Protein AF-Q2S7Q8-F1 (afdb_monomer_lite)

Organism: Hahella chejuensis (strain KCTC 2396) (NCBI:txid349521)

Radius of gyration: 35.13 Å; chains: 1; bounding box: 81×78×100 Å

Sequence (541 aa):
MSAYRSLAGLCKKLAVAGFALCFLISGAANAETSINETVLISGDGFELKQITTTDDQGLSRNVELYYIHSRVGVENAYLYGGLPLAEKEELEQEIREDNGNWLTANRTGEDRPFADTFDAWIIDRRGANLTSQAEAQLYMDEFGLQPDTDDSPLGARSSRLLGCGGWKDKSKSFDKSIDKTFSHNKRFGQDNAYIDFAGNMNVDADVRLELHYKYKRKFCIPYKFKVRHVVAKSNYDVSGEFSLTGVAKHDFGNLNWEIAEPKLMETVFFVGPVPVLVKLKLPIEVGTGNIQVQATGKIAAVKPIRYKGDFDYTCTTHACTKNSAHHQNLSGDLRNSLGAEISAKVNLEPYLQVAAKGIVYGEWFLYAQIGAKPSFPIELFGYYGNLCGDGDNNGVRETVNAALGTVDFRFGLTGEAKVFGIYILRPQYWQIWRTGLVFFDFLKPYSTALSPELRPAYDAAVPTKVNLPVSIRSCVGDIVSRHPRDYTVDWGDGTRVALNNLGSQQTVSHNYSVNGYYVIRVTQKGGAYTEVPVIIDDDEW

Structure (mmCIF, N/CA/C/O backbone):
data_AF-Q2S7Q8-F1
#
_entry.id   AF-Q2S7Q8-F1
#
loop_
_atom_site.group_PDB
_atom_site.id
_atom_site.type_symbol
_atom_site.label_atom_id
_atom_site.label_alt_id
_atom_site.label_comp_id
_atom_site.label_asym_id
_atom_site.label_entity_id
_atom_site.label_seq_id
_atom_site.pdbx_PDB_ins_code
_atom_site.Cartn_x
_atom_site.Cartn_y
_atom_site.Cartn_z
_atom_site.occupancy
_atom_site.B_iso_or_equiv
_atom_site.auth_seq_id
_atom_site.auth_comp_id
_atom_site.auth_asym_id
_atom_site.auth_atom_id
_atom_site.pdbx_PDB_model_num
ATOM 1 N N . MET A 1 1 ? 34.433 -44.317 48.408 1.00 30.05 1 MET A N 1
ATOM 2 C CA . MET A 1 1 ? 35.263 -43.408 47.589 1.00 30.05 1 MET A CA 1
ATOM 3 C C . MET A 1 1 ? 34.531 -43.206 46.278 1.00 30.05 1 MET A C 1
ATOM 5 O O . MET A 1 1 ? 34.331 -44.164 45.554 1.00 30.05 1 MET A O 1
ATOM 9 N N . SER A 1 2 ? 33.811 -42.093 46.173 1.00 25.48 2 SER A N 1
ATOM 10 C CA . SER A 1 2 ? 34.305 -40.882 45.495 1.00 25.48 2 SER A CA 1
ATOM 11 C C . SER A 1 2 ? 34.255 -41.109 43.981 1.00 25.48 2 SER A C 1
ATOM 13 O O . SER A 1 2 ? 35.023 -41.897 43.452 1.00 25.48 2 SER A O 1
ATOM 15 N N . ALA A 1 3 ? 33.262 -40.582 43.264 1.00 27.00 3 ALA A N 1
ATOM 16 C CA . ALA A 1 3 ? 33.191 -39.166 42.890 1.00 27.00 3 ALA A CA 1
ATOM 17 C C . ALA A 1 3 ? 34.543 -38.679 42.353 1.00 27.00 3 ALA A C 1
ATOM 19 O O . ALA A 1 3 ? 35.480 -38.601 43.131 1.00 27.00 3 ALA A O 1
ATOM 20 N N . TYR A 1 4 ? 34.618 -38.403 41.051 1.00 23.98 4 TYR A N 1
ATOM 21 C CA . TYR A 1 4 ? 35.448 -37.392 40.367 1.00 23.98 4 TYR A CA 1
ATOM 22 C C . TYR A 1 4 ? 35.337 -37.702 38.863 1.00 23.98 4 TYR A C 1
ATOM 24 O O . TYR A 1 4 ? 35.932 -38.643 38.360 1.00 23.98 4 TYR A O 1
ATOM 32 N N . ARG A 1 5 ? 34.351 -37.133 38.160 1.00 25.31 5 ARG A N 1
ATOM 33 C CA . ARG A 1 5 ? 34.507 -35.892 37.378 1.00 25.31 5 ARG A CA 1
ATOM 34 C C . ARG A 1 5 ? 35.786 -35.864 36.538 1.00 25.31 5 ARG A C 1
ATOM 36 O O . ARG A 1 5 ? 36.843 -35.517 37.043 1.00 25.31 5 ARG A O 1
ATOM 43 N N . SER A 1 6 ? 35.615 -36.074 35.239 1.00 26.83 6 SER A N 1
ATOM 44 C CA . SER A 1 6 ? 36.133 -35.217 34.162 1.00 26.83 6 SER A CA 1
ATOM 45 C C . SER A 1 6 ? 35.520 -35.777 32.866 1.00 26.83 6 SER A C 1
ATOM 47 O O . SER A 1 6 ? 35.772 -36.924 32.528 1.00 26.83 6 SER A O 1
ATOM 49 N N . LEU A 1 7 ? 34.530 -35.170 32.204 1.00 31.83 7 LEU A N 1
ATOM 50 C CA . LEU A 1 7 ? 34.380 -33.763 31.819 1.00 31.83 7 LEU A CA 1
ATOM 51 C C . LEU A 1 7 ? 35.530 -33.283 30.920 1.00 31.83 7 LEU A C 1
ATOM 53 O O . LEU A 1 7 ? 36.203 -32.315 31.239 1.00 31.83 7 LEU A O 1
ATOM 57 N N . ALA A 1 8 ? 35.727 -33.968 29.791 1.00 28.58 8 ALA A N 1
ATOM 58 C CA . ALA A 1 8 ? 36.258 -33.407 28.543 1.00 28.58 8 ALA A CA 1
ATOM 59 C C . ALA A 1 8 ? 36.255 -34.506 27.467 1.00 28.58 8 ALA A C 1
ATOM 61 O O . ALA A 1 8 ? 37.130 -35.363 27.477 1.00 28.58 8 ALA A O 1
ATOM 62 N N . GLY A 1 9 ? 35.290 -34.518 26.538 1.00 29.84 9 GLY A N 1
ATOM 63 C CA . GLY A 1 9 ? 35.460 -35.387 25.362 1.00 29.84 9 GLY A CA 1
ATOM 64 C C . GLY A 1 9 ? 34.253 -35.806 24.533 1.00 29.84 9 GLY A C 1
ATOM 65 O O . GLY A 1 9 ? 34.458 -36.529 23.569 1.00 29.84 9 GLY A O 1
ATOM 66 N N . LEU A 1 10 ? 33.021 -35.382 24.831 1.00 25.73 10 LEU A N 1
ATOM 67 C CA . LEU A 1 10 ? 31.866 -35.764 23.999 1.00 25.73 10 LEU A CA 1
ATOM 68 C C . LEU A 1 10 ? 30.829 -34.641 23.861 1.00 25.73 10 LEU A C 1
ATOM 70 O O . LEU A 1 10 ? 29.634 -34.835 24.023 1.00 25.73 10 LEU A O 1
ATOM 74 N N . CYS A 1 11 ? 31.307 -33.443 23.512 1.00 26.97 11 CYS A N 1
ATOM 75 C CA . CYS A 1 11 ? 30.468 -32.356 22.987 1.00 26.97 11 CYS A CA 1
ATOM 76 C C . CYS A 1 11 ? 30.518 -32.282 21.446 1.00 26.97 11 CYS A C 1
ATOM 78 O O . CYS A 1 11 ? 30.321 -31.232 20.843 1.00 26.97 11 CYS A O 1
ATOM 80 N N . LYS A 1 12 ? 30.823 -33.395 20.772 1.00 28.39 12 LYS A N 1
ATOM 81 C CA . LYS A 1 12 ? 30.759 -33.493 19.312 1.00 28.39 12 LYS A CA 1
ATOM 82 C C . LYS A 1 12 ? 30.160 -34.841 18.934 1.00 28.39 12 LYS A C 1
ATOM 84 O O . LYS A 1 12 ? 30.827 -35.858 19.076 1.00 28.39 12 LYS A O 1
ATOM 89 N N . LYS A 1 13 ? 28.949 -34.772 18.371 1.00 28.70 13 LYS A N 1
ATOM 90 C CA . LYS A 1 13 ? 28.157 -35.840 17.735 1.00 28.70 13 LYS A CA 1
ATOM 91 C C . LYS A 1 13 ? 27.303 -36.678 18.694 1.00 28.70 13 LYS A C 1
ATOM 93 O O . LYS A 1 13 ? 27.769 -37.703 19.160 1.00 28.70 13 LYS A O 1
ATOM 98 N N . LEU A 1 14 ? 26.053 -36.260 18.924 1.00 24.36 14 LEU A N 1
ATOM 99 C CA . LEU A 1 14 ? 24.825 -37.085 18.889 1.00 24.36 14 LEU A CA 1
ATOM 100 C C . LEU A 1 14 ? 23.622 -36.296 19.447 1.00 24.36 14 LEU A C 1
ATOM 102 O O . LEU A 1 14 ? 23.806 -35.396 20.257 1.00 24.36 14 LEU A O 1
ATOM 106 N N . ALA A 1 15 ? 22.420 -36.703 19.022 1.00 22.06 15 ALA A N 1
ATOM 107 C CA . ALA A 1 15 ? 21.097 -36.076 19.180 1.00 22.06 15 ALA A CA 1
ATOM 108 C C . ALA A 1 15 ? 20.858 -34.960 18.141 1.00 22.06 15 ALA A C 1
ATOM 110 O O . ALA A 1 15 ? 21.605 -33.999 18.072 1.00 22.06 15 ALA A O 1
ATOM 111 N N . VAL A 1 16 ? 19.874 -35.031 17.243 1.00 23.67 16 VAL A N 1
ATOM 112 C CA . VAL A 1 16 ? 18.476 -35.388 17.497 1.00 23.67 16 VAL A CA 1
ATOM 113 C C . VAL A 1 16 ? 17.871 -36.029 16.239 1.00 23.67 16 VAL A C 1
ATOM 115 O O . VAL A 1 16 ? 17.528 -35.354 15.275 1.00 23.67 16 VAL A O 1
ATOM 118 N N . ALA A 1 17 ? 17.721 -37.349 16.271 1.00 23.31 17 ALA A N 1
ATOM 119 C CA . ALA A 1 17 ? 16.673 -38.064 15.560 1.00 23.31 17 ALA A CA 1
ATOM 120 C C . ALA A 1 17 ? 15.961 -38.887 16.636 1.00 23.31 17 ALA A C 1
ATOM 122 O O . ALA A 1 17 ? 16.600 -39.698 17.303 1.00 23.31 17 ALA A O 1
ATOM 123 N N . GLY A 1 18 ? 14.672 -38.621 16.841 1.00 23.11 18 GLY A N 1
ATOM 124 C CA . GLY A 1 18 ? 13.837 -39.340 17.802 1.00 23.11 18 GLY A CA 1
ATOM 125 C C . GLY A 1 18 ? 13.455 -38.517 19.027 1.00 23.11 18 GLY A C 1
ATOM 126 O O . GLY A 1 18 ? 14.082 -38.644 20.066 1.00 23.11 18 GLY A O 1
ATOM 127 N N . PHE A 1 19 ? 12.394 -37.720 18.895 1.00 23.92 19 PHE A N 1
ATOM 128 C CA . PHE A 1 19 ? 11.388 -37.524 19.945 1.00 23.92 19 PHE A CA 1
ATOM 129 C C . PHE A 1 19 ? 10.066 -37.111 19.277 1.00 23.92 19 PHE A C 1
ATOM 131 O O . PHE A 1 19 ? 9.631 -35.965 19.308 1.00 23.92 19 PHE A O 1
ATOM 138 N N . ALA A 1 20 ? 9.445 -38.084 18.606 1.00 23.50 20 ALA A N 1
ATOM 139 C CA . ALA A 1 20 ? 7.992 -38.176 18.590 1.00 23.50 20 ALA A CA 1
ATOM 140 C C . ALA A 1 20 ? 7.569 -38.751 19.956 1.00 23.50 20 ALA A C 1
ATOM 142 O O . ALA A 1 20 ? 8.245 -39.644 20.460 1.00 23.50 20 ALA A O 1
ATOM 143 N N . LEU A 1 21 ? 6.473 -38.237 20.522 1.00 24.00 21 LEU A N 1
ATOM 144 C CA . LEU A 1 21 ? 5.943 -38.485 21.876 1.00 24.00 21 LEU A CA 1
ATOM 145 C C . LEU A 1 21 ? 6.729 -37.847 23.038 1.00 24.00 21 LEU A C 1
ATOM 147 O O . LEU A 1 21 ? 7.545 -38.491 23.688 1.00 24.00 21 LEU A O 1
ATOM 151 N N . CYS A 1 22 ? 6.402 -36.586 23.334 1.00 21.50 22 CYS A N 1
ATOM 152 C CA . CYS A 1 22 ? 5.991 -36.115 24.669 1.00 21.50 22 CYS A CA 1
ATOM 153 C C . CYS A 1 22 ? 5.769 -34.596 24.621 1.00 21.50 22 CYS A C 1
ATOM 155 O O . CYS A 1 22 ? 6.718 -33.846 24.787 1.00 21.50 22 CYS A O 1
ATOM 157 N N . PHE A 1 23 ? 4.539 -34.169 24.317 1.00 23.39 23 PHE A N 1
ATOM 158 C CA . PHE A 1 23 ? 3.827 -33.007 24.889 1.00 23.39 23 PHE A CA 1
ATOM 159 C C . PHE A 1 23 ? 2.473 -32.872 24.164 1.00 23.39 23 PHE A C 1
ATOM 161 O O . PHE A 1 23 ? 2.210 -31.952 23.398 1.00 23.39 23 PHE A O 1
ATOM 168 N N . LEU A 1 24 ? 1.611 -33.867 24.386 1.00 23.48 24 LEU A N 1
ATOM 169 C CA . LEU A 1 24 ? 0.164 -33.671 24.411 1.00 23.48 24 LEU A CA 1
ATOM 170 C C . LEU A 1 24 ? -0.212 -33.621 25.896 1.00 23.48 24 LEU A C 1
ATOM 172 O O . LEU A 1 24 ? 0.248 -34.473 26.654 1.00 23.48 24 LEU A O 1
ATOM 176 N N . ILE A 1 25 ? -1.065 -32.654 26.257 1.00 24.44 25 ILE A N 1
ATOM 177 C CA . ILE A 1 25 ? -1.514 -32.279 27.615 1.00 24.44 25 ILE A CA 1
ATOM 178 C C . ILE A 1 25 ? -0.421 -31.472 28.348 1.00 24.44 25 ILE A C 1
ATOM 180 O O . ILE A 1 25 ? 0.583 -32.017 28.775 1.00 24.44 25 ILE A O 1
ATOM 184 N N . SER A 1 26 ? -0.483 -30.150 28.483 1.00 24.47 26 SER A N 1
ATOM 185 C CA . SER A 1 26 ? -1.617 -29.283 28.790 1.00 24.47 26 SER A CA 1
ATOM 186 C C . SER A 1 26 ? -1.958 -28.319 27.650 1.00 24.47 26 SER A C 1
ATOM 188 O O . SER A 1 26 ? -1.379 -27.239 27.528 1.00 24.47 26 SER A O 1
ATOM 190 N N . GLY A 1 27 ? -2.966 -28.673 26.855 1.00 26.05 27 GLY A N 1
ATOM 191 C CA . GLY A 1 27 ? -3.832 -27.637 26.320 1.00 26.05 27 GLY A CA 1
ATOM 192 C C . GLY A 1 27 ? -4.601 -27.056 27.500 1.00 26.05 27 GLY A C 1
ATOM 193 O O . GLY A 1 27 ? -5.501 -27.709 28.021 1.00 26.05 27 GLY A O 1
ATOM 194 N N . ALA A 1 28 ? -4.277 -25.832 27.910 1.00 24.52 28 ALA A N 1
ATOM 195 C CA . ALA A 1 28 ? -5.378 -24.935 28.198 1.00 24.52 28 ALA A CA 1
ATOM 196 C C . ALA A 1 28 ? -6.032 -24.725 26.832 1.00 24.52 28 ALA A C 1
ATOM 198 O O . ALA A 1 28 ? -5.547 -23.953 26.006 1.00 24.52 28 ALA A O 1
ATOM 199 N N . ALA A 1 29 ? -7.063 -25.520 26.541 1.00 27.02 29 ALA A N 1
ATOM 200 C CA . ALA A 1 29 ? -8.082 -25.051 25.631 1.00 27.02 29 ALA A CA 1
ATOM 201 C C . ALA A 1 29 ? -8.520 -23.719 26.239 1.00 27.02 29 ALA A C 1
ATOM 203 O O . ALA A 1 29 ? -9.191 -23.707 27.268 1.00 27.02 29 ALA A O 1
ATOM 204 N N . ASN A 1 30 ? -8.032 -22.605 25.692 1.00 33.38 30 ASN A N 1
ATOM 205 C CA . ASN A 1 30 ? -8.713 -21.341 25.886 1.00 33.38 30 ASN A CA 1
ATOM 206 C C . ASN A 1 30 ? -10.098 -21.621 25.319 1.00 33.38 30 ASN A C 1
ATOM 208 O O . ASN A 1 30 ? -10.240 -21.737 24.103 1.00 33.38 30 ASN A O 1
ATOM 212 N N . ALA A 1 31 ? -11.063 -21.898 26.192 1.00 35.81 31 ALA A N 1
ATOM 213 C CA . ALA A 1 31 ? -12.444 -22.010 25.787 1.00 35.81 31 ALA A CA 1
ATOM 214 C C . ALA A 1 31 ? -12.762 -20.674 25.114 1.00 35.81 31 ALA A C 1
ATOM 216 O O . ALA A 1 31 ? -12.697 -19.620 25.749 1.00 35.81 31 ALA A O 1
ATOM 217 N N . GLU A 1 32 ? -12.928 -20.703 23.792 1.00 45.78 32 GLU A N 1
ATOM 218 C CA . GLU A 1 32 ? -13.190 -19.496 23.024 1.00 45.78 32 GLU A CA 1
ATOM 219 C C . GLU A 1 32 ? -14.501 -18.912 23.537 1.00 45.78 32 GLU A C 1
ATOM 221 O O . GLU A 1 32 ? -15.554 -19.543 23.442 1.00 45.78 32 GLU A O 1
ATOM 226 N N . THR A 1 33 ? -14.426 -17.710 24.108 1.00 58.31 33 THR A N 1
ATOM 227 C CA . THR A 1 33 ? -15.608 -16.944 24.481 1.00 58.31 33 THR A CA 1
ATOM 228 C C . THR A 1 33 ? -16.402 -16.705 23.202 1.00 58.31 33 THR A C 1
ATOM 230 O O . THR A 1 33 ? -15.971 -15.940 22.336 1.00 58.31 33 THR A O 1
ATOM 233 N N . SER A 1 34 ? -17.522 -17.406 23.028 1.00 64.75 34 SER A N 1
ATOM 234 C CA . SER A 1 34 ? -18.325 -17.254 21.816 1.00 64.75 34 SER A CA 1
ATOM 235 C C . SER A 1 34 ? -19.158 -15.984 21.920 1.00 64.75 34 SER A C 1
ATOM 237 O O . SER A 1 34 ? -19.752 -15.701 22.966 1.00 64.75 34 SER A O 1
ATOM 239 N N . ILE A 1 35 ? -19.169 -15.205 20.838 1.00 70.31 35 ILE A N 1
ATOM 240 C CA . ILE A 1 35 ? -19.945 -13.973 20.747 1.00 70.31 35 ILE A CA 1
ATOM 241 C C . ILE A 1 35 ? -20.916 -14.056 19.592 1.00 70.31 35 ILE A C 1
ATOM 243 O O . ILE A 1 35 ? -20.521 -14.317 18.455 1.00 70.31 35 ILE A O 1
ATOM 247 N N . ASN A 1 36 ? -22.175 -13.775 19.901 1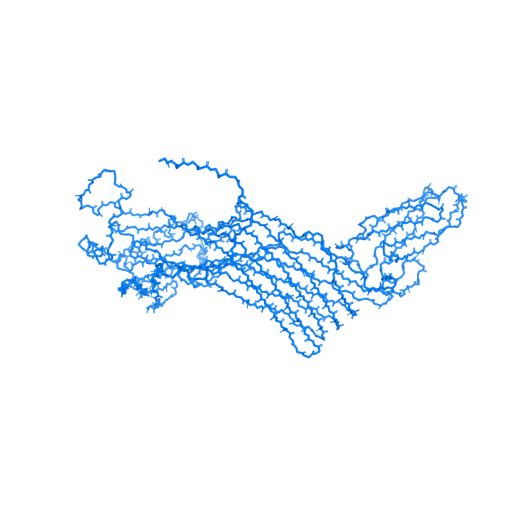.00 79.69 36 ASN A N 1
ATOM 248 C CA . ASN A 1 36 ? -23.212 -13.562 18.913 1.00 79.69 36 ASN A CA 1
ATOM 249 C C . ASN A 1 36 ? -23.757 -12.137 19.038 1.00 79.69 36 ASN A C 1
ATOM 251 O O . ASN A 1 36 ? -23.975 -11.645 20.145 1.00 79.69 36 ASN A O 1
ATOM 255 N N . GLU A 1 37 ? -23.968 -11.484 17.902 1.00 81.69 37 GLU A N 1
ATOM 256 C CA . GLU A 1 37 ? -24.471 -10.116 17.812 1.00 81.69 37 GLU A CA 1
ATOM 257 C C . GLU A 1 37 ? -25.795 -10.143 17.053 1.00 81.69 37 GLU A C 1
ATOM 259 O O . GLU A 1 37 ? -25.874 -10.659 15.940 1.00 81.69 37 GLU A O 1
ATOM 264 N N . THR A 1 38 ? -26.847 -9.598 17.659 1.00 86.81 38 THR A N 1
ATOM 265 C CA . THR A 1 38 ? -28.174 -9.504 17.043 1.00 86.81 38 THR A CA 1
ATOM 266 C C . THR A 1 38 ? -28.631 -8.054 17.055 1.00 86.81 38 THR A C 1
ATOM 268 O O . THR A 1 38 ? -28.674 -7.423 18.110 1.00 86.81 38 THR A O 1
ATOM 271 N N . VAL A 1 39 ? -28.980 -7.510 15.888 1.00 87.75 39 VAL A N 1
ATOM 272 C CA . VAL A 1 39 ? -29.582 -6.174 15.796 1.00 87.75 39 VAL A CA 1
ATOM 273 C C . VAL A 1 39 ? -31.030 -6.274 16.268 1.00 87.75 39 VAL A C 1
ATOM 275 O O . VAL A 1 39 ? -31.825 -6.989 15.664 1.00 87.75 39 VAL A O 1
ATOM 278 N N . LEU A 1 40 ? -31.362 -5.581 17.357 1.00 90.38 40 LEU A N 1
ATOM 279 C CA . LEU A 1 40 ? -32.720 -5.535 17.898 1.00 90.38 40 LEU A CA 1
ATOM 280 C C . LEU A 1 40 ? -33.546 -4.464 17.185 1.00 90.38 40 LEU A C 1
ATOM 282 O O . LEU A 1 40 ? -34.694 -4.701 16.820 1.00 90.38 40 LEU A O 1
ATOM 286 N N . ILE A 1 41 ? -32.956 -3.279 17.010 1.00 90.38 41 ILE A N 1
ATOM 287 C CA . ILE A 1 41 ? -33.577 -2.113 16.375 1.00 90.38 41 ILE A CA 1
ATOM 288 C C . ILE A 1 41 ? -32.491 -1.358 15.606 1.00 90.38 41 ILE A C 1
ATOM 290 O O . ILE A 1 41 ? -31.366 -1.231 16.087 1.00 90.38 41 ILE A O 1
ATOM 294 N N . SER A 1 42 ? -32.821 -0.823 14.437 1.00 87.31 42 SER A N 1
ATOM 295 C CA . SER A 1 42 ? -31.971 0.111 13.699 1.00 87.31 42 SER A CA 1
ATOM 296 C C . SER A 1 42 ? -32.787 1.307 13.214 1.00 87.31 42 SER A C 1
ATOM 298 O O . SER A 1 42 ? -33.993 1.205 12.987 1.00 87.31 42 SER A O 1
ATOM 300 N N . GLY A 1 43 ? -32.127 2.452 13.074 1.00 81.69 43 GLY A N 1
ATOM 301 C CA . GLY A 1 43 ? -32.686 3.664 12.486 1.00 81.69 43 GLY A CA 1
ATOM 302 C C . GLY A 1 43 ? -31.573 4.601 12.031 1.00 81.69 43 GLY A C 1
ATOM 303 O O . GLY A 1 43 ? -30.393 4.345 12.278 1.00 81.69 43 GLY A O 1
ATOM 304 N N . ASP A 1 44 ? -31.929 5.700 11.372 1.00 80.19 44 ASP A N 1
ATOM 305 C CA . ASP A 1 44 ? -30.929 6.649 10.876 1.00 80.19 44 ASP A CA 1
ATOM 306 C C . ASP A 1 44 ? -30.059 7.153 12.034 1.00 80.19 44 ASP A C 1
ATOM 308 O O . ASP A 1 44 ? -30.563 7.716 13.009 1.00 80.19 44 ASP A O 1
ATOM 312 N N . GLY A 1 45 ? -28.746 6.936 11.951 1.00 75.62 45 GLY A N 1
ATOM 313 C CA . GLY A 1 45 ? -27.819 7.385 12.984 1.00 75.62 45 GLY A CA 1
ATOM 314 C C . GLY A 1 45 ? -27.674 6.476 14.212 1.00 75.62 45 GLY A C 1
ATOM 315 O O . GLY A 1 45 ? -26.833 6.792 15.062 1.00 75.62 45 GLY A O 1
ATOM 316 N N . PHE A 1 46 ? -28.444 5.380 14.352 1.00 86.56 46 PHE A N 1
ATOM 317 C CA . PHE A 1 46 ? -28.310 4.478 15.506 1.00 86.56 46 PHE A CA 1
ATOM 318 C C . PHE A 1 46 ? -28.681 3.003 15.262 1.00 86.56 46 PHE A C 1
ATOM 320 O O . PHE A 1 46 ? -29.533 2.669 14.443 1.00 86.56 46 PHE A O 1
ATOM 327 N N . GLU A 1 47 ? -28.095 2.113 16.064 1.00 88.69 47 GLU A N 1
ATOM 328 C CA . GLU A 1 47 ? -28.508 0.709 16.187 1.00 88.69 47 GLU A CA 1
ATOM 329 C C . GLU A 1 47 ? -28.569 0.315 17.669 1.00 88.69 47 GLU A C 1
ATOM 331 O O . GLU A 1 47 ? -27.691 0.672 18.447 1.00 88.69 47 GLU A O 1
ATOM 336 N N . LEU A 1 48 ? -29.591 -0.432 18.079 1.00 91.50 48 LEU A N 1
ATOM 337 C CA . LEU A 1 48 ? -29.625 -1.132 19.361 1.00 91.50 48 LEU A CA 1
ATOM 338 C C . LEU A 1 48 ? -29.353 -2.606 19.090 1.00 91.50 48 LEU A C 1
ATOM 340 O O . LEU A 1 48 ? -30.102 -3.255 18.355 1.00 91.50 48 LEU A O 1
ATOM 344 N N . LYS A 1 49 ? -28.296 -3.1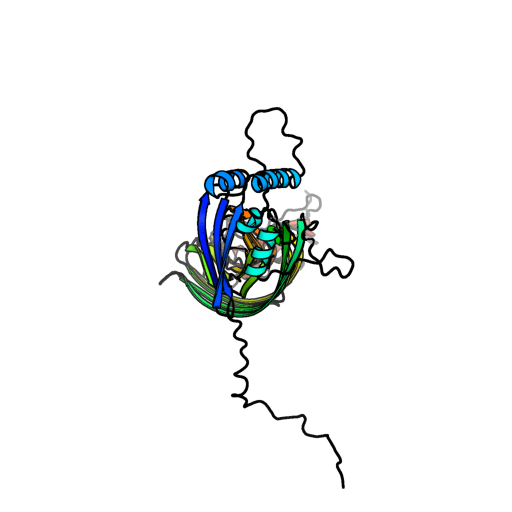44 19.692 1.00 89.19 49 LYS A N 1
ATOM 345 C CA . LYS A 1 49 ? -27.891 -4.534 19.485 1.00 89.19 49 LYS A CA 1
ATOM 346 C C . LYS A 1 49 ? -27.790 -5.284 20.790 1.00 89.19 49 LYS A C 1
ATOM 348 O O . LYS A 1 49 ? -27.395 -4.721 21.804 1.00 89.19 49 LYS A O 1
ATOM 353 N N . GLN A 1 50 ? -28.086 -6.570 20.733 1.00 90.75 50 GLN A N 1
ATOM 354 C CA . GLN A 1 50 ? -27.805 -7.510 21.798 1.00 90.75 50 GLN A CA 1
ATOM 355 C C . GLN A 1 50 ? -26.508 -8.246 21.483 1.00 90.75 50 GLN A C 1
ATOM 357 O O . GLN A 1 50 ? -26.367 -8.837 20.410 1.00 90.75 50 GLN A O 1
ATOM 362 N N . ILE A 1 51 ? -25.578 -8.221 22.429 1.00 84.56 51 ILE A N 1
ATOM 363 C CA . ILE A 1 51 ? -24.373 -9.038 22.408 1.00 84.56 51 ILE A CA 1
ATOM 364 C C . ILE A 1 51 ? -24.539 -10.141 23.440 1.00 84.56 51 ILE A C 1
ATOM 366 O O . ILE A 1 51 ? -24.676 -9.872 24.634 1.00 84.56 51 ILE A O 1
ATOM 370 N N . THR A 1 52 ? -24.502 -11.380 22.970 1.00 85.06 52 THR A N 1
ATOM 371 C CA . THR A 1 52 ? -24.451 -12.568 23.817 1.00 85.06 52 THR A CA 1
ATOM 372 C C . THR A 1 52 ? -23.009 -13.033 23.905 1.00 85.06 52 THR A C 1
ATOM 374 O O . THR A 1 52 ? -22.430 -13.414 22.889 1.00 85.06 52 THR A O 1
ATOM 377 N N . THR A 1 53 ? -22.433 -13.020 25.105 1.00 81.19 53 THR A N 1
ATOM 378 C CA . THR A 1 53 ? -21.107 -13.585 25.384 1.00 81.19 53 THR A CA 1
ATOM 379 C C . THR A 1 53 ? -21.256 -14.860 26.193 1.00 81.19 53 THR A C 1
ATOM 381 O O . THR A 1 53 ? -21.884 -14.823 27.250 1.00 81.19 53 THR A O 1
ATOM 384 N N . THR A 1 54 ? -20.665 -15.961 25.743 1.00 79.44 54 THR A N 1
ATOM 385 C CA . THR A 1 54 ? -20.611 -17.211 26.517 1.00 79.44 54 THR A CA 1
ATOM 386 C C . THR A 1 54 ? -19.205 -17.399 27.053 1.00 79.44 54 THR A C 1
ATOM 388 O O . THR A 1 54 ? -18.270 -17.457 26.257 1.00 79.44 54 THR A O 1
ATOM 391 N N . ASP A 1 55 ? -19.055 -17.450 28.375 1.00 72.81 55 ASP A N 1
ATOM 392 C CA . ASP A 1 55 ? -17.755 -17.652 29.017 1.00 72.81 55 ASP A CA 1
ATOM 393 C C . ASP A 1 55 ? -17.257 -19.107 28.927 1.00 72.81 55 ASP A C 1
ATOM 395 O O . ASP A 1 55 ? -17.901 -19.992 28.358 1.00 72.81 55 ASP A O 1
ATOM 399 N N . ASP A 1 56 ? -16.065 -19.340 29.469 1.00 68.62 56 ASP A N 1
ATOM 400 C CA . ASP A 1 56 ? -15.385 -20.635 29.509 1.00 68.62 56 ASP A CA 1
ATOM 401 C C . ASP A 1 56 ? -16.109 -21.690 30.358 1.00 68.62 56 ASP A C 1
ATOM 403 O O . ASP A 1 56 ? -15.864 -22.888 30.200 1.00 68.62 56 ASP A O 1
ATOM 407 N N . GLN A 1 57 ? -17.034 -21.261 31.217 1.00 73.31 57 GLN A N 1
ATOM 408 C CA . GLN A 1 57 ? -17.897 -22.122 32.023 1.00 73.31 57 GLN A CA 1
ATOM 409 C C . GLN A 1 57 ? -19.248 -22.395 31.346 1.00 73.31 57 GLN A C 1
ATOM 411 O O . GLN A 1 57 ? -20.088 -23.102 31.907 1.00 73.31 57 GLN A O 1
ATOM 416 N N . GLY A 1 58 ? -19.459 -21.873 30.132 1.00 71.25 58 GLY A N 1
ATOM 417 C CA . GLY A 1 58 ? -20.708 -22.006 29.388 1.00 71.25 58 GLY A CA 1
ATOM 418 C C . GLY A 1 58 ? -21.814 -21.062 29.864 1.00 71.25 58 GLY A C 1
ATOM 419 O O . GLY A 1 58 ? -22.959 -21.213 29.437 1.00 71.25 58 GLY A O 1
ATOM 420 N N . LEU A 1 59 ? -21.511 -20.094 30.736 1.00 77.81 59 LEU A N 1
ATOM 421 C CA . LEU A 1 59 ? -22.474 -19.098 31.187 1.00 77.81 59 LEU A CA 1
ATOM 422 C C . LEU A 1 59 ? -22.618 -18.019 30.109 1.00 77.81 59 LEU A C 1
ATOM 424 O O . LEU A 1 59 ? -21.690 -17.264 29.811 1.00 77.81 59 LEU A O 1
ATOM 428 N N . SER A 1 60 ? -23.812 -17.933 29.532 1.00 79.69 60 SER A N 1
ATOM 429 C CA . SER A 1 60 ? -24.155 -16.888 28.571 1.00 79.69 60 SER A CA 1
ATOM 430 C C . SER A 1 60 ? -24.673 -15.641 29.283 1.00 79.69 60 SER A C 1
ATOM 432 O O . SER A 1 60 ? -25.569 -15.709 30.124 1.00 79.69 60 SER A O 1
ATOM 434 N N . ARG A 1 61 ? -24.136 -14.482 28.908 1.00 83.06 61 ARG A N 1
ATOM 435 C CA . ARG A 1 61 ? -24.579 -13.162 29.363 1.00 83.06 61 ARG A CA 1
ATOM 436 C C . ARG A 1 61 ? -25.012 -12.339 28.164 1.00 83.06 61 ARG A C 1
ATOM 438 O O . ARG A 1 61 ? -24.329 -12.336 27.143 1.00 83.06 61 ARG A O 1
ATOM 445 N N . ASN A 1 62 ? -26.128 -11.635 28.310 1.00 86.50 62 ASN A N 1
ATOM 446 C CA . ASN A 1 62 ? -26.687 -10.783 27.270 1.00 86.50 62 ASN A CA 1
ATOM 447 C C . ASN A 1 62 ? -26.566 -9.320 27.683 1.00 86.50 62 ASN A C 1
ATOM 449 O O . ASN A 1 62 ? -27.018 -8.944 28.764 1.00 86.50 62 ASN A O 1
ATOM 453 N N . VAL A 1 63 ? -25.999 -8.500 26.805 1.00 87.31 63 VAL A N 1
ATOM 454 C CA . VAL A 1 63 ? -25.844 -7.058 27.011 1.00 87.31 63 VAL A CA 1
ATOM 455 C C . VAL A 1 63 ? -26.455 -6.329 25.826 1.00 87.31 63 VAL A C 1
ATOM 457 O O . VAL A 1 63 ? -26.189 -6.679 24.679 1.00 87.31 63 VAL A O 1
ATOM 460 N N . GLU A 1 64 ? -27.285 -5.327 26.094 1.00 91.94 64 GLU A N 1
ATOM 461 C CA . GLU A 1 64 ? -27.903 -4.503 25.059 1.00 91.94 64 GLU A CA 1
ATOM 462 C C . GLU A 1 64 ? -27.165 -3.171 24.949 1.00 91.94 64 GLU A C 1
ATOM 464 O O . GLU A 1 64 ? -27.108 -2.403 25.909 1.00 91.94 64 GLU A O 1
ATOM 469 N N . LEU A 1 65 ? -26.606 -2.894 23.775 1.00 90.75 65 LEU A N 1
ATOM 470 C CA . LEU A 1 65 ? -25.771 -1.731 23.519 1.00 90.75 65 LEU A CA 1
ATOM 471 C C . LEU A 1 65 ? -26.399 -0.845 22.445 1.00 90.75 65 LEU A C 1
ATOM 473 O O . LEU A 1 65 ? -26.713 -1.309 21.346 1.00 90.75 65 LEU A O 1
ATOM 477 N N . TYR A 1 66 ? -26.529 0.444 22.746 1.00 90.56 66 TYR A N 1
ATOM 478 C CA . TYR A 1 66 ? -26.767 1.468 21.739 1.00 90.56 66 TYR A CA 1
ATOM 479 C C . TYR A 1 66 ? -25.463 1.789 21.019 1.00 90.56 66 TYR A C 1
ATOM 481 O O . TYR A 1 66 ? -24.455 2.082 21.656 1.00 90.56 66 TYR A O 1
ATOM 489 N N . TYR A 1 67 ? -25.523 1.798 19.698 1.00 87.19 67 TYR A N 1
ATOM 490 C CA . TYR A 1 67 ? -24.492 2.240 18.777 1.00 87.19 67 TYR A CA 1
ATOM 491 C C . TYR A 1 67 ? -24.967 3.543 18.152 1.00 87.19 67 TYR A C 1
ATOM 493 O O . TYR A 1 67 ? -25.841 3.523 17.290 1.00 87.19 67 TYR A O 1
ATOM 501 N N . ILE A 1 68 ? -24.428 4.675 18.597 1.00 82.88 68 ILE A N 1
ATOM 502 C CA . ILE A 1 68 ? -24.872 6.002 18.155 1.00 82.88 68 ILE A CA 1
ATOM 503 C C . ILE A 1 68 ? -23.761 6.663 17.344 1.00 82.88 68 ILE A C 1
ATOM 505 O O . ILE A 1 68 ? -22.611 6.727 17.787 1.00 82.88 68 ILE A O 1
ATOM 509 N N . HIS A 1 69 ? -24.118 7.156 16.156 1.00 73.56 69 HIS A N 1
ATOM 510 C CA . HIS A 1 69 ? -23.153 7.657 15.175 1.00 73.56 69 HIS A CA 1
ATOM 511 C C . HIS A 1 69 ? -23.477 9.003 14.545 1.00 73.56 69 HIS A C 1
ATOM 513 O O . HIS A 1 69 ? -22.696 9.517 13.749 1.00 73.56 69 HIS A O 1
ATOM 519 N N . SER A 1 70 ? -24.606 9.600 14.908 1.00 72.12 70 SER A N 1
ATOM 520 C CA . SER A 1 70 ? -24.931 10.965 14.518 1.00 72.12 70 SER A CA 1
ATOM 521 C C . SER A 1 70 ? -25.835 11.615 15.557 1.00 72.12 70 SER A C 1
ATOM 523 O O . SER A 1 70 ? -26.423 10.944 16.408 1.00 72.12 70 SER A O 1
ATOM 525 N N . ARG A 1 71 ? -25.988 12.938 15.467 1.00 77.50 71 ARG A N 1
ATOM 526 C CA . ARG A 1 71 ? -26.961 13.676 16.282 1.00 77.50 71 ARG A CA 1
ATOM 527 C C . ARG A 1 71 ? -28.397 13.203 16.030 1.00 77.50 71 ARG A C 1
ATOM 529 O O . ARG A 1 71 ? -29.142 13.010 16.982 1.00 77.50 71 ARG A O 1
ATOM 536 N N . VAL A 1 72 ? -28.751 12.955 14.767 1.00 81.88 72 VAL A N 1
ATOM 537 C CA . VAL A 1 72 ? -30.041 12.345 14.391 1.00 81.88 72 VAL A CA 1
ATOM 538 C C . VAL A 1 72 ? -30.185 10.965 15.041 1.00 81.88 72 VAL A C 1
ATOM 540 O O . VAL A 1 72 ? -31.248 10.614 15.540 1.00 81.88 72 VAL A O 1
ATOM 543 N N . GLY A 1 73 ? -29.082 10.225 15.140 1.00 83.81 73 GLY A N 1
ATOM 544 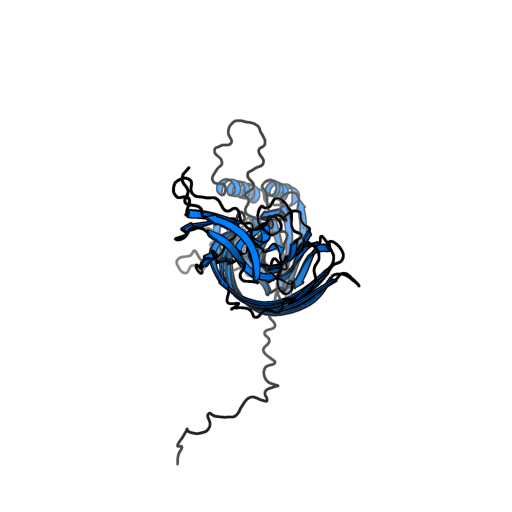C CA . GLY A 1 73 ? -28.995 8.973 15.876 1.00 83.81 73 GLY A CA 1
ATOM 545 C C . GLY A 1 73 ? -29.324 9.081 17.358 1.00 83.81 73 GLY A C 1
ATOM 546 O O . GLY A 1 73 ? -30.025 8.222 17.880 1.00 83.81 73 GLY A O 1
ATOM 547 N N . VAL A 1 74 ? -28.864 10.134 18.040 1.00 87.69 74 VAL A N 1
ATOM 548 C CA . VAL A 1 74 ? -29.206 10.388 19.453 1.00 87.69 74 VAL A CA 1
ATOM 549 C C . VAL A 1 74 ? -30.718 10.575 19.611 1.00 87.69 74 VAL A C 1
ATOM 551 O O . VAL A 1 74 ? -31.333 9.976 20.496 1.00 87.69 74 VAL A O 1
ATOM 554 N N . GLU A 1 75 ? -31.332 11.370 18.731 1.00 88.50 75 GLU A N 1
ATOM 555 C CA . GLU A 1 75 ? -32.779 11.603 18.736 1.00 88.50 75 GLU A CA 1
ATOM 556 C C . GLU A 1 75 ? -33.558 10.319 18.440 1.00 88.50 75 GLU A C 1
ATOM 558 O O . GLU A 1 75 ? -34.475 9.967 19.181 1.00 88.50 75 GLU A O 1
ATOM 563 N N . ASN A 1 76 ? -33.153 9.572 17.415 1.00 90.00 76 ASN A N 1
ATOM 564 C CA . ASN A 1 76 ? -33.799 8.323 17.027 1.00 90.00 76 ASN A CA 1
ATOM 565 C C . ASN A 1 76 ? -33.620 7.218 18.079 1.00 90.00 76 ASN A C 1
ATOM 567 O O . ASN A 1 76 ? -34.554 6.459 18.338 1.00 90.00 76 ASN A O 1
ATOM 571 N N . ALA A 1 77 ? -32.471 7.156 18.755 1.00 91.81 77 ALA A N 1
ATOM 572 C CA . ALA A 1 77 ? -32.257 6.241 19.871 1.00 91.81 77 ALA A CA 1
ATOM 573 C C . ALA A 1 77 ? -33.187 6.562 21.052 1.00 91.81 77 ALA A C 1
ATOM 575 O O . ALA A 1 77 ? -33.694 5.642 21.692 1.00 91.81 77 ALA A O 1
ATOM 576 N N . TYR A 1 78 ? -33.464 7.842 21.326 1.00 93.94 78 TYR A N 1
ATOM 577 C CA . TYR A 1 78 ? -34.460 8.255 22.323 1.00 93.94 78 TYR A CA 1
ATOM 578 C C . TYR A 1 78 ? -35.886 7.894 21.892 1.00 93.94 78 TYR A C 1
ATOM 580 O O . TYR A 1 78 ? -36.603 7.231 22.640 1.00 93.94 78 TYR A O 1
ATOM 588 N N . LEU A 1 79 ? -36.282 8.283 20.676 1.00 91.50 79 LEU A N 1
ATOM 589 C CA . LEU A 1 79 ? -37.651 8.116 20.179 1.00 91.50 79 LEU A CA 1
ATOM 590 C C . LEU A 1 79 ? -38.033 6.651 19.941 1.00 91.50 79 LEU A C 1
ATOM 592 O O . LEU A 1 79 ? -39.154 6.252 20.250 1.00 91.50 79 LEU A O 1
ATOM 596 N N . TYR A 1 80 ? -37.112 5.860 19.391 1.00 91.88 80 TYR A N 1
ATOM 597 C CA . TYR A 1 80 ? -37.394 4.508 18.901 1.00 91.88 80 TYR A CA 1
ATOM 598 C C . TYR A 1 80 ? -36.605 3.421 19.637 1.00 91.88 80 TYR A C 1
ATOM 600 O O . TYR A 1 80 ? -37.082 2.296 19.761 1.00 91.88 80 TYR A O 1
ATOM 608 N N . GLY A 1 81 ? -35.409 3.739 20.141 1.00 89.06 81 GLY A N 1
ATOM 609 C CA . GLY A 1 81 ? -34.548 2.787 20.855 1.00 89.06 81 GLY A CA 1
ATOM 610 C C . GLY A 1 81 ? -34.816 2.686 22.362 1.00 89.06 81 GLY A C 1
ATOM 611 O O . GLY A 1 81 ? -34.434 1.695 22.984 1.00 89.06 81 GLY A O 1
ATOM 612 N N . GLY A 1 82 ? -35.484 3.678 22.960 1.00 92.75 82 GLY A N 1
ATOM 613 C CA . GLY A 1 82 ? -35.690 3.768 24.409 1.00 92.75 82 GLY A CA 1
ATOM 614 C C . GLY A 1 82 ? -34.458 4.255 25.181 1.00 92.75 82 GLY A C 1
ATOM 615 O O . GLY A 1 82 ? -34.251 3.854 26.332 1.00 92.75 82 GLY A O 1
ATOM 616 N N . LEU A 1 83 ? -33.604 5.074 24.558 1.00 93.56 83 LEU A N 1
ATOM 617 C CA . LEU A 1 83 ? -32.535 5.792 25.255 1.00 93.56 83 LEU A CA 1
ATOM 618 C C . LEU A 1 83 ? -33.166 6.739 26.301 1.00 93.56 83 LEU A C 1
ATOM 620 O O . LEU A 1 83 ? -34.143 7.409 25.978 1.00 93.56 83 LEU A O 1
ATOM 624 N N . PRO A 1 84 ? -32.661 6.831 27.543 1.00 94.19 84 PRO A N 1
ATOM 625 C CA . PRO A 1 84 ? -33.245 7.717 28.554 1.00 94.19 84 PRO A CA 1
ATOM 626 C C . PRO A 1 84 ? -33.116 9.198 28.182 1.00 94.19 84 PRO A C 1
ATOM 628 O O . PRO A 1 84 ? -32.093 9.608 27.639 1.00 94.19 84 PRO A O 1
ATOM 631 N N . LEU A 1 85 ? -34.102 10.030 28.546 1.00 92.50 85 LEU A N 1
ATOM 632 C CA . LEU A 1 85 ? -34.063 11.474 28.255 1.00 92.50 85 LEU A CA 1
ATOM 633 C C . LEU A 1 85 ? -32.812 12.151 28.837 1.00 92.50 85 LEU A C 1
ATOM 635 O O . LEU A 1 85 ? -32.142 12.898 28.134 1.00 92.50 85 LEU A O 1
ATOM 639 N N . ALA A 1 86 ? -32.461 11.831 30.085 1.00 89.69 86 ALA A N 1
ATOM 640 C CA . ALA A 1 86 ? -31.262 12.370 30.727 1.00 89.69 86 ALA A CA 1
ATOM 641 C C . ALA A 1 86 ? -29.978 12.007 29.959 1.00 89.69 86 ALA A C 1
ATOM 643 O O . ALA A 1 86 ? -29.060 12.813 29.864 1.00 89.69 86 ALA A O 1
ATOM 644 N N . GLU A 1 87 ? -29.929 10.808 29.374 1.00 91.94 87 GLU A N 1
ATOM 645 C CA . GLU A 1 87 ? -28.787 10.340 28.589 1.00 91.94 87 GLU A CA 1
ATOM 646 C C . GLU A 1 87 ? -28.719 11.036 27.223 1.00 91.94 87 GLU A C 1
ATOM 648 O O . GLU A 1 87 ? -27.642 11.409 26.765 1.00 91.94 87 GLU A O 1
ATOM 653 N N . LYS A 1 88 ? -29.878 11.261 26.594 1.00 91.69 88 LYS A N 1
ATOM 654 C CA . LYS A 1 88 ? -30.008 12.038 25.358 1.00 91.69 88 LYS A CA 1
ATOM 655 C C . LYS A 1 88 ? -29.484 13.467 25.549 1.00 91.69 88 LYS A C 1
ATOM 657 O O . LYS A 1 88 ? -28.630 13.909 24.786 1.00 91.69 88 LYS A O 1
ATOM 662 N N . GLU A 1 89 ? -29.989 14.179 26.555 1.00 88.94 89 GLU A N 1
ATOM 663 C CA . GLU A 1 89 ? -29.600 15.568 26.844 1.00 88.94 89 GLU A CA 1
ATOM 664 C C . GLU A 1 89 ? -28.101 15.684 27.133 1.00 88.94 89 GLU A C 1
ATOM 666 O O . GLU A 1 89 ? -27.434 16.611 26.663 1.00 88.94 89 GLU A O 1
ATOM 671 N N . GLU A 1 90 ? -27.562 14.706 27.859 1.00 87.25 90 GLU A N 1
ATOM 672 C CA . GLU A 1 90 ? -26.147 14.646 28.177 1.00 87.25 90 GLU A CA 1
ATOM 673 C C . GLU A 1 90 ? -25.285 14.365 26.939 1.00 87.25 90 GLU A C 1
ATOM 675 O O . GLU A 1 90 ? -24.304 15.070 26.724 1.00 87.25 90 GLU A O 1
ATOM 680 N N . LEU A 1 91 ? -25.653 13.408 26.078 1.00 85.44 91 LEU A N 1
ATOM 681 C CA . LEU A 1 91 ? -24.945 13.165 24.813 1.00 85.44 91 LEU A CA 1
ATOM 682 C C . LEU A 1 91 ? -24.963 14.392 23.907 1.00 85.44 91 LEU A C 1
ATOM 684 O O . LEU A 1 91 ? -23.948 14.722 23.302 1.00 85.44 91 LEU A O 1
ATOM 688 N N . GLU A 1 92 ? -26.094 15.091 23.812 1.00 83.31 92 GLU A N 1
ATOM 689 C CA . GLU A 1 92 ? -26.167 16.334 23.047 1.00 83.31 92 GLU A CA 1
ATOM 690 C C . GLU A 1 92 ? -25.235 17.408 23.616 1.00 83.31 92 GLU A C 1
ATOM 692 O O . GLU A 1 92 ? -24.641 18.169 22.853 1.00 83.31 92 GLU A O 1
ATOM 697 N N . GLN A 1 93 ? -25.091 17.484 24.941 1.00 82.50 93 GLN A N 1
ATOM 698 C CA . GLN A 1 93 ? -24.128 18.376 25.578 1.00 82.50 93 GLN A CA 1
ATOM 699 C C . GLN A 1 93 ? -22.685 17.948 25.296 1.00 82.50 93 GLN A C 1
ATOM 701 O O . GLN A 1 93 ? -21.882 18.785 24.896 1.00 82.50 93 GLN A O 1
ATOM 706 N N . GLU A 1 94 ? -22.367 16.663 25.423 1.00 79.12 94 GLU A N 1
ATOM 707 C CA . GLU A 1 94 ? -21.033 16.122 25.143 1.00 79.12 94 GLU A CA 1
ATOM 708 C C . GLU A 1 94 ? -20.627 16.346 23.682 1.00 79.12 94 GLU A C 1
ATOM 710 O O . GLU A 1 94 ? -19.506 16.766 23.409 1.00 79.12 94 GLU A O 1
ATOM 715 N N . ILE A 1 95 ? -21.556 16.159 22.741 1.00 72.44 95 ILE A N 1
ATOM 716 C CA . ILE A 1 95 ? -21.346 16.450 21.317 1.00 72.44 95 ILE A CA 1
ATOM 717 C C . ILE A 1 95 ? -21.078 17.949 21.090 1.00 72.44 95 ILE A C 1
ATOM 719 O O . ILE A 1 95 ? -20.269 18.308 20.232 1.00 72.44 95 ILE A O 1
ATOM 723 N N . ARG A 1 96 ? -21.731 18.842 21.848 1.00 69.19 96 ARG A N 1
ATOM 724 C CA . ARG A 1 96 ? -21.451 20.288 21.793 1.00 69.19 96 ARG A CA 1
ATOM 725 C C . ARG A 1 96 ? -20.059 20.622 22.338 1.00 69.19 96 ARG A C 1
ATOM 727 O O . ARG A 1 96 ? -19.391 21.477 21.765 1.00 69.19 96 ARG A O 1
ATOM 734 N N . GLU A 1 97 ? -19.630 19.960 23.411 1.00 68.44 97 GLU A N 1
ATOM 735 C CA . GLU A 1 97 ? -18.368 20.237 24.114 1.00 68.44 97 GLU A CA 1
ATOM 736 C C . GLU A 1 97 ? -17.121 19.662 23.415 1.00 68.44 97 GLU A C 1
ATOM 738 O O . GLU A 1 97 ? -16.083 20.321 23.415 1.00 68.44 97 GLU A O 1
ATOM 743 N N . ASP A 1 98 ? -17.203 18.483 22.783 1.00 61.09 98 ASP A N 1
ATOM 744 C CA . ASP A 1 98 ? -16.064 17.868 22.068 1.00 61.09 98 ASP A CA 1
ATOM 745 C C . ASP A 1 98 ? -15.726 18.588 20.744 1.00 61.09 98 ASP A C 1
ATOM 747 O O . ASP A 1 98 ? -14.586 18.561 20.279 1.00 61.09 98 ASP A O 1
ATOM 751 N N . ASN A 1 99 ? -16.695 19.296 20.154 1.00 52.44 99 ASN A N 1
ATOM 752 C CA . ASN A 1 99 ? -16.531 20.044 18.907 1.00 52.44 99 ASN A CA 1
ATOM 753 C C . ASN A 1 99 ? -16.117 21.493 19.175 1.00 52.44 99 ASN A C 1
ATOM 755 O O . ASN A 1 99 ? -16.911 22.413 19.003 1.00 52.44 99 ASN A O 1
ATOM 759 N N . GLY A 1 100 ? -14.867 21.734 19.565 1.00 39.28 100 GLY A N 1
ATOM 760 C CA . GLY A 1 100 ? -14.316 23.085 19.707 1.00 39.28 100 GLY A CA 1
ATOM 761 C C . GLY A 1 100 ? -14.249 23.895 18.398 1.00 39.28 100 GLY A C 1
ATOM 762 O O . GLY A 1 100 ? -13.147 24.185 17.953 1.00 39.28 100 GLY A O 1
ATOM 763 N N . ASN A 1 101 ? -15.388 24.269 17.788 1.00 37.03 101 ASN A N 1
ATOM 764 C CA . ASN A 1 101 ? -15.589 25.459 16.946 1.00 37.03 101 ASN A CA 1
ATOM 765 C C . ASN A 1 101 ? -17.089 25.688 16.595 1.00 37.03 101 ASN A C 1
ATOM 767 O O . ASN A 1 101 ? -17.538 25.362 15.500 1.00 37.03 101 ASN A O 1
ATOM 771 N N . TRP A 1 102 ? -17.888 26.271 17.502 1.00 40.38 102 TRP A N 1
ATOM 772 C CA . TRP A 1 102 ? -19.311 26.611 17.248 1.00 40.38 102 TRP A CA 1
ATOM 773 C C . TRP A 1 102 ? -19.577 28.105 16.959 1.00 40.38 102 TRP A C 1
ATOM 775 O O . TRP A 1 102 ? -20.725 28.492 16.750 1.00 40.38 102 TRP A O 1
ATOM 785 N N . LEU A 1 103 ? -18.563 28.980 16.934 1.00 36.38 103 LEU A N 1
ATOM 786 C CA . LEU A 1 103 ? -18.776 30.442 16.898 1.00 36.38 103 LEU A CA 1
ATOM 787 C C . LEU A 1 103 ? -18.666 31.124 15.521 1.00 36.38 103 LEU A C 1
ATOM 789 O O . LEU A 1 103 ? -18.503 32.341 15.456 1.00 36.38 103 LEU A O 1
ATOM 793 N N . THR A 1 104 ? -18.849 30.406 14.411 1.00 33.88 104 THR A N 1
ATOM 794 C CA . THR A 1 104 ? -19.014 31.037 13.079 1.00 33.88 104 THR A CA 1
ATOM 795 C C . THR A 1 104 ? -20.210 30.516 12.280 1.00 33.88 104 THR A C 1
ATOM 797 O O . THR A 1 104 ? -20.200 30.533 11.053 1.00 33.88 104 THR A O 1
ATOM 800 N N . ALA A 1 105 ? -21.296 30.136 12.954 1.00 34.44 105 ALA A N 1
ATOM 801 C CA . ALA A 1 105 ? -22.610 29.998 12.323 1.00 34.44 105 ALA A CA 1
ATOM 802 C C . ALA A 1 105 ? -23.583 31.008 12.937 1.00 34.44 105 ALA A C 1
ATOM 804 O O . ALA A 1 105 ? -24.486 30.665 13.692 1.00 34.44 105 ALA A O 1
ATOM 805 N N . ASN A 1 106 ? -23.372 32.289 12.634 1.00 40.31 106 ASN A N 1
ATOM 806 C CA . ASN A 1 106 ? -24.369 33.318 12.887 1.00 40.31 106 ASN A CA 1
ATOM 807 C C . ASN A 1 106 ? -24.734 33.986 11.553 1.00 40.31 106 ASN A C 1
ATOM 809 O O . ASN A 1 106 ? -23.864 34.545 10.889 1.00 40.31 106 ASN A O 1
ATOM 813 N N . ARG A 1 107 ? -26.041 33.971 11.240 1.00 39.50 107 ARG A N 1
ATOM 814 C CA . ARG A 1 107 ? -26.779 34.864 10.315 1.00 39.50 107 ARG A CA 1
ATOM 815 C C . ARG A 1 107 ? -27.099 34.479 8.869 1.00 39.50 107 ARG A C 1
ATOM 817 O O . ARG A 1 107 ? -27.537 35.359 8.135 1.00 39.50 107 ARG A O 1
ATOM 824 N N . THR A 1 108 ? -27.062 33.224 8.451 1.00 33.62 108 THR A N 1
ATOM 825 C CA . THR A 1 108 ? -27.818 32.859 7.234 1.00 33.62 108 THR A CA 1
ATOM 826 C C . THR A 1 108 ? -28.498 31.525 7.466 1.00 33.62 108 THR A C 1
ATOM 828 O O . THR A 1 108 ? -27.835 30.568 7.843 1.00 33.62 108 THR A O 1
ATOM 831 N N . GLY A 1 109 ? -29.828 31.495 7.350 1.00 36.03 109 GLY A N 1
ATOM 832 C CA . GLY A 1 109 ? -30.657 30.294 7.469 1.00 36.03 109 GLY A CA 1
ATOM 833 C C . GLY A 1 109 ? -30.449 29.334 6.300 1.00 36.03 109 GLY A C 1
ATOM 834 O O . GLY A 1 109 ? -31.398 29.001 5.604 1.00 36.03 109 GLY A O 1
ATOM 835 N N . GLU A 1 110 ? -29.203 28.938 6.072 1.00 33.62 110 GLU A N 1
ATOM 836 C CA . GLU A 1 110 ? -28.829 27.819 5.226 1.00 33.62 110 GLU A CA 1
ATOM 837 C C . GLU A 1 110 ? -28.467 26.658 6.149 1.00 33.62 110 GLU A C 1
ATOM 839 O O . GLU A 1 110 ? -27.512 26.749 6.926 1.00 33.62 110 GLU A O 1
ATOM 844 N N . ASP A 1 111 ? -29.239 25.574 6.053 1.00 35.59 111 ASP A N 1
ATOM 845 C CA . ASP A 1 111 ? -28.843 24.244 6.509 1.00 35.59 111 ASP A CA 1
ATOM 846 C C . ASP A 1 111 ? -27.514 23.886 5.839 1.00 35.59 111 ASP A C 1
ATOM 848 O O . ASP A 1 111 ? -27.462 23.344 4.733 1.00 35.59 111 ASP A O 1
ATOM 852 N N . ARG A 1 112 ? -26.404 24.223 6.493 1.00 34.00 112 ARG A N 1
ATOM 853 C CA . ARG A 1 112 ? -25.124 23.623 6.144 1.00 34.00 112 ARG A CA 1
ATOM 854 C C . ARG A 1 112 ? -25.118 22.218 6.738 1.00 34.00 112 ARG A C 1
ATOM 856 O O . ARG A 1 112 ? -25.394 22.091 7.934 1.00 34.00 112 ARG A O 1
ATOM 863 N N . PRO A 1 113 ? -24.782 21.180 5.951 1.00 37.06 113 PRO A N 1
ATOM 864 C CA . PRO A 1 113 ? -24.498 19.869 6.507 1.00 37.06 113 PRO A CA 1
ATOM 865 C C . PRO A 1 113 ? -23.442 20.065 7.590 1.00 37.06 113 PRO A C 1
ATOM 867 O O . PRO A 1 113 ? -22.409 20.698 7.349 1.00 37.06 113 PRO A O 1
ATOM 870 N N . PHE A 1 114 ? -23.761 19.614 8.799 1.00 42.25 114 PHE A N 1
ATOM 871 C CA . PHE A 1 114 ? -22.842 19.619 9.925 1.00 42.25 114 PHE A CA 1
ATOM 872 C C . PHE A 1 114 ? -21.489 19.075 9.455 1.00 42.25 114 PHE A C 1
ATOM 874 O O . PHE A 1 114 ? -21.444 18.074 8.747 1.00 42.25 114 PHE A O 1
ATOM 881 N N . ALA A 1 115 ? -20.396 19.754 9.806 1.00 36.81 115 ALA A N 1
ATOM 882 C CA . ALA A 1 115 ? -19.059 19.238 9.552 1.00 36.81 115 ALA A CA 1
ATOM 883 C C . ALA A 1 115 ? -18.957 17.835 10.183 1.00 36.81 115 ALA A C 1
ATOM 885 O O . ALA A 1 115 ? -19.086 17.693 11.398 1.00 36.81 115 ALA A O 1
ATOM 886 N N . ASP A 1 116 ? -18.816 16.824 9.322 1.00 37.31 116 ASP A N 1
ATOM 887 C CA . ASP A 1 116 ? -18.819 15.387 9.610 1.00 37.31 116 ASP A CA 1
ATOM 888 C C . ASP A 1 116 ? -17.618 14.966 10.468 1.00 37.31 116 ASP A C 1
ATOM 890 O O . ASP A 1 116 ? -16.646 14.381 9.990 1.00 37.31 116 ASP A O 1
ATOM 894 N N . THR A 1 117 ? -17.680 15.254 11.762 1.00 42.78 117 THR A N 1
ATOM 895 C CA . THR A 1 117 ? -16.727 14.745 12.746 1.00 42.78 117 THR A CA 1
ATOM 896 C C . THR A 1 117 ? -17.510 14.196 13.929 1.00 42.78 117 THR A C 1
ATOM 898 O O . THR A 1 117 ? -17.910 14.953 14.811 1.00 42.78 117 THR A O 1
ATOM 901 N N . PHE A 1 118 ? -17.771 12.885 13.961 1.00 51.56 118 PHE A N 1
ATOM 902 C CA . PHE A 1 118 ? -18.366 12.258 15.142 1.00 51.56 118 PHE A CA 1
ATOM 903 C C . PHE A 1 118 ? -17.583 11.025 15.570 1.00 51.56 118 PHE A C 1
ATOM 905 O O . PHE A 1 118 ? -17.354 10.081 14.815 1.00 51.56 118 PHE A O 1
ATOM 912 N N . ASP A 1 119 ? -17.181 11.054 16.831 1.00 55.78 119 ASP A N 1
ATOM 913 C CA . ASP A 1 119 ? -16.702 9.895 17.550 1.00 55.78 119 ASP A CA 1
ATOM 914 C C . ASP A 1 119 ? -17.849 8.904 17.786 1.00 55.78 119 ASP A C 1
ATOM 916 O O . ASP A 1 119 ? -18.945 9.298 18.174 1.00 55.78 119 ASP A O 1
ATOM 920 N N . ALA A 1 120 ? -17.603 7.619 17.547 1.00 65.81 120 ALA A N 1
ATOM 921 C CA . ALA A 1 120 ? -18.589 6.557 17.716 1.00 65.81 120 ALA A CA 1
ATOM 922 C C . ALA A 1 120 ? -18.871 6.281 19.203 1.00 65.81 120 ALA A C 1
ATOM 924 O O . ALA A 1 120 ? -17.938 6.042 19.979 1.00 65.81 120 ALA A O 1
ATOM 925 N N . TRP A 1 121 ? -20.150 6.255 19.582 1.00 79.31 121 TRP A N 1
ATOM 926 C CA . TRP A 1 121 ? -20.592 6.052 20.961 1.00 79.31 121 TRP A CA 1
ATOM 927 C C . TRP A 1 121 ? -21.234 4.684 21.139 1.00 79.31 121 TRP A C 1
ATOM 929 O O . TRP A 1 121 ? -22.141 4.315 20.393 1.00 79.31 121 TRP A O 1
ATOM 939 N N . ILE A 1 122 ? -20.784 3.956 22.158 1.00 86.12 122 ILE A N 1
ATOM 940 C CA . ILE A 1 122 ? -21.395 2.702 22.593 1.00 86.12 122 ILE A CA 1
ATOM 941 C C . ILE A 1 122 ? -21.915 2.891 24.005 1.00 86.12 122 ILE A C 1
ATOM 943 O O . ILE A 1 122 ? -21.161 3.314 24.881 1.00 86.12 122 ILE A O 1
ATOM 947 N N . ILE A 1 123 ? -23.188 2.591 24.233 1.00 90.31 123 ILE A N 1
ATOM 948 C CA . ILE A 1 123 ? -23.845 2.837 25.517 1.00 90.31 123 ILE A CA 1
ATOM 949 C C . ILE A 1 123 ? -24.582 1.583 25.950 1.00 90.31 123 ILE A C 1
ATOM 951 O O . ILE A 1 123 ? -25.479 1.123 25.250 1.00 90.31 123 ILE A O 1
ATOM 955 N N . ASP A 1 124 ? -24.243 1.057 27.120 1.00 91.38 124 ASP A N 1
ATOM 956 C CA . ASP A 1 124 ? -25.012 0.001 27.758 1.00 91.38 124 ASP A CA 1
ATOM 957 C C . ASP A 1 124 ? -26.389 0.516 28.174 1.00 91.38 124 ASP A C 1
ATOM 959 O O . ASP A 1 124 ? -26.524 1.459 28.964 1.00 91.38 124 ASP A O 1
ATOM 963 N N . ARG A 1 125 ? -27.429 -0.129 27.642 1.00 92.44 125 ARG A N 1
ATOM 964 C CA . ARG A 1 125 ? -28.820 0.282 27.830 1.00 92.44 125 ARG A CA 1
ATOM 965 C C . ARG A 1 125 ? -29.237 0.242 29.292 1.00 92.44 125 ARG A C 1
ATOM 967 O O . ARG A 1 125 ? -29.951 1.137 29.748 1.00 92.44 125 ARG A O 1
ATOM 974 N N . ARG A 1 126 ? -28.829 -0.791 30.031 1.00 90.31 126 ARG A N 1
ATOM 975 C CA . ARG A 1 126 ? -29.201 -0.954 31.444 1.00 90.31 126 ARG A CA 1
ATOM 976 C C . ARG A 1 126 ? -28.436 0.020 32.334 1.00 90.31 126 ARG A C 1
ATOM 978 O O . ARG A 1 126 ? -29.047 0.660 33.182 1.00 90.31 126 ARG A O 1
ATOM 985 N N . GLY A 1 127 ? -27.147 0.207 32.079 1.00 87.44 127 GLY A N 1
ATOM 986 C CA . GLY A 1 127 ? -26.279 1.165 32.753 1.00 87.44 127 GLY A CA 1
ATOM 987 C C . GLY A 1 127 ? -26.751 2.611 32.586 1.00 87.44 127 GLY A C 1
ATOM 988 O O . GLY A 1 127 ? -26.816 3.350 33.571 1.00 87.44 127 GLY A O 1
ATOM 989 N N . ALA A 1 128 ? -27.183 2.998 31.379 1.00 89.19 128 ALA A N 1
ATOM 990 C CA . ALA A 1 128 ? -27.790 4.311 31.131 1.00 89.19 128 ALA A CA 1
ATOM 991 C C . ALA A 1 128 ? -29.069 4.528 31.964 1.00 89.19 128 ALA A C 1
ATOM 993 O O . ALA A 1 128 ? -29.314 5.629 32.466 1.00 89.19 128 ALA A O 1
ATOM 994 N N . ASN A 1 129 ? -29.847 3.461 32.172 1.00 89.56 129 ASN A N 1
ATOM 995 C CA . ASN A 1 129 ? -31.103 3.463 32.923 1.00 89.56 129 ASN A CA 1
ATOM 996 C C . ASN A 1 129 ? -30.951 3.398 34.450 1.00 89.56 129 ASN A C 1
ATOM 998 O O . ASN A 1 129 ? -31.949 3.552 35.144 1.00 89.56 129 ASN A O 1
ATOM 1002 N N . LEU A 1 130 ? -29.748 3.201 35.002 1.00 89.00 130 LEU A N 1
ATOM 1003 C CA . LEU A 1 130 ? -29.572 3.137 36.458 1.00 89.00 130 LEU A CA 1
ATOM 1004 C C . LEU A 1 130 ? -29.982 4.461 37.113 1.00 89.00 130 LEU A C 1
ATOM 1006 O O . LEU A 1 130 ? -29.431 5.511 36.773 1.00 89.00 130 LEU A O 1
ATOM 1010 N N . THR A 1 131 ? -30.906 4.429 38.071 1.00 86.94 131 THR A N 1
ATOM 1011 C CA . THR A 1 131 ? -31.383 5.632 38.779 1.00 86.94 131 THR A CA 1
ATOM 1012 C C . THR A 1 131 ? -31.021 5.638 40.259 1.00 86.94 131 THR A C 1
ATOM 1014 O O . THR A 1 131 ? -30.951 6.706 40.869 1.00 86.94 131 THR A O 1
ATOM 1017 N N . SER A 1 132 ? -30.731 4.469 40.838 1.00 87.19 132 SER A N 1
ATOM 1018 C CA . SER A 1 132 ? -30.441 4.324 42.265 1.00 87.19 132 SER A CA 1
ATOM 1019 C C . SER A 1 132 ? -29.218 3.447 42.557 1.00 87.19 132 SER A C 1
ATOM 1021 O O . SER A 1 132 ? -28.781 2.639 41.739 1.00 87.19 132 SER A O 1
ATOM 1023 N N . GLN A 1 133 ? -28.672 3.577 43.771 1.00 81.44 133 GLN A N 1
ATOM 1024 C CA . GLN A 1 133 ? -27.557 2.740 44.235 1.00 81.44 133 GLN A CA 1
ATOM 1025 C C . GLN A 1 133 ? -27.943 1.268 44.408 1.00 81.44 133 GLN A C 1
ATOM 1027 O O . GLN A 1 133 ? -27.103 0.399 44.202 1.00 81.44 133 GLN A O 1
ATOM 1032 N N . ALA A 1 134 ? -29.193 0.983 44.784 1.00 84.56 134 ALA A N 1
ATOM 1033 C CA . ALA A 1 134 ? -29.667 -0.390 44.933 1.00 84.56 134 ALA A CA 1
ATOM 1034 C C . ALA A 1 134 ? -29.693 -1.109 43.574 1.00 84.56 134 ALA A C 1
ATOM 1036 O O . ALA A 1 134 ? -29.207 -2.232 43.465 1.00 84.56 134 ALA A O 1
ATOM 1037 N N . GLU A 1 135 ? -30.174 -0.430 42.528 1.00 87.88 135 GLU A N 1
ATOM 1038 C CA . GLU A 1 135 ? -30.115 -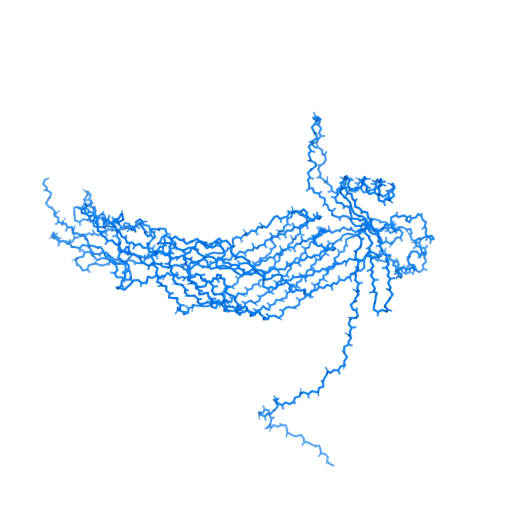0.929 41.148 1.00 87.88 135 GLU A CA 1
ATOM 1039 C C . GLU A 1 135 ? -28.669 -1.120 40.681 1.00 87.88 135 GLU A C 1
ATOM 1041 O O . GLU A 1 135 ? -28.348 -2.148 40.092 1.00 87.88 135 GLU A O 1
ATOM 1046 N N . ALA A 1 136 ? -27.786 -0.160 40.978 1.00 84.06 136 ALA A N 1
ATOM 1047 C CA . ALA A 1 136 ? -26.373 -0.244 40.622 1.00 84.06 136 ALA A CA 1
ATOM 1048 C C . ALA A 1 136 ? -25.670 -1.436 41.295 1.00 84.06 136 ALA A C 1
ATOM 1050 O O . ALA A 1 136 ? -24.882 -2.116 40.646 1.00 84.06 136 ALA A O 1
ATOM 1051 N N . GLN A 1 137 ? -25.979 -1.734 42.562 1.00 83.25 137 GLN A N 1
ATOM 1052 C CA . GLN A 1 137 ? -25.399 -2.883 43.260 1.00 83.25 137 GLN A CA 1
ATOM 1053 C C . GLN A 1 137 ? -25.883 -4.211 42.667 1.00 83.25 137 GLN A C 1
ATOM 1055 O O . GLN A 1 137 ? -25.058 -5.069 42.377 1.00 83.25 137 GLN A O 1
ATOM 1060 N N . LEU A 1 138 ? -27.190 -4.355 42.410 1.00 85.88 138 LEU A N 1
ATOM 1061 C CA . LEU A 1 138 ? -27.736 -5.546 41.745 1.00 85.88 138 LEU A CA 1
ATOM 1062 C C . LEU A 1 138 ? -27.105 -5.757 40.366 1.00 85.88 138 LEU A C 1
ATOM 1064 O O . LEU A 1 138 ? -26.776 -6.879 39.989 1.00 85.88 138 LEU A O 1
ATOM 1068 N N . TYR A 1 139 ? -26.903 -4.663 39.635 1.00 85.44 139 TYR A N 1
ATOM 1069 C CA . TYR A 1 139 ? -26.236 -4.675 38.343 1.00 85.44 139 TYR A CA 1
ATOM 1070 C C . TYR A 1 139 ? -24.770 -5.125 38.455 1.00 85.44 139 TYR A C 1
ATOM 1072 O O . TYR A 1 139 ? -24.308 -5.950 37.671 1.00 85.44 139 TYR A O 1
ATOM 1080 N N . MET A 1 140 ? -24.030 -4.631 39.450 1.00 82.19 140 MET A N 1
ATOM 1081 C CA . MET A 1 140 ? -22.658 -5.076 39.703 1.00 82.19 140 MET A CA 1
ATOM 1082 C C . MET A 1 140 ? -22.588 -6.553 40.084 1.00 82.19 140 MET A C 1
ATOM 1084 O O . MET A 1 140 ? -21.717 -7.254 39.574 1.00 82.19 140 MET A O 1
ATOM 1088 N N . ASP A 1 141 ? -23.501 -7.028 40.930 1.00 83.06 141 ASP A N 1
ATOM 1089 C CA . ASP A 1 141 ? -23.541 -8.420 41.378 1.00 83.06 141 ASP A CA 1
ATOM 1090 C C . ASP A 1 141 ? -23.838 -9.374 40.207 1.00 83.06 141 ASP A C 1
ATOM 1092 O O . ASP A 1 141 ? -23.172 -10.398 40.061 1.00 83.06 141 ASP A O 1
ATOM 1096 N N . GLU A 1 142 ? -24.774 -9.010 39.322 1.00 82.75 142 GLU A N 1
ATOM 1097 C CA . GLU A 1 142 ? -25.118 -9.782 38.120 1.00 82.75 142 GLU A CA 1
ATOM 1098 C C . GLU A 1 142 ? -23.931 -9.928 37.159 1.00 82.75 142 GLU A C 1
ATOM 1100 O O . GLU A 1 142 ? -23.651 -11.017 36.654 1.00 82.75 142 GLU A O 1
ATOM 1105 N N . PHE A 1 143 ? -23.207 -8.833 36.917 1.00 77.44 143 PHE A N 1
ATOM 1106 C CA . PHE A 1 143 ? -22.069 -8.828 35.999 1.00 77.44 143 PHE A CA 1
ATOM 1107 C C . PHE A 1 143 ? -20.738 -9.203 36.673 1.00 77.44 143 PHE A C 1
ATOM 1109 O O . PHE A 1 143 ? -19.724 -9.344 35.984 1.00 77.44 143 PHE A O 1
ATOM 1116 N N . GLY A 1 144 ? -20.724 -9.422 37.992 1.00 77.62 144 GLY A N 1
ATOM 1117 C CA . GLY A 1 144 ? -19.512 -9.691 38.771 1.00 77.62 144 GLY A CA 1
ATOM 1118 C C . GLY A 1 144 ? -18.520 -8.522 38.763 1.00 77.62 144 GLY A C 1
ATOM 1119 O O . GLY A 1 144 ? -17.308 -8.735 38.778 1.00 77.62 144 GLY A O 1
ATOM 1120 N N . LEU A 1 145 ? -19.020 -7.287 38.679 1.00 78.06 145 LEU A N 1
ATOM 1121 C CA . LEU A 1 145 ? -18.203 -6.080 38.591 1.00 78.06 145 LEU A CA 1
ATOM 1122 C C . LEU A 1 145 ? -17.685 -5.680 39.971 1.00 78.06 145 LEU A C 1
ATOM 1124 O O . LEU A 1 145 ? -18.427 -5.640 40.951 1.00 78.06 145 LEU A O 1
ATOM 1128 N N . GLN A 1 146 ? -16.412 -5.304 40.034 1.00 69.44 146 GLN A N 1
ATOM 1129 C CA . GLN A 1 146 ? -15.849 -4.651 41.211 1.00 69.44 146 GLN A CA 1
ATOM 1130 C C . GLN A 1 146 ? -15.907 -3.129 41.033 1.00 69.44 146 GLN A C 1
ATOM 1132 O O . GLN A 1 146 ? -15.729 -2.645 39.912 1.00 69.44 146 GLN A O 1
ATOM 1137 N N . PRO A 1 147 ? -16.159 -2.357 42.107 1.00 61.75 147 PRO A N 1
ATOM 1138 C CA . PRO A 1 147 ? -16.113 -0.907 42.023 1.00 61.75 147 PRO A CA 1
ATOM 1139 C C . PRO A 1 147 ? -14.688 -0.481 41.660 1.00 61.75 147 PRO A C 1
ATOM 1141 O O . PRO A 1 147 ? -13.728 -0.883 42.313 1.00 61.75 147 PRO A O 1
ATOM 1144 N N . ASP A 1 148 ? -14.561 0.309 40.599 1.00 58.53 148 ASP A N 1
ATOM 1145 C CA . ASP A 1 148 ? -13.286 0.814 40.091 1.00 58.53 148 ASP A CA 1
ATOM 1146 C C . ASP A 1 148 ? -12.649 1.771 41.123 1.00 58.53 148 ASP A C 1
ATOM 1148 O O . ASP A 1 148 ? -13.076 2.919 41.269 1.00 58.53 148 ASP A O 1
ATOM 1152 N N . THR A 1 149 ? -11.670 1.282 41.899 1.00 55.88 149 THR A N 1
ATOM 1153 C CA . THR A 1 149 ? -11.027 2.018 43.009 1.00 55.88 149 THR A CA 1
ATOM 1154 C C . THR A 1 149 ? -9.848 2.896 42.586 1.00 55.88 149 THR A C 1
ATOM 1156 O O . THR A 1 149 ? -9.191 3.455 43.465 1.00 55.88 149 THR A O 1
ATOM 1159 N N . ASP A 1 150 ? -9.574 3.050 41.283 1.00 51.75 150 ASP A N 1
ATOM 1160 C CA . ASP A 1 150 ? -8.411 3.791 40.752 1.00 51.75 150 ASP A CA 1
ATOM 1161 C C . ASP A 1 150 ? -8.313 5.263 41.241 1.00 51.75 150 ASP A C 1
ATOM 1163 O O . ASP A 1 150 ? -7.265 5.883 41.094 1.00 51.75 150 ASP A O 1
ATOM 1167 N N . ASP A 1 151 ? -9.359 5.818 41.875 1.00 46.53 151 ASP A N 1
ATOM 1168 C CA . ASP A 1 151 ? -9.392 7.187 42.426 1.00 46.53 151 ASP A CA 1
ATOM 1169 C C . ASP A 1 151 ? -9.453 7.282 43.973 1.00 46.53 151 ASP A C 1
ATOM 1171 O O . ASP A 1 151 ? -9.652 8.375 44.504 1.00 46.53 151 ASP A O 1
ATOM 1175 N N . SER A 1 152 ? -9.312 6.193 44.741 1.00 40.03 152 SER A N 1
ATOM 1176 C CA . SER A 1 152 ? -9.386 6.280 46.216 1.00 40.03 152 SER A CA 1
ATOM 1177 C C . SER A 1 152 ? -8.001 6.345 46.876 1.00 40.03 152 SER A C 1
ATOM 1179 O O . SER A 1 152 ? -7.326 5.315 46.962 1.00 40.03 152 SER A O 1
ATOM 1181 N N . PRO A 1 153 ? -7.567 7.496 47.435 1.00 36.94 153 PRO A N 1
ATOM 1182 C CA . PRO A 1 153 ? -6.487 7.478 48.403 1.00 36.94 153 PRO A CA 1
ATOM 1183 C C . PRO A 1 153 ? -7.014 6.777 49.661 1.00 36.94 153 PRO A C 1
ATOM 1185 O O . PRO A 1 153 ? -7.982 7.222 50.269 1.00 36.94 153 PRO A O 1
ATOM 1188 N N . LEU A 1 154 ? -6.348 5.686 50.044 1.00 36.75 154 LEU A N 1
ATOM 1189 C CA . LEU A 1 154 ? -6.502 4.974 51.318 1.00 36.75 154 LEU A CA 1
ATOM 1190 C C . LEU A 1 154 ? -7.829 4.210 51.514 1.00 36.75 154 LEU A C 1
ATOM 1192 O O . LEU A 1 154 ? -8.831 4.747 51.966 1.00 36.75 154 LEU A O 1
ATOM 1196 N N . GLY A 1 155 ? -7.775 2.888 51.315 1.00 42.84 155 GLY A N 1
ATOM 1197 C CA . GLY A 1 155 ? -8.268 1.905 52.296 1.00 42.84 155 GLY A CA 1
ATOM 1198 C C . GLY A 1 155 ? -9.730 1.943 52.775 1.00 42.84 155 GLY A C 1
ATOM 1199 O O . GLY A 1 155 ? -10.026 1.309 53.786 1.00 42.84 155 GLY A O 1
ATOM 1200 N N . ALA A 1 156 ? -10.658 2.625 52.106 1.00 39.00 156 ALA A N 1
ATOM 1201 C CA . ALA A 1 156 ? -12.052 2.680 52.538 1.00 39.00 156 ALA A CA 1
ATOM 1202 C C . ALA A 1 156 ? -12.868 1.503 51.975 1.00 39.00 156 ALA A C 1
ATOM 1204 O O . ALA A 1 156 ? -13.546 1.603 50.954 1.00 39.00 156 ALA A O 1
ATOM 1205 N N . ARG A 1 157 ? -12.857 0.374 52.693 1.00 44.50 157 ARG A N 1
ATOM 1206 C CA . ARG A 1 157 ? -13.899 -0.659 52.593 1.00 44.50 157 ARG A CA 1
ATOM 1207 C C . ARG A 1 157 ? -15.226 -0.117 53.165 1.00 44.50 157 ARG A C 1
ATOM 1209 O O . ARG A 1 157 ? -15.613 -0.540 54.244 1.00 44.50 157 ARG A O 1
ATOM 1216 N N . SER A 1 158 ? -15.915 0.814 52.492 1.00 41.97 158 SER A N 1
ATOM 1217 C CA . SER A 1 158 ? -17.371 1.019 52.670 1.00 41.97 158 SER A CA 1
ATOM 1218 C C . SER A 1 158 ? -17.991 1.981 51.636 1.00 41.97 158 SER A C 1
ATOM 1220 O O . SER A 1 158 ? -17.798 3.195 51.686 1.00 41.97 158 SER A O 1
ATOM 1222 N N . SER A 1 159 ? -18.817 1.416 50.752 1.00 47.03 159 SER A N 1
ATOM 1223 C CA . SER A 1 159 ? -20.207 1.842 50.498 1.00 47.03 159 SER A CA 1
ATOM 1224 C C . SER A 1 159 ? -20.534 3.270 50.027 1.00 47.03 159 SER A C 1
ATOM 1226 O O . SER A 1 159 ? -21.672 3.704 50.206 1.00 47.03 159 SER A O 1
ATOM 1228 N N . ARG A 1 160 ? -19.628 4.016 49.388 1.00 50.06 160 ARG A N 1
ATOM 1229 C CA . ARG A 1 160 ? -20.025 5.244 48.669 1.00 50.06 160 ARG A CA 1
ATOM 1230 C C . ARG A 1 160 ? -19.727 5.128 47.179 1.00 50.06 160 ARG A C 1
ATOM 1232 O O . ARG A 1 160 ? -18.679 5.548 46.719 1.00 50.06 160 ARG A O 1
ATOM 1239 N N . LEU A 1 161 ? -20.721 4.662 46.417 1.00 55.16 161 LEU A N 1
ATOM 1240 C CA . LEU A 1 161 ? -20.788 4.776 44.946 1.00 55.16 161 LEU A CA 1
ATOM 1241 C C . LEU A 1 161 ? -20.992 6.239 44.468 1.00 55.16 161 LEU A C 1
ATOM 1243 O O . LEU A 1 161 ? -21.353 6.489 43.318 1.00 55.16 161 LEU A O 1
ATOM 1247 N N . LEU A 1 162 ? -20.820 7.218 45.364 1.00 50.78 162 LEU A N 1
ATOM 1248 C CA . LEU A 1 162 ? -20.970 8.651 45.118 1.00 50.78 162 LEU A CA 1
ATOM 1249 C C . LEU A 1 162 ? -19.586 9.244 44.842 1.00 50.78 162 LEU A C 1
ATOM 1251 O O . LEU A 1 162 ? -18.715 9.177 45.704 1.00 50.78 162 LEU A O 1
ATOM 1255 N N . GLY A 1 163 ? -19.400 9.839 43.660 1.00 56.78 163 GLY A N 1
ATOM 1256 C CA . GLY A 1 163 ? -18.183 10.585 43.304 1.00 56.78 163 GLY A CA 1
ATOM 1257 C C . GLY A 1 163 ? -17.374 10.036 42.125 1.00 56.78 163 GLY A C 1
ATOM 1258 O O . GLY A 1 163 ? -16.497 10.733 41.635 1.00 56.78 163 GLY A O 1
ATOM 1259 N N . CYS A 1 164 ? -17.684 8.846 41.599 1.00 65.12 164 CYS A N 1
ATOM 1260 C CA . CYS A 1 164 ? -16.943 8.258 40.470 1.00 65.12 164 CYS A CA 1
ATOM 1261 C C . CYS A 1 164 ? -17.420 8.709 39.074 1.00 65.12 164 CYS A C 1
ATOM 1263 O O . CYS A 1 164 ? -17.125 8.031 38.089 1.00 65.12 164 CYS A O 1
ATOM 1265 N N . GLY A 1 165 ? -18.208 9.781 38.966 1.00 69.56 165 GLY A N 1
ATOM 1266 C CA . GLY A 1 165 ? -18.774 10.228 37.689 1.00 69.56 165 GLY A CA 1
ATOM 1267 C C . GLY A 1 165 ? -17.718 10.758 36.713 1.00 69.56 165 GLY A C 1
ATOM 1268 O O . GLY A 1 165 ? -16.624 11.151 37.115 1.00 69.56 165 GLY A O 1
ATOM 1269 N N . GLY A 1 166 ? -18.063 10.782 35.426 1.00 79.75 166 GLY A N 1
ATOM 1270 C CA . GLY A 1 166 ? -17.264 11.434 34.386 1.00 79.75 166 GLY A CA 1
ATOM 1271 C C . GLY A 1 166 ? -16.405 10.495 33.538 1.00 79.75 166 GLY A C 1
ATOM 1272 O O . GLY A 1 166 ? -16.489 9.268 33.638 1.00 79.75 166 GLY A O 1
ATOM 1273 N N . TRP A 1 167 ? -15.620 11.117 32.658 1.00 83.00 167 TRP A N 1
ATOM 1274 C CA . TRP A 1 167 ? -14.778 10.459 31.664 1.00 83.00 167 TRP A CA 1
ATOM 1275 C C . TRP A 1 167 ? -13.439 10.005 32.228 1.00 83.00 167 TRP A C 1
ATOM 1277 O O . TRP A 1 167 ? -12.778 10.738 32.963 1.00 83.00 167 TRP A O 1
ATOM 1287 N N . LYS A 1 168 ? -13.007 8.817 31.810 1.00 83.75 168 LYS A N 1
ATOM 1288 C CA . LYS A 1 168 ? -11.664 8.291 32.048 1.00 83.75 168 LYS A CA 1
ATOM 1289 C C . LYS A 1 168 ? -11.053 7.812 30.739 1.00 83.75 168 LYS A C 1
ATOM 1291 O O . LYS A 1 168 ? -11.712 7.120 29.966 1.00 83.75 168 LYS A O 1
ATOM 1296 N N . ASP A 1 169 ? -9.795 8.173 30.509 1.00 83.25 169 ASP A N 1
ATOM 1297 C CA . ASP A 1 169 ? -8.982 7.666 29.406 1.00 83.25 169 ASP A CA 1
ATOM 1298 C C . ASP A 1 169 ? -8.278 6.370 29.835 1.00 83.25 169 ASP A C 1
ATOM 1300 O O . ASP A 1 169 ? -7.673 6.297 30.907 1.00 83.25 169 ASP A O 1
ATOM 1304 N N . LYS A 1 170 ? -8.325 5.350 28.979 1.00 84.38 170 LYS A N 1
ATOM 1305 C CA . LYS A 1 170 ? -7.534 4.121 29.109 1.00 84.38 170 LYS A CA 1
ATOM 1306 C C . LYS A 1 170 ? -7.004 3.712 27.739 1.00 84.38 170 LYS A C 1
ATOM 1308 O O . LYS A 1 170 ? -7.455 4.178 26.691 1.00 84.38 170 LYS A O 1
ATOM 1313 N N . SER A 1 171 ? -6.036 2.810 27.757 1.00 82.19 171 SER A N 1
ATOM 1314 C CA . SER A 1 171 ? -5.562 2.133 26.562 1.00 82.19 171 SER A CA 1
ATOM 1315 C C . SER A 1 171 ? -5.491 0.632 26.797 1.00 82.19 171 SER A C 1
ATOM 1317 O O . SER A 1 171 ? -5.320 0.164 27.926 1.00 82.19 171 SER A O 1
ATOM 1319 N N . LYS A 1 172 ? -5.641 -0.132 25.716 1.00 79.44 172 LYS A N 1
ATOM 1320 C CA . LYS A 1 172 ? -5.430 -1.577 25.708 1.00 79.44 172 LYS A CA 1
ATOM 1321 C C . LYS A 1 172 ? -4.496 -1.930 24.562 1.00 79.44 172 LYS A C 1
ATOM 1323 O O . LYS A 1 172 ? -4.782 -1.595 23.415 1.00 79.44 172 LYS A O 1
ATOM 1328 N N . SER A 1 173 ? -3.384 -2.579 24.887 1.00 77.81 173 SER A N 1
ATOM 1329 C CA . SER A 1 173 ? -2.436 -3.081 23.899 1.00 77.81 173 SER A CA 1
ATOM 1330 C C . SER A 1 173 ? -2.715 -4.544 23.574 1.00 77.81 173 SER A C 1
ATOM 1332 O O . SER A 1 173 ? -3.092 -5.334 24.445 1.00 77.81 173 SER A O 1
ATOM 1334 N N . PHE A 1 174 ? -2.504 -4.888 22.312 1.00 73.88 174 PHE A N 1
ATOM 1335 C CA . PHE A 1 174 ? -2.596 -6.231 21.774 1.00 73.88 174 PHE A CA 1
ATOM 1336 C C . PHE A 1 174 ? -1.334 -6.508 20.975 1.00 73.88 174 PHE A C 1
ATOM 1338 O O . PHE A 1 174 ? -1.022 -5.775 20.037 1.00 73.88 174 PHE A O 1
ATOM 1345 N N . ASP A 1 175 ? -0.630 -7.568 21.342 1.00 77.06 175 ASP A N 1
ATOM 1346 C CA . ASP A 1 175 ? 0.608 -7.988 20.703 1.00 77.06 175 ASP A CA 1
ATOM 1347 C C . ASP A 1 175 ? 0.376 -9.322 19.993 1.00 77.06 175 ASP A C 1
ATOM 1349 O O . ASP A 1 175 ? -0.210 -10.253 20.556 1.00 77.06 175 ASP A O 1
ATOM 1353 N N . LYS A 1 176 ? 0.839 -9.428 18.748 1.00 73.31 176 LYS A N 1
ATOM 1354 C CA . LYS A 1 176 ? 0.767 -10.662 17.972 1.00 73.31 176 LYS A CA 1
ATOM 1355 C C . LYS A 1 176 ? 2.014 -10.827 17.119 1.00 73.31 176 LYS A C 1
ATOM 1357 O O . LYS A 1 176 ? 2.308 -9.973 16.291 1.00 73.31 176 LYS A O 1
ATOM 1362 N N . SER A 1 177 ? 2.682 -11.963 17.288 1.00 73.75 177 SER A N 1
ATOM 1363 C CA . SER A 1 177 ? 3.720 -12.415 16.365 1.00 73.75 177 SER A CA 1
ATOM 1364 C C . SER A 1 177 ? 3.099 -13.291 15.275 1.00 73.75 177 SER A C 1
ATOM 1366 O O . SER A 1 177 ? 2.182 -14.085 15.538 1.00 73.75 177 SER A O 1
ATOM 1368 N N . ILE A 1 178 ? 3.553 -13.096 14.044 1.00 69.56 178 ILE A N 1
ATOM 1369 C CA . ILE A 1 178 ? 3.074 -13.740 12.828 1.00 69.56 178 ILE A CA 1
ATOM 1370 C C . ILE A 1 178 ? 4.282 -14.387 12.163 1.00 69.56 178 ILE A C 1
ATOM 1372 O O . ILE A 1 178 ? 5.169 -13.689 11.697 1.00 69.56 178 ILE A O 1
ATOM 1376 N N . ASP A 1 179 ? 4.259 -15.710 12.065 1.00 79.94 179 ASP A N 1
ATOM 1377 C CA . ASP A 1 179 ? 5.181 -16.488 11.239 1.00 79.94 179 ASP A CA 1
ATOM 1378 C C . ASP A 1 179 ? 4.334 -17.367 10.313 1.00 79.94 179 ASP A C 1
ATOM 1380 O O . ASP A 1 179 ? 3.628 -18.286 10.762 1.00 79.94 179 ASP A O 1
ATOM 1384 N N . LYS A 1 180 ? 4.276 -16.993 9.030 1.00 71.56 180 LYS A N 1
ATOM 1385 C CA . LYS A 1 180 ? 3.440 -17.662 8.027 1.00 71.56 180 LYS A CA 1
ATOM 1386 C C . LYS A 1 180 ? 4.126 -17.758 6.671 1.00 71.56 180 LYS A C 1
ATOM 1388 O O . LYS A 1 180 ? 4.620 -16.774 6.127 1.00 71.56 180 LYS A O 1
ATOM 1393 N N . THR A 1 181 ? 4.020 -18.944 6.077 1.00 75.12 181 THR A N 1
ATOM 1394 C CA . THR A 1 181 ? 4.363 -19.205 4.679 1.00 75.12 181 THR A CA 1
ATOM 1395 C C . THR A 1 181 ? 3.097 -19.299 3.837 1.00 75.12 181 THR A C 1
ATOM 1397 O O . THR A 1 181 ? 2.157 -20.020 4.176 1.00 75.12 181 THR A O 1
ATOM 1400 N N . PHE A 1 182 ? 3.102 -18.613 2.703 1.00 66.50 182 PHE A N 1
ATOM 1401 C CA . PHE A 1 182 ? 2.060 -18.623 1.691 1.00 66.50 182 PHE A CA 1
ATOM 1402 C C . PHE A 1 182 ? 2.640 -19.202 0.407 1.00 66.50 182 PHE A C 1
ATOM 1404 O O . PHE A 1 182 ? 3.676 -18.747 -0.068 1.00 66.50 182 PHE A O 1
ATOM 1411 N N . SER A 1 183 ? 1.967 -20.199 -0.157 1.00 73.75 183 SER A N 1
ATOM 1412 C CA . SER A 1 183 ? 2.275 -20.737 -1.479 1.00 73.75 183 SER A CA 1
ATOM 1413 C C . SER A 1 183 ? 1.003 -20.692 -2.304 1.00 73.75 183 SER A C 1
ATOM 1415 O O . SER A 1 183 ? -0.037 -21.196 -1.870 1.00 73.75 183 SER A O 1
ATOM 1417 N N . HIS A 1 184 ? 1.057 -20.041 -3.461 1.00 70.62 184 HIS A N 1
ATOM 1418 C CA . HIS A 1 184 ? -0.105 -19.931 -4.324 1.00 70.62 184 HIS A CA 1
ATOM 1419 C C . HIS A 1 184 ? 0.283 -20.003 -5.792 1.00 70.62 184 HIS A C 1
ATOM 1421 O O . HIS A 1 184 ? 1.125 -19.240 -6.263 1.00 70.62 184 HIS A O 1
ATOM 1427 N N . ASN A 1 185 ? -0.402 -20.892 -6.509 1.00 77.38 185 ASN A N 1
ATOM 1428 C CA . ASN A 1 185 ? -0.290 -21.050 -7.948 1.00 77.38 185 ASN A CA 1
ATOM 1429 C C . ASN A 1 185 ? -1.674 -20.838 -8.552 1.00 77.38 185 ASN A C 1
ATOM 1431 O O . ASN A 1 185 ? -2.634 -21.493 -8.140 1.00 77.38 185 ASN A O 1
ATOM 1435 N N . LYS A 1 186 ? -1.791 -19.934 -9.522 1.00 73.31 186 LYS A N 1
ATOM 1436 C CA . LYS A 1 186 ? -3.064 -19.636 -10.172 1.00 73.31 186 LYS A CA 1
ATOM 1437 C C . LYS A 1 186 ? -2.859 -19.270 -11.634 1.00 73.31 186 LYS A C 1
ATOM 1439 O O . LYS A 1 186 ? -2.029 -18.424 -11.953 1.00 73.31 186 LYS A O 1
ATOM 1444 N N . ARG A 1 187 ? -3.648 -19.906 -12.502 1.00 70.88 187 ARG A N 1
ATOM 1445 C CA . ARG A 1 187 ? -3.777 -19.555 -13.918 1.00 70.88 187 ARG A CA 1
ATOM 1446 C C . ARG A 1 187 ? -4.996 -18.661 -14.110 1.00 70.88 187 ARG A C 1
ATOM 1448 O O . ARG A 1 187 ? -6.082 -18.982 -13.630 1.00 70.88 187 ARG A O 1
ATOM 1455 N N . PHE A 1 188 ? -4.819 -17.584 -14.857 1.00 63.78 188 PHE A N 1
ATOM 1456 C CA . PHE A 1 188 ? -5.875 -16.717 -15.368 1.00 63.78 188 PHE A CA 1
ATOM 1457 C C . PHE A 1 188 ? -5.982 -16.902 -16.874 1.00 63.78 188 PHE A C 1
ATOM 1459 O O . PHE A 1 188 ? -4.957 -17.034 -17.528 1.00 63.78 188 PHE A O 1
ATOM 1466 N N . GLY A 1 189 ? -7.194 -16.896 -17.427 1.00 62.69 189 GLY A N 1
ATOM 1467 C CA . GLY A 1 189 ? -7.424 -17.160 -18.850 1.00 62.69 189 GLY A CA 1
ATOM 1468 C C . GLY A 1 189 ? -7.457 -18.651 -19.211 1.00 62.69 189 GLY A C 1
ATOM 1469 O O . GLY A 1 189 ? -7.265 -19.525 -18.363 1.00 62.69 189 GLY A O 1
ATOM 1470 N N . GLN A 1 190 ? -7.760 -18.936 -20.476 1.00 66.12 190 GLN A N 1
ATOM 1471 C CA . GLN A 1 190 ? -7.892 -20.287 -21.028 1.00 66.12 190 GLN A CA 1
ATOM 1472 C C . GLN A 1 190 ? -7.218 -20.364 -22.406 1.00 66.12 190 GLN A C 1
ATOM 1474 O O . GLN A 1 190 ? -7.072 -19.361 -23.109 1.00 66.12 190 GLN A O 1
ATOM 1479 N N . ASP A 1 191 ? -6.793 -21.570 -22.780 1.00 69.00 191 ASP A N 1
ATOM 1480 C CA . ASP A 1 191 ? -6.225 -21.910 -24.087 1.00 69.00 191 ASP A CA 1
ATOM 1481 C C . ASP A 1 191 ? -5.048 -21.020 -24.531 1.00 69.00 191 ASP A C 1
ATOM 1483 O O . ASP A 1 191 ? -3.921 -21.168 -24.058 1.00 69.00 191 ASP A O 1
ATOM 1487 N N . ASN A 1 192 ? -5.302 -20.100 -25.464 1.00 61.38 192 ASN A N 1
ATOM 1488 C CA . ASN A 1 192 ? -4.290 -19.335 -26.192 1.00 61.38 192 ASN A CA 1
ATOM 1489 C C . ASN A 1 192 ? -3.969 -17.975 -25.565 1.00 61.38 192 ASN A C 1
ATOM 1491 O O . ASN A 1 192 ? -3.220 -17.196 -26.161 1.00 61.38 192 ASN A O 1
ATOM 1495 N N . ALA A 1 193 ? -4.583 -17.659 -24.426 1.00 59.88 193 ALA A N 1
ATOM 1496 C CA . ALA A 1 193 ? -4.371 -16.409 -23.726 1.00 59.88 193 ALA A CA 1
ATOM 1497 C C . ALA A 1 193 ? -4.511 -16.650 -22.212 1.00 59.88 193 ALA A C 1
ATOM 1499 O O . ALA A 1 193 ? -5.623 -16.790 -21.703 1.00 59.88 193 ALA A O 1
ATOM 1500 N N . TYR A 1 194 ? -3.386 -16.760 -21.506 1.00 65.12 194 TYR A N 1
ATOM 1501 C CA . TYR A 1 194 ? -3.353 -17.062 -20.080 1.00 65.12 194 TYR A CA 1
ATOM 1502 C C . TYR A 1 194 ? -2.225 -16.340 -19.337 1.00 65.12 194 TYR A C 1
ATOM 1504 O O . TYR A 1 194 ? -1.228 -15.947 -19.933 1.00 65.12 194 TYR A O 1
ATOM 1512 N N . ILE A 1 195 ? -2.357 -16.210 -18.020 1.00 61.62 195 ILE A N 1
ATOM 1513 C CA . ILE A 1 195 ? -1.322 -15.730 -17.103 1.00 61.62 195 ILE A CA 1
ATOM 1514 C C . ILE A 1 195 ? -1.213 -16.719 -15.949 1.00 61.62 195 ILE A C 1
ATOM 1516 O O . ILE A 1 195 ? -2.155 -16.892 -15.185 1.00 61.62 195 ILE A O 1
ATOM 1520 N N . ASP A 1 196 ? -0.058 -17.351 -15.820 1.00 70.12 196 ASP A N 1
ATOM 1521 C CA . ASP A 1 196 ? 0.320 -18.182 -14.690 1.00 70.12 196 ASP A CA 1
ATOM 1522 C C . ASP A 1 196 ? 1.077 -17.336 -13.674 1.00 70.12 196 ASP A C 1
ATOM 1524 O O . ASP A 1 196 ? 2.143 -16.788 -13.964 1.00 70.12 196 ASP A O 1
ATOM 1528 N N . PHE A 1 197 ? 0.523 -17.255 -12.473 1.00 66.88 197 PHE A N 1
ATOM 1529 C CA . PHE A 1 197 ? 1.205 -16.765 -11.291 1.00 66.88 197 PHE A CA 1
ATOM 1530 C C . PHE A 1 197 ? 1.580 -17.957 -10.416 1.00 66.88 197 PHE A C 1
ATOM 1532 O O . PHE A 1 197 ? 0.721 -18.778 -10.092 1.00 66.88 197 PHE A O 1
ATOM 1539 N N . ALA A 1 198 ? 2.838 -18.032 -10.001 1.00 72.00 198 ALA A N 1
ATOM 1540 C CA . ALA A 1 198 ? 3.273 -18.939 -8.949 1.00 72.00 198 ALA A CA 1
ATOM 1541 C C . ALA A 1 198 ? 4.182 -18.178 -7.990 1.00 72.00 198 ALA A C 1
ATOM 1543 O O . ALA A 1 198 ? 5.188 -17.612 -8.414 1.00 72.00 198 ALA A O 1
ATOM 1544 N N . GLY A 1 199 ? 3.821 -18.142 -6.711 1.00 67.00 199 GLY A N 1
ATOM 1545 C CA . GLY A 1 199 ? 4.549 -17.384 -5.704 1.00 67.00 199 GLY A CA 1
ATOM 1546 C C . GLY A 1 199 ? 4.610 -18.100 -4.366 1.00 67.00 199 GLY A C 1
ATOM 1547 O O . GLY A 1 199 ? 3.609 -18.645 -3.898 1.00 67.00 199 GLY A O 1
ATOM 1548 N N . ASN A 1 200 ? 5.788 -18.053 -3.750 1.00 71.62 200 ASN A N 1
ATOM 1549 C CA . ASN A 1 200 ? 6.028 -18.494 -2.383 1.00 71.62 200 ASN A CA 1
ATOM 1550 C C . ASN A 1 200 ? 6.515 -17.300 -1.565 1.00 71.62 200 ASN A C 1
ATOM 1552 O O . ASN A 1 200 ? 7.475 -16.639 -1.954 1.00 71.62 200 ASN A O 1
ATOM 1556 N N . MET A 1 201 ? 5.879 -17.032 -0.431 1.00 66.69 201 MET A N 1
ATOM 1557 C CA . MET A 1 201 ? 6.212 -15.915 0.444 1.00 66.69 201 MET A CA 1
ATOM 1558 C C . MET A 1 201 ? 6.230 -16.355 1.902 1.00 66.69 201 MET A C 1
ATOM 1560 O O . MET A 1 201 ? 5.282 -16.967 2.378 1.00 66.69 201 MET A O 1
ATOM 1564 N N . ASN A 1 202 ? 7.277 -15.975 2.616 1.00 72.81 202 ASN A N 1
ATOM 1565 C CA . ASN A 1 202 ? 7.394 -16.057 4.060 1.00 72.81 202 ASN A CA 1
ATOM 1566 C C . ASN A 1 202 ? 7.216 -14.657 4.650 1.00 72.81 202 ASN A C 1
ATOM 1568 O O . ASN A 1 202 ? 7.863 -13.705 4.206 1.00 72.81 202 ASN A O 1
ATOM 1572 N N . VAL A 1 203 ? 6.337 -14.548 5.640 1.00 67.75 203 VAL A N 1
ATOM 1573 C CA . VAL A 1 203 ? 6.065 -13.324 6.392 1.00 67.75 203 VAL A CA 1
ATOM 1574 C C . VAL A 1 203 ? 6.388 -13.595 7.853 1.00 67.75 203 VAL A C 1
ATOM 1576 O O . VAL A 1 203 ? 5.705 -14.403 8.485 1.00 67.75 203 VAL A O 1
ATOM 1579 N N . ASP A 1 204 ? 7.403 -12.901 8.357 1.00 76.56 204 ASP A N 1
ATOM 1580 C CA . ASP A 1 204 ? 7.712 -12.784 9.779 1.00 76.56 204 ASP A CA 1
ATOM 1581 C C . ASP A 1 204 ? 7.377 -11.349 10.207 1.00 76.56 204 ASP A C 1
ATOM 1583 O O . ASP A 1 204 ? 7.899 -10.388 9.631 1.00 76.56 204 ASP A O 1
ATOM 1587 N N . ALA A 1 205 ? 6.434 -11.182 11.132 1.00 69.31 205 ALA A N 1
ATOM 1588 C CA . ALA A 1 205 ? 6.030 -9.867 11.606 1.00 69.31 205 ALA A CA 1
ATOM 1589 C C . ALA A 1 205 ? 5.567 -9.876 13.063 1.00 69.31 205 ALA A C 1
ATOM 1591 O O . ALA A 1 205 ? 4.710 -10.665 13.459 1.00 69.31 205 ALA A O 1
ATOM 1592 N N . ASP A 1 206 ? 6.038 -8.895 13.824 1.00 77.44 206 ASP A N 1
ATOM 1593 C CA . ASP A 1 206 ? 5.487 -8.554 15.129 1.00 77.44 206 ASP A CA 1
ATOM 1594 C C . ASP A 1 206 ? 4.571 -7.345 14.967 1.00 77.44 206 ASP A C 1
ATOM 1596 O O . ASP A 1 206 ? 4.987 -6.297 14.468 1.00 77.44 206 ASP A O 1
ATOM 1600 N N . VAL A 1 207 ? 3.312 -7.484 15.373 1.00 67.81 207 VAL A N 1
ATOM 1601 C CA . VAL A 1 207 ? 2.297 -6.432 15.299 1.00 67.81 207 VAL A CA 1
ATOM 1602 C C . VAL A 1 207 ? 1.846 -6.076 16.707 1.00 67.81 207 VAL A C 1
ATOM 1604 O O . VAL A 1 207 ? 1.434 -6.943 17.479 1.00 67.81 207 VAL A O 1
ATOM 1607 N N . ARG A 1 208 ? 1.872 -4.780 17.022 1.00 77.56 208 ARG A N 1
ATOM 1608 C CA . ARG A 1 208 ? 1.274 -4.202 18.223 1.00 77.56 208 ARG A CA 1
ATOM 1609 C C . ARG A 1 208 ? 0.177 -3.226 17.829 1.00 77.56 208 ARG A C 1
ATOM 1611 O O . ARG A 1 208 ? 0.415 -2.270 17.093 1.00 77.56 208 ARG A O 1
ATOM 1618 N N . LEU A 1 209 ? -1.015 -3.452 18.363 1.00 67.94 209 LEU A N 1
ATOM 1619 C CA . LEU A 1 209 ? -2.142 -2.532 18.266 1.00 67.94 209 LEU A CA 1
ATOM 1620 C C . LEU A 1 209 ? -2.430 -1.953 19.644 1.00 67.94 209 LEU A C 1
ATOM 1622 O O . LEU A 1 209 ? -2.627 -2.700 20.597 1.00 67.94 209 LEU A O 1
ATOM 1626 N N . GLU A 1 210 ? -2.487 -0.633 19.753 1.00 77.81 210 GLU A N 1
ATOM 1627 C CA . GLU A 1 210 ? -2.877 0.067 20.975 1.00 77.81 210 GLU A CA 1
ATOM 1628 C C . GLU A 1 210 ? -4.204 0.782 20.713 1.00 77.81 210 GLU A C 1
ATOM 1630 O O . GLU A 1 210 ? -4.282 1.730 19.931 1.00 77.81 210 GLU A O 1
ATOM 1635 N N . LEU A 1 211 ? -5.274 0.307 21.348 1.00 75.94 211 LEU A N 1
ATOM 1636 C CA . LEU A 1 211 ? -6.585 0.942 21.299 1.00 75.94 211 LEU A CA 1
ATOM 1637 C C . LEU A 1 211 ? -6.670 1.968 22.427 1.00 75.94 211 LEU A C 1
ATOM 1639 O O . LEU A 1 211 ? -6.721 1.586 23.597 1.00 75.94 211 LEU A O 1
ATOM 1643 N N . HIS A 1 212 ? -6.720 3.253 22.086 1.00 81.00 212 HIS A N 1
ATOM 1644 C CA . HIS A 1 212 ? -6.965 4.329 23.041 1.00 81.00 212 HIS A CA 1
ATOM 1645 C C . HIS A 1 212 ? -8.450 4.671 23.054 1.00 81.00 212 HIS A C 1
ATOM 1647 O O . HIS A 1 212 ? -9.040 5.011 22.024 1.00 81.00 212 HIS A O 1
ATOM 1653 N N . TYR A 1 213 ? -9.060 4.599 24.231 1.00 79.88 213 TYR A N 1
ATOM 1654 C CA . TYR A 1 213 ? -10.492 4.795 24.402 1.00 79.88 213 TYR A CA 1
ATOM 1655 C C . TYR A 1 213 ? -10.793 5.598 25.661 1.00 79.88 213 TYR A C 1
ATOM 1657 O O . TYR A 1 213 ? -9.995 5.679 26.597 1.00 79.88 213 TYR A O 1
ATOM 1665 N N . LYS A 1 214 ? -11.982 6.189 25.680 1.00 86.31 214 LYS A N 1
ATOM 1666 C CA . LYS A 1 214 ? -12.573 6.770 26.873 1.00 86.31 214 LYS A CA 1
ATOM 1667 C C . LYS A 1 214 ? -13.795 5.973 27.283 1.00 86.31 214 LYS A C 1
ATOM 1669 O O . LYS A 1 214 ? -14.521 5.447 26.440 1.00 86.31 214 LYS A O 1
ATOM 1674 N N . TYR A 1 215 ? -14.042 5.926 28.580 1.00 86.38 215 TYR A N 1
ATOM 1675 C CA . TYR A 1 215 ? -15.300 5.433 29.116 1.00 86.38 215 TYR A CA 1
ATOM 1676 C C . TYR A 1 215 ? -15.847 6.390 30.162 1.00 86.38 215 TYR A C 1
ATOM 1678 O O . TYR A 1 215 ? -15.094 7.086 30.848 1.00 86.38 215 TYR A O 1
ATOM 1686 N N . LYS A 1 216 ? -17.170 6.420 30.268 1.00 87.31 216 LYS A N 1
ATOM 1687 C CA . LYS A 1 216 ? -17.890 7.208 31.255 1.00 87.31 216 LYS A CA 1
ATOM 1688 C C . LYS A 1 216 ? -18.539 6.293 32.273 1.00 87.31 216 LYS A C 1
ATOM 1690 O O . LYS A 1 216 ? -19.028 5.210 31.939 1.00 87.31 216 LYS A O 1
ATOM 1695 N N . ARG A 1 217 ? -18.525 6.745 33.524 1.00 86.19 217 ARG A N 1
ATOM 1696 C CA . ARG A 1 217 ? -19.038 5.994 34.666 1.00 86.19 217 ARG A CA 1
ATOM 1697 C C . ARG A 1 217 ? -20.303 6.627 35.235 1.00 86.19 217 ARG A C 1
ATOM 1699 O O . ARG A 1 217 ? -20.377 7.847 35.385 1.00 86.19 217 ARG A O 1
ATOM 1706 N N . LYS A 1 218 ? -21.237 5.773 35.647 1.00 83.75 218 LYS A N 1
ATOM 1707 C CA . LYS A 1 218 ? -22.407 6.105 36.470 1.00 83.75 218 LYS A CA 1
ATOM 1708 C C . LYS A 1 218 ? -22.401 5.155 37.662 1.00 83.75 218 LYS A C 1
ATOM 1710 O O . LYS A 1 218 ? -22.216 3.962 37.473 1.00 83.75 218 LYS A O 1
ATOM 1715 N N . PHE A 1 219 ? -22.491 5.670 38.889 1.00 82.19 219 PHE A N 1
ATOM 1716 C CA . PHE A 1 219 ? -22.316 4.859 40.111 1.00 82.19 219 PHE A CA 1
ATOM 1717 C C . PHE A 1 219 ? -21.023 4.014 40.119 1.00 82.19 219 PHE A C 1
ATOM 1719 O O . PHE A 1 219 ? -21.032 2.867 40.538 1.00 82.19 219 PHE A O 1
ATOM 1726 N N . CYS A 1 220 ? -19.908 4.566 39.621 1.00 78.94 220 CYS A N 1
ATOM 1727 C CA . CYS A 1 220 ? -18.622 3.861 39.453 1.00 78.94 220 CYS A CA 1
ATOM 1728 C C . CYS A 1 220 ? -18.640 2.695 38.439 1.00 78.94 220 CYS A C 1
ATOM 1730 O O . CYS A 1 220 ? -17.624 2.025 38.278 1.00 78.94 220 CYS A O 1
ATOM 1732 N N . ILE A 1 221 ? -19.742 2.491 37.714 1.00 82.06 221 ILE A N 1
ATOM 1733 C CA . ILE A 1 221 ? -19.895 1.454 36.692 1.00 82.06 221 ILE A CA 1
ATOM 1734 C C . ILE A 1 221 ? -19.658 2.097 35.320 1.00 82.06 221 ILE A C 1
ATOM 1736 O O . ILE A 1 221 ? -20.388 3.026 34.952 1.00 82.06 221 ILE A O 1
ATOM 1740 N N . PRO A 1 222 ? -18.640 1.661 34.556 1.00 85.94 222 PRO A N 1
ATOM 1741 C CA . PRO A 1 222 ? -18.503 2.035 33.155 1.00 85.94 222 PRO A CA 1
ATOM 1742 C C . PRO A 1 222 ? -19.764 1.631 32.395 1.00 85.94 222 PRO A C 1
ATOM 1744 O O . PRO A 1 222 ? -20.180 0.486 32.495 1.00 85.94 222 PRO A O 1
ATOM 1747 N N . TYR A 1 223 ? -20.380 2.544 31.655 1.00 85.88 223 TYR A N 1
ATOM 1748 C CA . TYR A 1 223 ? -21.592 2.221 30.888 1.00 85.88 223 TYR A CA 1
ATOM 1749 C C . TYR A 1 223 ? -21.587 2.824 29.485 1.00 85.88 223 TYR A C 1
ATOM 1751 O O . TYR A 1 223 ? -22.317 2.368 28.617 1.00 85.88 223 TYR A O 1
ATOM 1759 N N . LYS A 1 224 ? -20.751 3.833 29.245 1.00 87.75 224 LYS A N 1
ATOM 1760 C CA . LYS A 1 224 ? -20.597 4.486 27.947 1.00 87.75 224 LYS A CA 1
ATOM 1761 C C . LYS A 1 224 ? -19.135 4.426 27.532 1.00 87.75 224 LYS A C 1
ATOM 1763 O O . LYS A 1 224 ? -18.249 4.652 28.354 1.00 87.75 224 LYS A O 1
ATOM 1768 N N . PHE A 1 225 ? -18.886 4.113 26.270 1.00 83.88 225 PHE A N 1
ATOM 1769 C CA . PHE A 1 225 ? -17.574 3.847 25.696 1.00 83.88 225 PHE A CA 1
ATOM 1770 C C . PHE A 1 225 ? -17.416 4.592 24.370 1.00 83.88 225 PHE A C 1
ATOM 1772 O O . PHE A 1 225 ? -18.348 4.663 23.570 1.00 83.88 225 PHE A O 1
ATOM 1779 N N . LYS A 1 226 ? -16.215 5.123 24.137 1.00 79.19 226 LYS A N 1
ATOM 1780 C CA . LYS A 1 226 ? -15.851 5.859 22.928 1.00 79.19 226 LYS A CA 1
ATOM 1781 C C . LYS A 1 226 ? -14.399 5.584 22.550 1.00 79.19 226 LYS A C 1
ATOM 1783 O O . LYS A 1 226 ? -13.499 5.716 23.379 1.00 79.19 226 LYS A O 1
ATOM 1788 N N . VAL A 1 227 ? -14.155 5.242 21.289 1.00 72.44 227 VAL A N 1
ATOM 1789 C CA . VAL A 1 227 ? -12.794 5.079 20.750 1.00 72.44 227 VAL A CA 1
ATOM 1790 C C . VAL A 1 227 ? -12.220 6.454 20.411 1.00 72.44 227 VAL A C 1
ATOM 1792 O O . VAL A 1 227 ? -12.909 7.259 19.797 1.00 72.44 227 VAL A O 1
ATOM 1795 N N . ARG A 1 228 ? -10.966 6.731 20.791 1.00 74.81 228 ARG A N 1
ATOM 1796 C CA . ARG A 1 228 ? -10.270 7.974 20.408 1.00 74.81 228 ARG A CA 1
ATOM 1797 C C . ARG A 1 228 ? -9.412 7.780 19.167 1.00 74.81 228 ARG A C 1
ATOM 1799 O O . ARG A 1 228 ? -9.520 8.523 18.199 1.00 74.81 228 ARG A O 1
ATOM 1806 N N . HIS A 1 229 ? -8.493 6.828 19.243 1.00 71.75 229 HIS A N 1
ATOM 1807 C CA . HIS A 1 229 ? -7.562 6.512 18.172 1.00 71.75 229 HIS A CA 1
ATOM 1808 C C . HIS A 1 229 ? -6.965 5.127 18.390 1.00 71.75 229 HIS A C 1
ATOM 1810 O O . HIS A 1 229 ? -6.992 4.573 19.491 1.00 71.75 229 HIS A O 1
ATOM 1816 N N . VAL A 1 230 ? -6.419 4.580 17.317 1.00 63.56 230 VAL A N 1
ATOM 1817 C CA . VAL A 1 230 ? -5.698 3.317 17.299 1.00 63.56 230 VAL A CA 1
ATOM 1818 C C . VAL A 1 230 ? -4.273 3.613 16.873 1.00 63.56 230 VAL A C 1
ATOM 1820 O O . VAL A 1 230 ? -4.058 4.269 15.856 1.00 63.56 230 VAL A O 1
ATOM 1823 N N . VAL A 1 231 ? -3.301 3.133 17.638 1.00 73.75 231 VAL A N 1
ATOM 1824 C CA . VAL A 1 231 ? -1.896 3.153 17.230 1.00 73.75 231 VAL A CA 1
ATOM 1825 C C . VAL A 1 231 ? -1.533 1.768 16.718 1.00 73.75 231 VAL A C 1
ATOM 1827 O O . VAL A 1 231 ? -1.773 0.769 17.396 1.00 73.75 231 VAL A O 1
ATOM 1830 N N . ALA A 1 232 ? -0.974 1.704 15.515 1.00 65.81 232 ALA A N 1
ATOM 1831 C CA . ALA A 1 232 ? -0.521 0.475 14.886 1.00 65.81 232 ALA A CA 1
ATOM 1832 C C . ALA A 1 232 ? 0.993 0.529 14.695 1.00 65.81 232 ALA A C 1
ATOM 1834 O O . ALA A 1 232 ? 1.507 1.388 13.977 1.00 65.81 232 ALA A O 1
ATOM 1835 N N . LYS A 1 233 ? 1.691 -0.408 15.333 1.00 78.06 233 LYS A N 1
ATOM 1836 C CA . LYS A 1 233 ? 3.142 -0.569 15.248 1.00 78.06 233 LYS A CA 1
ATOM 1837 C C . LYS A 1 233 ? 3.466 -1.951 14.713 1.00 78.06 233 LYS A C 1
ATOM 1839 O O . LYS A 1 233 ? 2.841 -2.929 15.125 1.00 78.06 233 LYS A O 1
ATOM 1844 N N . SER A 1 234 ? 4.452 -2.052 13.832 1.00 73.19 234 SER A N 1
ATOM 1845 C CA . SER A 1 234 ? 4.932 -3.360 13.395 1.00 73.19 234 SER A CA 1
ATOM 1846 C C . SER A 1 234 ? 6.388 -3.340 12.971 1.00 73.19 234 SER A C 1
ATOM 1848 O O . SER A 1 234 ? 6.837 -2.367 12.373 1.00 73.19 234 SER A O 1
ATOM 1850 N N . ASN A 1 235 ? 7.082 -4.444 13.245 1.00 79.00 235 ASN A N 1
ATOM 1851 C CA . ASN A 1 235 ? 8.340 -4.814 12.605 1.00 79.00 235 ASN A CA 1
ATOM 1852 C C . ASN A 1 235 ? 8.069 -6.012 11.697 1.00 79.00 235 ASN A C 1
ATOM 1854 O O . ASN A 1 235 ? 7.368 -6.931 12.119 1.00 79.00 235 ASN A O 1
ATOM 1858 N N . TYR A 1 236 ? 8.627 -6.026 10.490 1.00 71.38 236 TYR A N 1
ATOM 1859 C CA . TYR A 1 236 ? 8.400 -7.115 9.542 1.00 71.38 236 TYR A CA 1
ATOM 1860 C C . TYR A 1 236 ? 9.646 -7.457 8.708 1.00 71.38 236 TYR A C 1
ATOM 1862 O O . TYR A 1 236 ? 10.422 -6.574 8.331 1.00 71.38 236 TYR A O 1
ATOM 1870 N N . ASP A 1 237 ? 9.817 -8.744 8.391 1.00 77.31 237 ASP A N 1
ATOM 1871 C CA . ASP A 1 237 ? 10.715 -9.294 7.364 1.00 77.31 237 ASP A CA 1
ATOM 1872 C C . ASP A 1 237 ? 9.872 -10.176 6.430 1.00 77.31 237 ASP A C 1
ATOM 1874 O O . ASP A 1 237 ? 9.314 -11.204 6.818 1.00 77.31 237 ASP A O 1
ATOM 1878 N N . VAL A 1 238 ? 9.737 -9.738 5.184 1.00 68.50 238 VAL A N 1
ATOM 1879 C CA . VAL A 1 238 ? 9.001 -10.447 4.141 1.00 68.50 238 VAL A CA 1
ATOM 1880 C C . VAL A 1 238 ? 10.003 -10.915 3.109 1.00 68.50 238 VAL A C 1
ATOM 1882 O O . VAL A 1 238 ? 10.708 -10.105 2.508 1.00 68.50 238 VAL A O 1
ATOM 1885 N N . SER A 1 239 ? 10.035 -12.218 2.854 1.00 73.94 239 SER A N 1
ATOM 1886 C CA . SER A 1 239 ? 10.885 -12.808 1.822 1.00 73.94 239 SER A CA 1
ATOM 1887 C C . SER A 1 239 ? 10.098 -13.770 0.950 1.00 73.94 239 SER A C 1
ATOM 1889 O O . SER A 1 239 ? 9.143 -14.390 1.401 1.00 73.94 239 SER A O 1
ATOM 1891 N N . GLY A 1 240 ? 10.469 -13.908 -0.312 1.00 68.38 240 GLY A N 1
ATOM 1892 C CA . GLY A 1 240 ? 9.755 -14.802 -1.207 1.00 68.38 240 GLY A CA 1
ATOM 1893 C C . GLY A 1 240 ? 10.306 -14.801 -2.613 1.00 68.38 240 GLY A C 1
ATOM 1894 O O . GLY A 1 240 ? 11.245 -14.081 -2.932 1.00 68.38 240 GLY A O 1
ATOM 1895 N N . GLU A 1 241 ? 9.691 -15.602 -3.462 1.00 68.06 241 GLU A N 1
ATOM 1896 C CA . GLU A 1 241 ? 9.921 -15.601 -4.896 1.00 68.06 241 GLU A CA 1
ATOM 1897 C C . GLU A 1 241 ? 8.572 -15.652 -5.588 1.00 68.06 241 GLU A C 1
ATOM 1899 O O . GLU A 1 241 ? 7.689 -16.416 -5.191 1.00 68.06 241 GLU A O 1
ATOM 1904 N N . PHE A 1 242 ? 8.412 -14.832 -6.618 1.00 59.16 242 PHE A N 1
ATOM 1905 C CA . PHE A 1 242 ? 7.275 -14.936 -7.509 1.00 59.16 242 PHE A CA 1
ATOM 1906 C C . PHE A 1 242 ? 7.747 -15.171 -8.934 1.00 59.16 242 PHE A C 1
ATOM 1908 O O . PHE A 1 242 ? 8.785 -14.673 -9.377 1.00 59.16 242 PHE A O 1
ATOM 1915 N N . SER A 1 243 ? 6.936 -15.926 -9.656 1.00 62.91 243 SER A N 1
ATOM 1916 C CA . SER A 1 243 ? 7.056 -16.157 -11.076 1.00 62.91 243 SER A CA 1
ATOM 1917 C C . SER A 1 243 ? 5.749 -15.781 -11.760 1.00 62.91 243 SER A C 1
ATOM 1919 O O . SER A 1 243 ? 4.653 -16.049 -11.260 1.00 62.91 243 SER A O 1
ATOM 1921 N N . LEU A 1 244 ? 5.881 -15.120 -12.902 1.00 57.22 244 LEU A N 1
ATOM 1922 C CA . LEU A 1 244 ? 4.785 -14.692 -13.749 1.00 57.22 244 LEU A CA 1
ATOM 1923 C C . LEU A 1 244 ? 5.078 -15.174 -15.165 1.00 57.22 244 LEU A C 1
ATOM 1925 O O . LEU A 1 244 ? 6.087 -14.781 -15.742 1.00 57.22 244 LEU A O 1
ATOM 1929 N N . THR A 1 245 ? 4.211 -16.005 -15.734 1.00 66.44 245 THR A N 1
ATOM 1930 C CA . THR A 1 245 ? 4.305 -16.434 -17.134 1.00 66.44 245 THR A CA 1
ATOM 1931 C C . THR A 1 245 ? 3.002 -16.131 -17.847 1.00 66.44 245 THR A C 1
ATOM 1933 O O . THR A 1 245 ? 1.977 -16.696 -17.503 1.00 66.44 245 THR A O 1
ATOM 1936 N N . GLY A 1 246 ? 3.020 -15.256 -18.845 1.00 60.03 246 GLY A N 1
ATOM 1937 C CA . GLY A 1 246 ? 1.825 -14.845 -19.578 1.00 60.03 246 GLY A CA 1
ATOM 1938 C C . GLY A 1 246 ? 1.934 -15.113 -21.071 1.00 60.03 246 GLY A C 1
ATOM 1939 O O . GLY A 1 246 ? 3.004 -14.968 -21.646 1.00 60.03 246 GLY A O 1
ATOM 1940 N N . VAL A 1 247 ? 0.825 -15.473 -21.705 1.00 62.44 247 VAL A N 1
ATOM 1941 C CA . VAL A 1 247 ? 0.597 -15.432 -23.151 1.00 62.44 247 VAL A CA 1
ATOM 1942 C C . VAL A 1 247 ? -0.676 -14.618 -23.334 1.00 62.44 247 VAL A C 1
ATOM 1944 O O . VAL A 1 247 ? -1.711 -15.021 -22.823 1.00 62.44 247 VAL A O 1
ATOM 1947 N N . ALA A 1 248 ? -0.643 -13.472 -24.006 1.00 58.34 248 ALA A N 1
ATOM 1948 C CA . ALA A 1 248 ? -1.839 -12.636 -24.165 1.00 58.34 248 ALA A CA 1
ATOM 1949 C C . ALA A 1 248 ? -2.262 -12.552 -25.632 1.00 58.34 248 ALA A C 1
ATOM 1951 O O . ALA A 1 248 ? -1.399 -12.353 -26.476 1.00 58.34 248 ALA A O 1
ATOM 1952 N N . LYS A 1 249 ? -3.568 -12.671 -25.930 1.00 59.62 249 LYS A N 1
ATOM 1953 C CA . LYS A 1 249 ? -4.179 -12.380 -27.249 1.00 59.62 249 LYS A CA 1
ATOM 1954 C C . LYS A 1 249 ? -5.234 -11.257 -27.212 1.00 59.62 249 LYS A C 1
ATOM 1956 O O . LYS A 1 249 ? -5.659 -10.822 -28.273 1.00 59.62 249 LYS A O 1
ATOM 1961 N N . HIS A 1 250 ? -5.626 -10.772 -26.029 1.00 59.00 250 HIS A N 1
ATOM 1962 C CA . HIS A 1 250 ? -6.587 -9.677 -25.823 1.00 59.00 250 HIS A CA 1
ATOM 1963 C C . HIS A 1 250 ? -6.333 -8.947 -24.489 1.00 59.00 250 HIS A C 1
ATOM 1965 O O . HIS A 1 250 ? -5.559 -9.431 -23.664 1.00 59.00 250 HIS A O 1
ATOM 1971 N N . ASP A 1 251 ? -6.972 -7.784 -24.312 1.00 59.88 251 ASP A N 1
ATOM 1972 C CA . ASP A 1 251 ? -6.995 -6.995 -23.072 1.00 59.88 251 ASP A CA 1
ATOM 1973 C C . ASP A 1 251 ? -7.781 -7.749 -21.983 1.00 59.88 251 ASP A C 1
ATOM 1975 O O . ASP A 1 251 ? -8.891 -8.226 -22.232 1.00 59.88 251 ASP A O 1
ATOM 1979 N N . PHE A 1 252 ? -7.189 -7.901 -20.797 1.00 56.81 252 PHE A N 1
ATOM 1980 C CA . PHE A 1 252 ? -7.765 -8.679 -19.691 1.00 56.81 252 PHE A CA 1
ATOM 1981 C C . PHE A 1 252 ? -8.330 -7.801 -18.566 1.00 56.81 252 PHE A C 1
ATOM 1983 O O . PHE A 1 252 ? -8.874 -8.333 -17.597 1.00 56.81 252 PHE A O 1
ATOM 1990 N N . GLY A 1 253 ? -8.229 -6.470 -18.678 1.00 60.84 253 GLY A N 1
ATOM 1991 C CA . GLY A 1 253 ? -8.645 -5.558 -17.616 1.00 60.84 253 GLY A CA 1
ATOM 1992 C C . GLY A 1 253 ? -7.836 -5.736 -16.324 1.00 60.84 253 GLY A C 1
ATOM 1993 O O . GLY A 1 253 ? -6.671 -6.139 -16.351 1.00 60.84 253 GLY A O 1
ATOM 1994 N N . ASN A 1 254 ? -8.447 -5.391 -15.186 1.00 60.31 254 ASN A N 1
ATOM 1995 C CA . ASN A 1 254 ? -7.850 -5.577 -13.864 1.00 60.31 254 ASN A CA 1
ATOM 1996 C C . ASN A 1 254 ? -8.227 -6.949 -13.305 1.00 60.31 254 ASN A C 1
ATOM 1998 O O . ASN A 1 254 ? -9.410 -7.220 -13.093 1.00 60.31 254 ASN A O 1
ATOM 2002 N N . LEU A 1 255 ? -7.231 -7.781 -13.011 1.00 63.19 255 LEU A N 1
ATOM 2003 C CA . LEU A 1 255 ? -7.439 -9.030 -12.285 1.00 63.19 255 LEU A CA 1
ATOM 2004 C C . LEU A 1 255 ? -6.818 -8.903 -10.896 1.00 63.19 255 LEU A C 1
ATOM 2006 O O . LEU A 1 255 ? -5.591 -8.866 -10.751 1.00 63.19 255 LEU A O 1
ATOM 2010 N N . ASN A 1 256 ? -7.685 -8.852 -9.888 1.00 67.31 256 ASN A N 1
ATOM 2011 C CA . ASN A 1 256 ? -7.355 -8.877 -8.471 1.00 67.31 256 ASN A CA 1
ATOM 2012 C C . ASN A 1 256 ? -8.001 -10.095 -7.803 1.00 67.31 256 ASN A C 1
ATOM 2014 O O . ASN A 1 256 ? -9.093 -10.529 -8.172 1.00 67.31 256 ASN A O 1
ATOM 2018 N N . TRP A 1 257 ? -7.318 -10.675 -6.823 1.00 68.94 257 TRP A N 1
ATOM 2019 C CA . TRP A 1 257 ? -7.906 -11.721 -6.001 1.00 68.94 257 TRP A CA 1
ATOM 2020 C C . TRP A 1 257 ? -7.301 -11.732 -4.604 1.00 68.94 257 TRP A C 1
ATOM 2022 O O . TRP A 1 257 ? -6.111 -11.487 -4.395 1.00 68.94 257 TRP A O 1
ATOM 2032 N N . GLU A 1 258 ? -8.149 -12.078 -3.648 1.00 72.31 258 GLU A N 1
ATOM 2033 C CA . GLU A 1 258 ? -7.735 -12.365 -2.288 1.00 72.31 258 GLU A CA 1
ATOM 2034 C C . GLU A 1 258 ? -7.109 -13.766 -2.251 1.00 72.31 258 GLU A C 1
ATOM 2036 O O . GLU A 1 258 ? -7.696 -14.738 -2.736 1.00 72.31 258 GLU A O 1
ATOM 2041 N N . ILE A 1 259 ? -5.882 -13.866 -1.739 1.00 57.31 259 ILE A N 1
ATOM 2042 C CA . ILE A 1 259 ? -5.192 -15.144 -1.530 1.00 57.31 259 ILE A CA 1
ATOM 2043 C C . ILE A 1 259 ? -5.656 -15.760 -0.219 1.00 57.31 259 ILE A C 1
ATOM 2045 O O . ILE A 1 259 ? -5.937 -16.957 -0.161 1.00 57.31 259 ILE A O 1
ATOM 2049 N N . ALA A 1 260 ? -5.689 -14.949 0.836 1.00 61.78 260 ALA A N 1
ATOM 2050 C CA . ALA A 1 260 ? -6.121 -15.367 2.154 1.00 61.78 260 ALA A CA 1
ATOM 2051 C C . ALA A 1 260 ? -6.434 -14.142 3.023 1.00 61.78 260 ALA A C 1
ATOM 2053 O O . ALA A 1 260 ? -5.699 -13.159 2.991 1.00 61.78 260 ALA A O 1
ATOM 2054 N N . GLU A 1 261 ? -7.449 -14.251 3.876 1.00 76.12 261 GLU A N 1
ATOM 2055 C CA . GLU A 1 261 ? -7.716 -13.305 4.965 1.00 76.12 261 GLU A CA 1
ATOM 2056 C C . GLU A 1 261 ? -7.674 -14.048 6.317 1.00 76.12 261 GLU A C 1
ATOM 2058 O O . GLU A 1 261 ? -8.696 -14.216 6.988 1.00 76.12 261 GLU A O 1
ATOM 2063 N N . PRO A 1 262 ? -6.506 -14.578 6.741 1.00 62.81 262 PRO A N 1
ATOM 2064 C CA . PRO A 1 262 ? -6.394 -15.273 8.011 1.00 62.81 262 PRO A CA 1
ATOM 2065 C C . PRO A 1 262 ? -6.757 -14.348 9.174 1.00 62.81 262 PRO A C 1
ATOM 2067 O O . PRO A 1 262 ? -6.262 -13.226 9.315 1.00 62.81 262 PRO A O 1
ATOM 2070 N N . LYS A 1 263 ? -7.595 -14.875 10.061 1.00 72.25 263 LYS A N 1
ATOM 2071 C CA . LYS A 1 263 ? -7.896 -14.279 11.357 1.00 72.25 263 LYS A CA 1
ATOM 2072 C C . LYS A 1 263 ? -6.708 -14.520 12.288 1.00 72.25 263 LYS A C 1
ATOM 2074 O O . LYS A 1 263 ? -6.416 -15.658 12.648 1.00 72.25 263 LYS A O 1
ATOM 2079 N N . LEU A 1 264 ? -6.006 -13.454 12.658 1.00 59.84 264 LEU A N 1
ATOM 2080 C CA . LEU A 1 264 ? -4.820 -13.528 13.515 1.00 59.84 264 LEU A CA 1
ATOM 2081 C C . LEU A 1 264 ? -5.171 -13.472 15.000 1.00 59.84 264 LEU A C 1
ATOM 2083 O O . LEU A 1 264 ? -4.510 -14.096 15.839 1.00 59.84 264 LEU A O 1
ATOM 2087 N N . MET A 1 265 ? -6.197 -12.687 15.315 1.00 65.88 265 MET A N 1
ATOM 2088 C CA . MET A 1 265 ? -6.689 -12.481 16.666 1.00 65.88 265 MET A CA 1
ATOM 2089 C C . MET A 1 265 ? -8.184 -12.187 16.623 1.00 65.88 265 MET A C 1
ATOM 2091 O O . MET A 1 265 ? -8.659 -11.408 15.800 1.00 65.88 265 MET A O 1
ATOM 2095 N N . GLU A 1 266 ? -8.909 -12.777 17.557 1.00 77.38 266 GLU A N 1
ATOM 2096 C CA . GLU A 1 266 ? -10.190 -12.270 18.021 1.00 77.38 266 GLU A CA 1
ATOM 2097 C C . GLU A 1 266 ? -10.141 -12.335 19.533 1.00 77.38 266 GLU A C 1
ATOM 2099 O O . GLU A 1 266 ? -9.772 -13.354 20.112 1.00 77.38 266 GLU A O 1
ATOM 2104 N N . THR A 1 267 ? -10.395 -11.202 20.162 1.00 65.00 267 THR A N 1
ATOM 2105 C CA . THR A 1 267 ? -10.358 -11.088 21.608 1.00 65.00 267 THR A CA 1
ATOM 2106 C C . THR A 1 267 ? -11.449 -10.148 22.052 1.00 65.00 267 THR A C 1
ATOM 2108 O O . THR A 1 267 ? -11.879 -9.253 21.316 1.00 65.00 267 THR A O 1
ATOM 2111 N N . VAL A 1 268 ? -11.910 -10.392 23.265 1.00 67.75 268 VAL A N 1
ATOM 2112 C CA . VAL A 1 268 ? -12.970 -9.634 23.887 1.00 67.75 268 VAL A CA 1
ATOM 2113 C C . VAL A 1 268 ? -12.457 -9.226 25.242 1.00 67.75 268 VAL A C 1
ATOM 2115 O O . VAL A 1 268 ? -11.931 -10.045 25.995 1.00 67.75 268 VAL A O 1
ATOM 2118 N N . PHE A 1 269 ? -12.592 -7.947 25.545 1.00 71.94 269 PHE A N 1
ATOM 2119 C CA . PHE A 1 269 ? -12.323 -7.444 26.876 1.00 71.94 269 PHE A CA 1
ATOM 2120 C C . PHE A 1 269 ? -13.506 -6.616 27.345 1.00 71.94 269 PHE A C 1
ATOM 2122 O O . PHE A 1 269 ? -14.179 -5.954 26.560 1.00 71.94 269 PHE A O 1
ATOM 2129 N N . PHE A 1 270 ? -13.760 -6.666 28.642 1.00 70.69 270 PHE A N 1
ATOM 2130 C CA . PHE A 1 270 ? -14.900 -5.998 29.239 1.00 70.69 270 PHE A CA 1
ATOM 2131 C C . PHE A 1 270 ? -14.488 -4.624 29.767 1.00 70.69 270 PHE A C 1
ATOM 2133 O O . PHE A 1 270 ? -13.493 -4.492 30.485 1.00 70.69 270 PHE A O 1
ATOM 2140 N N . VAL A 1 271 ? -15.258 -3.596 29.411 1.00 72.62 271 VAL A N 1
ATOM 2141 C CA . VAL A 1 271 ? -15.195 -2.265 30.025 1.00 72.62 271 VAL A CA 1
ATOM 2142 C C . VAL A 1 271 ? -16.447 -2.118 30.880 1.00 72.62 271 VAL A C 1
ATOM 2144 O O . VAL A 1 271 ? -17.507 -1.724 30.397 1.00 72.62 271 VAL A O 1
ATOM 2147 N N . GLY A 1 272 ? -16.340 -2.520 32.148 1.00 74.25 272 GLY A N 1
ATOM 2148 C CA . GLY A 1 272 ? -17.521 -2.767 32.972 1.00 74.25 272 GLY A CA 1
ATOM 2149 C C . GLY A 1 272 ? -18.367 -3.895 32.358 1.00 74.25 272 GLY A C 1
ATOM 2150 O O . GLY A 1 272 ? -17.818 -4.956 32.072 1.00 74.25 272 GLY A O 1
ATOM 2151 N N . PRO A 1 273 ? -19.669 -3.694 32.120 1.00 75.38 273 PRO A N 1
ATOM 2152 C CA . PRO A 1 273 ? -20.537 -4.669 31.473 1.00 75.38 273 PRO A CA 1
ATOM 2153 C C . PRO A 1 273 ? -20.405 -4.681 29.943 1.00 75.38 273 PRO A C 1
ATOM 2155 O O . PRO A 1 273 ? -20.939 -5.583 29.316 1.00 75.38 273 PRO A O 1
ATOM 2158 N N . VAL A 1 274 ? -19.731 -3.700 29.327 1.00 78.12 274 VAL A N 1
ATOM 2159 C CA . VAL A 1 274 ? -19.670 -3.541 27.864 1.00 78.12 274 VAL A CA 1
ATOM 2160 C C . VAL A 1 274 ? -18.601 -4.479 27.274 1.00 78.12 274 VAL A C 1
ATOM 2162 O O . VAL A 1 274 ? -17.410 -4.245 27.516 1.00 78.12 274 VAL A O 1
ATOM 2165 N N . PRO A 1 275 ? -18.970 -5.523 26.498 1.00 77.12 275 PRO A N 1
ATOM 2166 C CA . PRO A 1 275 ? -18.009 -6.441 25.884 1.00 77.12 275 PRO A CA 1
ATOM 2167 C C . PRO A 1 275 ? -17.397 -5.848 24.610 1.00 77.12 275 PRO A C 1
ATOM 2169 O O . PRO A 1 275 ? -18.024 -5.858 23.557 1.00 77.12 275 PRO A O 1
ATOM 2172 N N . VAL A 1 276 ? -16.148 -5.386 24.661 1.00 72.75 276 VAL A N 1
ATOM 2173 C CA . VAL A 1 276 ? -15.447 -4.829 23.494 1.00 72.75 276 VAL A CA 1
ATOM 2174 C C . VAL A 1 276 ? -14.826 -5.936 22.650 1.00 72.75 276 VAL A C 1
ATOM 2176 O O . VAL A 1 276 ? -13.819 -6.528 23.035 1.00 72.75 276 VAL A O 1
ATOM 2179 N N . LEU A 1 277 ? -15.413 -6.181 21.474 1.00 74.12 277 LEU A N 1
ATOM 2180 C CA . LEU A 1 277 ? -14.924 -7.140 20.482 1.00 74.12 277 LEU A CA 1
ATOM 2181 C C . LEU A 1 277 ? -13.874 -6.506 19.567 1.00 74.12 277 LEU A C 1
ATOM 2183 O O . LEU A 1 277 ? -14.181 -5.565 18.832 1.00 74.12 277 LEU A O 1
ATOM 2187 N N . VAL A 1 278 ? -12.668 -7.075 19.551 1.00 70.31 278 VAL A N 1
ATOM 2188 C CA . VAL A 1 278 ? -11.567 -6.672 18.667 1.00 70.31 278 VAL A CA 1
ATOM 2189 C C . VAL A 1 278 ? -11.146 -7.857 17.803 1.00 70.31 278 VAL A C 1
ATOM 2191 O O . VAL A 1 278 ? -10.812 -8.926 18.317 1.00 70.31 278 VAL A O 1
ATOM 2194 N N . LYS A 1 279 ? -11.120 -7.663 16.481 1.00 74.31 279 LYS A N 1
ATOM 2195 C CA . LYS A 1 279 ? -10.604 -8.640 15.514 1.00 74.31 279 LYS A CA 1
ATOM 2196 C C . LYS A 1 279 ? -9.425 -8.046 14.759 1.00 74.31 279 LYS A C 1
ATOM 2198 O O . LYS A 1 279 ? -9.483 -6.907 14.303 1.00 74.31 279 LYS A O 1
ATOM 2203 N N . LEU A 1 280 ? -8.377 -8.843 14.598 1.00 65.75 280 LEU A N 1
ATOM 2204 C CA . LEU A 1 280 ? -7.261 -8.551 13.710 1.00 65.75 280 LEU A CA 1
ATOM 2205 C C . LEU A 1 280 ? -7.222 -9.613 12.619 1.00 65.75 280 LEU A C 1
ATOM 2207 O O . LEU A 1 280 ? -7.061 -10.806 12.898 1.00 65.75 280 LEU A O 1
ATOM 2211 N N . LYS A 1 281 ? -7.359 -9.163 11.379 1.00 75.25 281 LYS A N 1
ATOM 2212 C CA . LYS A 1 281 ? -7.209 -9.977 10.178 1.00 75.25 281 LYS A CA 1
ATOM 2213 C C . LYS A 1 281 ? -5.971 -9.530 9.403 1.00 75.25 281 LYS A C 1
ATOM 2215 O O . LYS A 1 281 ? -5.543 -8.382 9.529 1.00 75.25 281 LYS A O 1
ATOM 2220 N N . LEU A 1 282 ? -5.415 -10.431 8.601 1.00 61.53 282 LEU A N 1
ATOM 2221 C CA . LEU A 1 282 ? -4.282 -10.134 7.724 1.00 61.53 282 LEU A CA 1
ATOM 2222 C C . LEU A 1 282 ? -4.628 -10.455 6.269 1.00 61.53 282 LEU A C 1
ATOM 2224 O O . LEU A 1 282 ? -4.200 -11.497 5.777 1.00 61.53 282 LEU A O 1
ATOM 2228 N N . PRO A 1 283 ? -5.438 -9.625 5.591 1.00 71.56 283 PRO A N 1
ATOM 2229 C CA . PRO A 1 283 ? -5.703 -9.797 4.170 1.00 71.56 283 PRO A CA 1
ATOM 2230 C C . PRO A 1 283 ? -4.412 -9.765 3.349 1.00 71.56 283 PRO A C 1
ATOM 2232 O O . PRO A 1 283 ? -3.577 -8.861 3.473 1.00 71.56 283 PRO A O 1
ATOM 2235 N N . ILE A 1 284 ? -4.275 -10.773 2.494 1.00 60.94 284 ILE A N 1
ATOM 2236 C CA . ILE A 1 284 ? -3.223 -10.893 1.496 1.00 60.94 284 ILE A CA 1
ATOM 2237 C C . ILE A 1 284 ? -3.895 -10.958 0.138 1.00 60.94 284 ILE A C 1
ATOM 2239 O O . ILE A 1 284 ? -4.642 -11.889 -0.164 1.00 60.94 284 ILE A O 1
ATOM 2243 N N . GLU A 1 285 ? -3.590 -9.975 -0.693 1.00 73.12 285 GLU A N 1
ATOM 2244 C CA . GLU A 1 285 ? -4.126 -9.853 -2.038 1.00 73.12 285 GLU A CA 1
ATOM 2245 C C . GLU A 1 285 ? -2.985 -9.883 -3.043 1.00 73.12 285 GLU A C 1
ATOM 2247 O O . GLU A 1 285 ? -1.915 -9.309 -2.823 1.00 73.12 285 GLU A O 1
ATOM 2252 N N . VAL A 1 286 ? -3.227 -10.518 -4.182 1.00 65.00 286 VAL A N 1
ATOM 2253 C CA . VAL A 1 286 ? -2.362 -10.379 -5.350 1.00 65.00 286 VAL A CA 1
ATOM 2254 C C . VAL A 1 286 ? -3.209 -9.867 -6.493 1.00 65.00 286 VAL A C 1
ATOM 2256 O O . VAL A 1 286 ? -4.380 -10.215 -6.654 1.00 65.00 286 VAL A O 1
ATOM 2259 N N . GLY A 1 287 ? -2.609 -8.993 -7.281 1.00 65.12 287 GLY A N 1
ATOM 2260 C CA . GLY A 1 287 ? -3.216 -8.544 -8.514 1.00 65.12 287 GLY A CA 1
ATOM 2261 C C . GLY A 1 287 ? -2.171 -8.344 -9.584 1.00 65.12 287 GLY A C 1
ATOM 2262 O O . GLY A 1 287 ? -0.971 -8.318 -9.327 1.00 65.12 287 GLY A O 1
ATOM 2263 N N . THR A 1 288 ? -2.655 -8.224 -10.808 1.00 62.84 288 THR A N 1
ATOM 2264 C CA . THR A 1 288 ? -1.829 -8.008 -12.006 1.00 62.84 288 THR A CA 1
ATOM 2265 C C . THR A 1 288 ? -1.843 -6.554 -12.477 1.00 62.84 288 THR A C 1
ATOM 2267 O O . THR A 1 288 ? -1.151 -6.205 -13.436 1.00 62.84 288 THR A O 1
ATOM 2270 N N . GLY A 1 289 ? -2.617 -5.704 -11.790 1.00 67.00 289 GLY A N 1
ATOM 2271 C CA . GLY A 1 289 ? -2.943 -4.365 -12.258 1.00 67.00 289 GLY A CA 1
ATOM 2272 C C . GLY A 1 289 ? -3.787 -4.417 -13.531 1.00 67.00 289 GLY A C 1
ATOM 2273 O O . GLY A 1 289 ? -4.338 -5.456 -13.890 1.00 67.00 289 GLY A O 1
ATOM 2274 N N . ASN A 1 290 ? -3.882 -3.285 -14.226 1.00 66.81 290 ASN A N 1
ATOM 2275 C CA . ASN A 1 290 ? -4.513 -3.250 -15.542 1.00 66.81 290 ASN A CA 1
ATOM 2276 C C . ASN A 1 290 ? -3.559 -3.858 -16.569 1.00 66.81 290 ASN A C 1
ATOM 2278 O O . ASN A 1 290 ? -2.502 -3.288 -16.842 1.00 66.81 290 ASN A O 1
ATOM 2282 N N . ILE A 1 291 ? -3.948 -4.987 -17.154 1.00 60.94 291 ILE A N 1
ATOM 2283 C CA . ILE A 1 291 ? -3.183 -5.628 -18.222 1.00 60.94 291 ILE A CA 1
ATOM 2284 C C . ILE A 1 291 ? -3.602 -5.006 -19.552 1.00 60.94 291 ILE A C 1
ATOM 2286 O O . ILE A 1 291 ? -4.558 -5.453 -20.175 1.00 60.94 291 ILE A O 1
ATOM 2290 N N . GLN A 1 292 ? -2.877 -3.979 -19.993 1.00 65.94 292 GLN A N 1
ATOM 2291 C CA . GLN A 1 292 ? -3.141 -3.322 -21.273 1.00 65.94 292 GLN A CA 1
ATOM 2292 C C . GLN A 1 292 ? -2.268 -3.945 -22.357 1.00 65.94 292 GLN A C 1
ATOM 2294 O O . GLN A 1 292 ? -1.042 -3.802 -22.344 1.00 65.94 292 GLN A O 1
ATOM 2299 N N . VAL A 1 293 ? -2.906 -4.641 -23.296 1.00 61.03 293 VAL A N 1
ATOM 2300 C CA . VAL A 1 293 ? -2.233 -5.402 -24.352 1.00 61.03 293 VAL A CA 1
ATOM 2301 C C . VAL A 1 293 ? -2.664 -4.852 -25.703 1.00 61.03 293 VAL A C 1
ATOM 2303 O O . VAL A 1 293 ? -3.811 -5.023 -26.108 1.00 61.03 293 VAL A O 1
ATOM 2306 N N . GLN A 1 294 ? -1.738 -4.209 -26.418 1.00 61.28 294 GLN A N 1
ATOM 2307 C CA . GLN A 1 294 ? -2.011 -3.704 -27.767 1.00 61.28 294 GLN A CA 1
ATOM 2308 C C . GLN A 1 294 ? -1.693 -4.730 -28.875 1.00 61.28 294 GLN A C 1
ATOM 2310 O O . GLN A 1 294 ? -2.140 -4.535 -30.001 1.00 61.28 294 GLN A O 1
ATOM 2315 N N . ALA A 1 295 ? -0.988 -5.837 -28.574 1.00 55.38 295 ALA A N 1
ATOM 2316 C CA . ALA A 1 295 ? -0.941 -7.050 -29.410 1.00 55.38 295 ALA A CA 1
ATOM 2317 C C . ALA A 1 295 ? -0.385 -8.288 -28.670 1.00 55.38 295 ALA A C 1
ATOM 2319 O O . ALA A 1 295 ? -0.014 -8.228 -27.504 1.00 55.38 295 ALA A O 1
ATOM 2320 N N . THR A 1 296 ? -0.339 -9.428 -29.369 1.00 52.53 296 THR A N 1
ATOM 2321 C CA . THR A 1 296 ? -0.082 -10.770 -28.815 1.00 52.53 296 THR A CA 1
ATOM 2322 C C . THR A 1 296 ? 1.394 -11.037 -28.472 1.00 52.53 296 THR A C 1
ATOM 2324 O O . THR A 1 296 ? 2.270 -10.672 -29.252 1.00 52.53 296 THR A O 1
ATOM 2327 N N . GLY A 1 297 ? 1.689 -11.725 -27.357 1.00 53.53 297 GLY A N 1
ATOM 2328 C CA . GLY A 1 297 ? 3.064 -12.117 -26.986 1.00 53.53 297 GLY A CA 1
ATOM 2329 C C . GLY A 1 297 ? 3.166 -13.022 -25.750 1.00 53.53 297 GLY A C 1
ATOM 2330 O O . GLY A 1 297 ? 2.202 -13.130 -24.987 1.00 53.53 297 GLY A O 1
ATOM 2331 N N . LYS A 1 298 ? 4.328 -13.678 -25.562 1.00 53.78 298 LYS A N 1
ATOM 2332 C CA . LYS A 1 298 ? 4.656 -14.507 -24.381 1.00 53.78 298 LYS A CA 1
ATOM 2333 C C . LYS A 1 298 ? 5.709 -13.826 -23.505 1.00 53.78 298 LYS A C 1
ATOM 2335 O O . LYS A 1 298 ? 6.723 -13.351 -24.011 1.00 53.78 298 LYS A O 1
ATOM 2340 N N . ILE A 1 299 ? 5.486 -13.834 -22.194 1.00 53.66 299 ILE A N 1
ATOM 2341 C CA . ILE A 1 299 ? 6.340 -13.225 -21.171 1.00 53.66 299 ILE A CA 1
ATOM 2342 C C . ILE A 1 299 ? 6.602 -14.236 -20.055 1.00 53.66 299 ILE A C 1
ATOM 2344 O O . ILE A 1 299 ? 5.697 -14.978 -19.679 1.00 53.66 299 ILE A O 1
ATOM 2348 N N . ALA A 1 300 ? 7.818 -14.278 -19.517 1.00 52.44 300 ALA A N 1
ATOM 2349 C CA . ALA A 1 300 ? 8.137 -15.041 -18.312 1.00 52.44 300 ALA A CA 1
ATOM 2350 C C . ALA A 1 300 ? 9.109 -14.251 -17.431 1.00 52.44 300 ALA A C 1
ATOM 2352 O O . ALA A 1 300 ? 10.163 -13.833 -17.907 1.00 52.44 300 ALA A O 1
ATOM 2353 N N . ALA A 1 301 ? 8.756 -14.057 -16.162 1.00 56.69 301 ALA A N 1
ATOM 2354 C CA . ALA A 1 301 ? 9.531 -13.323 -15.172 1.00 56.69 301 ALA A CA 1
ATOM 2355 C C . ALA A 1 301 ? 9.619 -14.121 -13.872 1.00 56.69 301 ALA A C 1
ATOM 2357 O O . ALA A 1 301 ? 8.595 -14.585 -13.384 1.00 56.69 301 ALA A O 1
ATOM 2358 N N . VAL A 1 302 ? 10.814 -14.240 -13.292 1.00 61.12 302 VAL A N 1
ATOM 2359 C CA . VAL A 1 302 ? 11.026 -14.794 -11.945 1.00 61.12 302 VAL A CA 1
ATOM 2360 C C . VAL A 1 302 ? 11.819 -13.787 -11.124 1.00 61.12 302 VAL A C 1
ATOM 2362 O O . VAL A 1 302 ? 12.854 -13.288 -11.582 1.00 61.12 302 VAL A O 1
ATOM 2365 N N . LYS A 1 303 ? 11.328 -13.445 -9.930 1.00 62.34 303 LYS A N 1
ATOM 2366 C CA . LYS A 1 303 ? 11.962 -12.454 -9.057 1.00 62.34 303 LYS A CA 1
ATOM 2367 C C . LYS A 1 303 ? 11.874 -12.869 -7.585 1.00 62.34 303 LYS A C 1
ATOM 2369 O O . LYS A 1 303 ? 10.768 -12.980 -7.052 1.00 62.34 303 LYS A O 1
ATOM 2374 N N . PRO A 1 304 ? 13.020 -13.047 -6.907 1.00 65.19 304 PRO A N 1
ATOM 2375 C CA . PRO A 1 304 ? 13.046 -13.109 -5.461 1.00 65.19 304 PRO A CA 1
ATOM 2376 C C . PRO A 1 304 ? 12.895 -11.701 -4.874 1.00 65.19 304 PRO A C 1
ATOM 2378 O O . PRO A 1 304 ? 13.395 -10.715 -5.420 1.00 65.19 304 PRO A O 1
ATOM 2381 N N . ILE A 1 305 ? 12.191 -11.627 -3.755 1.00 67.12 305 ILE A N 1
ATOM 2382 C CA . ILE A 1 305 ? 11.897 -10.419 -2.999 1.00 67.12 305 ILE A CA 1
ATOM 2383 C C . ILE A 1 305 ? 12.341 -10.610 -1.556 1.00 67.12 305 ILE A C 1
ATOM 2385 O O . ILE A 1 305 ? 12.118 -11.664 -0.963 1.00 67.12 305 ILE A O 1
ATOM 2389 N N . ARG A 1 306 ? 12.968 -9.585 -0.982 1.00 74.56 306 ARG A N 1
ATOM 2390 C CA . ARG A 1 306 ? 13.216 -9.497 0.454 1.00 74.56 306 ARG A CA 1
ATOM 2391 C C . ARG A 1 306 ? 13.123 -8.056 0.935 1.00 74.56 306 ARG A C 1
ATOM 2393 O O . ARG A 1 306 ? 13.919 -7.202 0.540 1.00 74.56 306 ARG A O 1
ATOM 2400 N N . TYR A 1 307 ? 12.176 -7.808 1.826 1.00 67.50 307 TYR A N 1
ATOM 2401 C CA . TYR A 1 307 ? 11.918 -6.509 2.428 1.00 67.50 307 TYR A CA 1
ATOM 2402 C C . TYR A 1 307 ? 11.948 -6.631 3.934 1.00 67.50 307 TYR A C 1
ATOM 2404 O O . TYR A 1 307 ? 11.300 -7.503 4.499 1.00 67.50 307 TYR A O 1
ATOM 2412 N N . LYS A 1 308 ? 12.643 -5.700 4.575 1.00 78.38 308 LYS A N 1
ATOM 2413 C CA . LYS A 1 308 ? 12.610 -5.552 6.022 1.00 78.38 308 LYS A CA 1
ATOM 2414 C C . LYS A 1 308 ? 12.211 -4.130 6.369 1.00 78.38 308 LYS A C 1
ATOM 2416 O O . LYS A 1 308 ? 12.636 -3.195 5.691 1.00 78.38 308 LYS A O 1
ATOM 2421 N N . GLY A 1 309 ? 11.410 -3.947 7.405 1.00 73.94 309 GLY A N 1
ATOM 2422 C CA . GLY A 1 309 ? 11.046 -2.608 7.832 1.00 73.94 309 GLY A CA 1
ATOM 2423 C C . GLY A 1 309 ? 10.267 -2.558 9.128 1.00 73.94 309 GLY A C 1
ATOM 2424 O O . GLY A 1 309 ? 9.969 -3.581 9.743 1.00 73.94 309 GLY A O 1
ATOM 2425 N N . ASP A 1 310 ? 9.940 -1.330 9.499 1.00 77.75 310 ASP A N 1
ATOM 2426 C CA . ASP A 1 310 ? 9.090 -0.989 10.623 1.00 77.75 310 ASP A CA 1
ATOM 2427 C C . ASP A 1 310 ? 8.133 0.146 10.257 1.00 77.75 310 ASP A C 1
ATOM 2429 O O . ASP A 1 310 ? 8.394 0.948 9.351 1.00 77.75 310 ASP A O 1
ATOM 2433 N N . PHE A 1 311 ? 6.999 0.195 10.950 1.00 69.69 311 PHE A N 1
ATOM 2434 C CA . PHE A 1 311 ? 6.076 1.317 10.873 1.00 69.69 311 PHE A CA 1
ATOM 2435 C C . PHE A 1 311 ? 5.430 1.636 12.222 1.00 69.69 311 PHE A C 1
ATOM 2437 O O . PHE A 1 311 ? 5.197 0.742 13.036 1.00 69.69 311 PHE A O 1
ATOM 2444 N N . ASP A 1 312 ? 5.087 2.912 12.405 1.00 78.88 312 ASP A N 1
ATOM 2445 C CA . ASP A 1 312 ? 4.281 3.449 13.502 1.00 78.88 312 ASP A CA 1
ATOM 2446 C C . ASP A 1 312 ? 3.276 4.465 12.934 1.00 78.88 312 ASP A C 1
ATOM 2448 O O . ASP A 1 312 ? 3.647 5.508 12.379 1.00 78.88 312 ASP A O 1
ATOM 2452 N N . TYR A 1 313 ? 1.992 4.139 13.061 1.00 64.25 313 TYR A N 1
ATOM 2453 C CA . TYR A 1 313 ? 0.882 4.965 12.602 1.00 64.25 313 TYR A CA 1
ATOM 2454 C C . TYR A 1 313 ? -0.115 5.215 13.726 1.00 64.25 313 TYR A C 1
ATOM 2456 O O . TYR A 1 313 ? -0.559 4.278 14.387 1.00 64.25 313 TYR A O 1
ATOM 2464 N N . THR A 1 314 ? -0.550 6.468 13.867 1.00 70.81 314 THR A N 1
ATOM 2465 C CA . THR A 1 314 ? -1.694 6.836 14.709 1.00 70.81 314 THR A CA 1
ATOM 2466 C C . THR A 1 314 ? -2.892 7.119 13.822 1.00 70.81 314 THR A C 1
ATOM 2468 O O . THR A 1 314 ? -2.907 8.098 13.077 1.00 70.81 314 THR A O 1
ATOM 2471 N N . CYS A 1 315 ? -3.915 6.282 13.925 1.00 57.97 315 CYS A N 1
ATOM 2472 C CA . CYS A 1 315 ? -5.174 6.429 13.213 1.00 57.97 315 CYS A CA 1
ATOM 2473 C C . CYS A 1 315 ? -6.259 6.970 14.140 1.00 57.97 315 CYS A C 1
ATOM 2475 O O . CYS A 1 315 ? -6.633 6.326 15.119 1.00 57.97 315 CYS A O 1
ATOM 2477 N N . THR A 1 316 ? -6.783 8.148 13.824 1.00 63.66 316 THR A N 1
ATOM 2478 C CA . THR A 1 316 ? -8.031 8.666 14.391 1.00 63.66 316 THR A CA 1
ATOM 2479 C C . THR A 1 316 ? -9.202 8.280 13.487 1.00 63.66 316 THR A C 1
ATOM 2481 O O . THR A 1 316 ? -9.027 7.682 12.426 1.00 63.66 316 THR A O 1
ATOM 2484 N N . THR A 1 317 ? -10.411 8.680 13.867 1.00 49.75 317 THR A N 1
ATOM 2485 C CA . THR A 1 317 ? -11.602 8.597 13.008 1.00 49.75 317 THR A CA 1
ATOM 2486 C C . THR A 1 317 ? -11.522 9.480 11.750 1.00 49.75 317 THR A C 1
ATOM 2488 O O . THR A 1 317 ? -12.416 9.408 10.919 1.00 49.75 317 THR A O 1
ATOM 2491 N N . HIS A 1 318 ? -10.484 10.314 11.593 1.00 50.72 318 HIS A N 1
ATOM 2492 C CA . HIS A 1 318 ? -10.386 11.319 10.522 1.00 50.72 318 HIS A CA 1
ATOM 2493 C C . HIS A 1 318 ? -9.157 11.127 9.631 1.00 50.72 318 HIS A C 1
ATOM 2495 O O . HIS A 1 318 ? -9.185 11.445 8.445 1.00 50.72 318 HIS A O 1
ATOM 2501 N N . ALA A 1 319 ? -8.049 10.651 10.201 1.00 52.62 319 ALA A N 1
ATOM 2502 C CA . ALA A 1 319 ? -6.796 10.492 9.483 1.00 52.62 319 ALA A CA 1
ATOM 2503 C C . ALA A 1 319 ? -5.915 9.431 10.144 1.00 52.62 319 ALA A C 1
ATOM 2505 O O . ALA A 1 319 ? -5.917 9.273 11.364 1.00 52.62 319 ALA A O 1
ATOM 2506 N N . CYS A 1 320 ? -5.104 8.759 9.331 1.00 48.94 320 CYS A N 1
ATOM 2507 C CA . CYS A 1 320 ? -3.950 8.008 9.806 1.00 48.94 320 CYS A CA 1
ATOM 2508 C C . CYS A 1 320 ? -2.695 8.847 9.583 1.00 48.94 320 CYS A C 1
ATOM 2510 O O . CYS A 1 320 ? -2.279 9.076 8.447 1.00 48.94 320 CYS A O 1
ATOM 2512 N N . THR A 1 321 ? -2.093 9.305 10.672 1.00 66.69 321 THR A N 1
ATOM 2513 C CA . THR A 1 321 ? -0.857 10.081 10.647 1.00 66.69 321 THR A CA 1
ATOM 2514 C C . THR A 1 321 ? 0.329 9.138 10.798 1.00 66.69 321 THR A C 1
ATOM 2516 O O . THR A 1 321 ? 0.378 8.324 11.722 1.00 66.69 321 THR A O 1
ATOM 2519 N N . LYS A 1 322 ? 1.294 9.252 9.881 1.00 68.88 322 LYS A N 1
ATOM 2520 C CA . LYS A 1 322 ? 2.573 8.539 9.957 1.00 68.88 322 LYS A CA 1
ATOM 2521 C C . LYS A 1 322 ? 3.436 9.162 11.052 1.00 68.88 322 LYS A C 1
ATOM 2523 O O . LYS A 1 322 ? 3.865 10.304 10.890 1.00 68.88 322 LYS A O 1
ATOM 2528 N N . ASN A 1 323 ? 3.741 8.403 12.101 1.00 78.69 323 ASN A N 1
ATOM 2529 C CA . ASN A 1 323 ? 4.705 8.819 13.120 1.00 78.69 323 ASN A CA 1
ATOM 2530 C C . ASN A 1 323 ? 6.127 8.483 12.653 1.00 78.69 323 ASN A C 1
ATOM 2532 O O . ASN A 1 323 ? 6.996 9.351 12.604 1.00 78.69 323 ASN A O 1
ATOM 2536 N N . SER A 1 324 ? 6.344 7.237 12.225 1.00 73.38 324 SER A N 1
ATOM 2537 C CA . SER A 1 324 ? 7.598 6.775 11.629 1.00 73.38 324 SER A CA 1
ATOM 2538 C C . SER A 1 324 ? 7.355 5.618 10.660 1.00 73.38 324 SER A C 1
ATOM 2540 O O . SER A 1 324 ? 6.358 4.901 10.746 1.00 73.38 324 SER A O 1
ATOM 2542 N N . ALA A 1 325 ? 8.256 5.460 9.691 1.00 64.19 325 ALA A N 1
ATOM 2543 C CA . ALA A 1 325 ? 8.295 4.285 8.830 1.00 64.19 325 ALA A CA 1
ATOM 2544 C C . ALA A 1 325 ? 9.693 4.151 8.220 1.00 64.19 325 ALA A C 1
ATOM 2546 O O . ALA A 1 325 ? 10.169 5.093 7.574 1.00 64.19 325 ALA A O 1
ATOM 2547 N N . HIS A 1 326 ? 10.332 2.999 8.410 1.00 72.50 326 HIS A N 1
ATOM 2548 C CA . HIS A 1 326 ? 11.637 2.693 7.831 1.00 72.50 326 HIS A CA 1
ATOM 2549 C C . HIS A 1 326 ? 11.559 1.405 7.031 1.00 72.50 326 HIS A C 1
ATOM 2551 O O . HIS A 1 326 ? 11.006 0.401 7.473 1.00 72.50 326 HIS A O 1
ATOM 2557 N N . HIS A 1 327 ? 12.140 1.423 5.836 1.00 67.88 327 HIS A N 1
ATOM 2558 C CA . HIS A 1 327 ? 12.063 0.300 4.914 1.00 67.88 327 HIS A CA 1
ATOM 2559 C C . HIS A 1 327 ? 13.422 0.078 4.263 1.00 67.88 327 HIS A C 1
ATOM 2561 O O . HIS A 1 327 ? 14.070 1.020 3.809 1.00 67.88 327 HIS A O 1
ATOM 2567 N N . GLN A 1 328 ? 13.842 -1.180 4.204 1.00 67.06 328 GLN A N 1
ATOM 2568 C CA . GLN A 1 328 ? 15.066 -1.616 3.557 1.00 67.06 328 GLN A CA 1
ATOM 2569 C C . GLN A 1 328 ? 14.728 -2.682 2.525 1.00 67.06 328 GLN A C 1
ATOM 2571 O O . GLN A 1 328 ? 14.099 -3.702 2.824 1.00 67.06 328 GLN A O 1
ATOM 2576 N N . ASN A 1 329 ? 15.170 -2.442 1.296 1.00 62.81 329 ASN A N 1
ATOM 2577 C CA . ASN A 1 329 ? 15.186 -3.471 0.278 1.00 62.81 329 ASN A CA 1
ATOM 2578 C C . ASN A 1 329 ? 16.480 -4.271 0.428 1.00 62.81 329 ASN A C 1
ATOM 2580 O O . ASN A 1 329 ? 17.569 -3.728 0.261 1.00 62.81 329 ASN A O 1
ATOM 2584 N N . LEU A 1 330 ? 16.344 -5.553 0.753 1.00 64.44 330 LEU A N 1
ATOM 2585 C CA . LEU A 1 330 ? 17.459 -6.491 0.879 1.00 64.44 330 LEU A CA 1
ATOM 2586 C C . LEU A 1 330 ? 17.500 -7.476 -0.295 1.00 64.44 330 LEU A C 1
ATOM 2588 O O . LEU A 1 330 ? 18.258 -8.446 -0.272 1.00 64.44 330 LEU A O 1
ATOM 2592 N N . SER A 1 331 ? 16.685 -7.234 -1.323 1.00 59.06 331 SER A N 1
ATOM 2593 C CA . SER A 1 331 ? 16.725 -7.955 -2.591 1.00 59.06 331 SER A CA 1
ATOM 2594 C C . SER A 1 331 ? 17.997 -7.523 -3.332 1.00 59.06 331 SER A C 1
ATOM 2596 O O . SER A 1 331 ? 17.979 -6.556 -4.089 1.00 59.06 331 SER A O 1
ATOM 2598 N N . GLY A 1 332 ? 19.131 -8.166 -3.033 1.00 52.53 332 GLY A N 1
ATOM 2599 C CA . GLY A 1 332 ? 20.417 -7.903 -3.692 1.00 52.53 332 GLY A CA 1
ATOM 2600 C C . GLY A 1 332 ? 20.382 -8.157 -5.205 1.00 52.53 332 GLY A C 1
ATOM 2601 O O . GLY A 1 332 ? 19.438 -8.768 -5.704 1.00 52.53 332 GLY A O 1
ATOM 2602 N N . ASP A 1 333 ? 21.418 -7.694 -5.920 1.00 50.97 333 ASP A N 1
ATOM 2603 C CA . ASP A 1 333 ? 21.528 -7.720 -7.389 1.00 50.97 333 ASP A CA 1
ATOM 2604 C C . ASP A 1 333 ? 21.089 -9.060 -8.005 1.00 50.97 333 ASP A C 1
ATOM 2606 O O . ASP A 1 333 ? 21.730 -10.109 -7.883 1.00 50.97 333 ASP A O 1
ATOM 2610 N N . LEU A 1 334 ? 19.931 -9.002 -8.660 1.00 42.28 334 LEU A N 1
ATOM 2611 C CA . LEU A 1 334 ? 19.151 -10.140 -9.123 1.00 42.28 334 LEU A CA 1
ATOM 2612 C C . LEU A 1 334 ? 19.723 -10.693 -10.433 1.00 42.28 334 LEU A C 1
ATOM 2614 O O . LEU A 1 334 ? 19.800 -9.980 -11.433 1.00 42.28 334 LEU A O 1
ATOM 2618 N N . ARG A 1 335 ? 20.063 -11.988 -10.470 1.00 41.78 335 ARG A N 1
ATOM 2619 C CA . ARG A 1 335 ? 20.444 -12.663 -11.722 1.00 41.78 335 ARG A CA 1
ATOM 2620 C C . ARG A 1 335 ? 19.250 -12.756 -12.679 1.00 41.78 335 ARG A C 1
ATOM 2622 O O . ARG A 1 335 ? 18.152 -13.159 -12.304 1.00 41.78 335 ARG A O 1
ATOM 2629 N N . ASN A 1 336 ? 19.502 -12.375 -13.929 1.00 40.12 336 ASN A N 1
ATOM 2630 C CA . ASN A 1 336 ? 18.527 -12.260 -15.010 1.00 40.12 336 ASN A CA 1
ATOM 2631 C C . ASN A 1 336 ? 17.990 -13.622 -15.475 1.00 40.12 336 ASN A C 1
ATOM 2633 O O . ASN A 1 336 ? 18.754 -14.462 -15.943 1.00 40.12 336 ASN A O 1
ATOM 2637 N N . SER A 1 337 ? 16.668 -13.795 -15.446 1.00 41.62 337 SER A N 1
ATOM 2638 C CA . SER A 1 337 ? 15.961 -14.773 -16.282 1.00 41.62 337 SER A CA 1
ATOM 2639 C C . SER A 1 337 ? 14.614 -14.187 -16.720 1.00 41.62 337 SER A C 1
ATOM 2641 O O . SER A 1 337 ? 13.565 -14.457 -16.146 1.00 41.62 337 SER A O 1
ATOM 2643 N N . LEU A 1 338 ? 14.654 -13.288 -17.707 1.00 41.47 338 LEU A N 1
ATOM 2644 C CA . LEU A 1 338 ? 13.455 -12.758 -18.360 1.00 41.47 338 LEU A CA 1
ATOM 2645 C C . LEU A 1 338 ? 13.580 -13.043 -19.858 1.00 41.47 338 LEU A C 1
ATOM 2647 O O . LEU A 1 338 ? 14.574 -12.657 -20.472 1.00 41.47 338 LEU A O 1
ATOM 2651 N N . GLY A 1 339 ? 12.608 -13.752 -20.428 1.00 43.22 339 GLY A N 1
ATOM 2652 C CA . GLY A 1 339 ? 12.530 -14.045 -21.860 1.00 43.22 339 GLY A CA 1
ATOM 2653 C C . GLY A 1 339 ? 11.187 -13.574 -22.405 1.00 43.22 339 GLY A C 1
ATOM 2654 O O . GLY A 1 339 ? 10.151 -13.887 -21.815 1.00 43.22 339 GLY A O 1
ATOM 2655 N N . ALA A 1 340 ? 11.202 -12.807 -23.496 1.00 40.97 340 ALA A N 1
ATOM 2656 C CA . ALA A 1 340 ? 9.998 -12.308 -24.151 1.00 40.97 340 ALA A CA 1
ATOM 2657 C C . ALA A 1 340 ? 10.149 -12.327 -25.680 1.00 40.97 340 ALA A C 1
ATOM 2659 O O . ALA A 1 340 ? 11.244 -12.128 -26.204 1.00 40.97 340 ALA A O 1
ATOM 2660 N N . GLU A 1 341 ? 9.038 -12.554 -26.378 1.00 45.03 341 GLU A N 1
ATOM 2661 C CA . GLU A 1 341 ? 8.892 -12.469 -27.837 1.00 45.03 341 GLU A CA 1
ATOM 2662 C C . GLU A 1 341 ? 7.678 -11.561 -28.103 1.00 45.03 341 GLU A C 1
ATOM 2664 O O . GLU A 1 341 ? 6.567 -11.890 -27.675 1.00 45.03 341 GLU A O 1
ATOM 2669 N N . ILE A 1 342 ? 7.891 -10.362 -28.667 1.00 43.75 342 ILE A N 1
ATOM 2670 C CA . ILE A 1 342 ? 6.880 -9.284 -28.681 1.00 43.75 342 ILE A CA 1
ATOM 2671 C C . ILE A 1 342 ? 6.851 -8.550 -30.032 1.00 43.75 342 ILE A C 1
ATOM 2673 O O . ILE A 1 342 ? 7.901 -8.202 -30.570 1.00 43.75 342 ILE A O 1
ATOM 2677 N N . SER A 1 343 ? 5.647 -8.195 -30.503 1.00 49.88 343 SER A N 1
ATOM 2678 C CA . SER A 1 343 ? 5.405 -7.101 -31.460 1.00 49.88 343 SER A CA 1
ATOM 2679 C C . SER A 1 343 ? 4.198 -6.245 -31.022 1.00 49.88 343 SER A C 1
ATOM 2681 O O . SER A 1 343 ? 3.101 -6.456 -31.525 1.00 49.88 343 SER A O 1
ATOM 2683 N N . ALA A 1 344 ? 4.375 -5.351 -30.034 1.00 61.81 344 ALA A N 1
ATOM 2684 C CA . ALA A 1 344 ? 3.434 -4.311 -29.560 1.00 61.81 344 ALA A CA 1
ATOM 2685 C C . ALA A 1 344 ? 3.875 -3.731 -28.205 1.00 61.81 344 ALA A C 1
ATOM 2687 O O . ALA A 1 344 ? 4.887 -4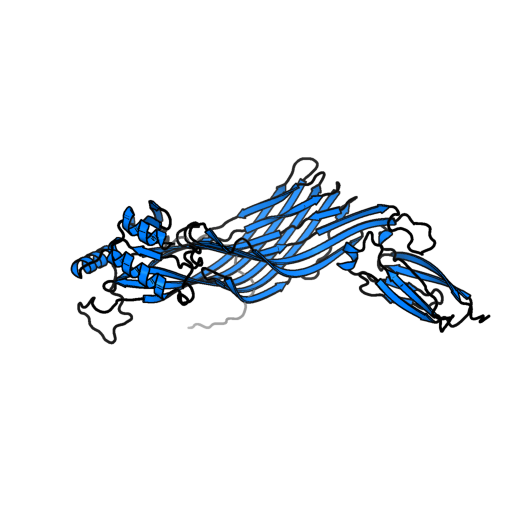.155 -27.647 1.00 61.81 344 ALA A O 1
ATOM 2688 N N . LYS A 1 345 ? 3.097 -2.780 -27.666 1.00 67.44 345 LYS A N 1
ATOM 2689 C CA . LYS A 1 345 ? 3.201 -2.316 -26.281 1.00 67.44 345 LYS A CA 1
ATOM 2690 C C . LYS A 1 345 ? 2.352 -3.178 -25.337 1.00 67.44 345 LYS A C 1
ATOM 2692 O O . LYS A 1 345 ? 1.164 -3.390 -25.592 1.00 67.44 345 LYS A O 1
ATOM 2697 N N . VAL A 1 346 ? 2.955 -3.643 -24.245 1.00 67.50 346 VAL A N 1
ATOM 2698 C CA . VAL A 1 346 ? 2.277 -4.356 -23.153 1.00 67.50 346 VAL A CA 1
ATOM 2699 C C . VAL A 1 346 ? 2.676 -3.727 -21.825 1.00 67.50 346 VAL A C 1
ATOM 2701 O O . VAL A 1 346 ? 3.865 -3.627 -21.529 1.00 67.50 346 VAL A O 1
ATOM 2704 N N . ASN A 1 347 ? 1.680 -3.340 -21.027 1.00 73.00 347 ASN A N 1
ATOM 2705 C CA . ASN A 1 347 ? 1.873 -2.856 -19.661 1.00 73.00 347 ASN A CA 1
ATOM 2706 C C . ASN A 1 347 ? 1.187 -3.811 -18.684 1.00 73.00 347 ASN A C 1
ATOM 2708 O O . ASN A 1 347 ? 0.010 -4.135 -18.857 1.00 73.00 347 ASN A O 1
ATOM 2712 N N . LEU A 1 348 ? 1.908 -4.232 -17.650 1.00 69.88 348 LEU A N 1
ATOM 2713 C CA . LEU A 1 348 ? 1.374 -5.038 -16.553 1.00 69.88 348 LEU A CA 1
ATOM 2714 C C . LEU A 1 348 ? 2.022 -4.627 -15.235 1.00 69.88 348 LEU A C 1
ATOM 2716 O O . LEU A 1 348 ? 3.194 -4.260 -15.198 1.00 69.88 348 LEU A O 1
ATOM 2720 N N . GLU A 1 349 ? 1.261 -4.683 -14.148 1.00 75.75 349 GLU A N 1
ATOM 2721 C CA . GLU A 1 349 ? 1.721 -4.253 -12.829 1.00 75.75 349 GLU A CA 1
ATOM 2722 C C . GLU A 1 349 ? 1.349 -5.296 -11.768 1.00 75.75 349 GLU A C 1
ATOM 2724 O O . GLU A 1 349 ? 0.436 -5.085 -10.964 1.00 75.75 349 GLU A O 1
ATOM 2729 N N . PRO A 1 350 ? 2.036 -6.453 -11.756 1.00 65.12 350 PRO A N 1
ATOM 2730 C CA . PRO A 1 350 ? 1.909 -7.424 -10.691 1.00 65.12 350 PRO A CA 1
ATOM 2731 C C . PRO A 1 350 ? 2.234 -6.769 -9.355 1.00 65.12 350 PRO A C 1
ATOM 2733 O O . PRO A 1 350 ? 3.268 -6.114 -9.192 1.00 65.12 350 PRO A O 1
ATOM 2736 N N . TYR A 1 351 ? 1.344 -6.968 -8.396 1.00 69.69 351 TYR A N 1
ATOM 2737 C CA . TYR A 1 351 ? 1.499 -6.491 -7.040 1.00 69.69 351 TYR A CA 1
ATOM 2738 C C . TYR A 1 351 ? 1.106 -7.569 -6.046 1.00 69.69 351 TYR A C 1
ATOM 2740 O O . TYR A 1 351 ? 0.257 -8.423 -6.300 1.00 69.69 351 TYR A O 1
ATOM 2748 N N . LEU A 1 352 ? 1.711 -7.461 -4.877 1.00 63.06 352 LEU A N 1
ATOM 2749 C CA . LEU A 1 352 ? 1.361 -8.214 -3.693 1.00 63.06 352 LEU A CA 1
ATOM 2750 C C . LEU A 1 352 ? 1.023 -7.187 -2.624 1.00 63.06 352 LEU A C 1
ATOM 2752 O O . LEU A 1 352 ? 1.805 -6.274 -2.380 1.00 63.06 352 LEU A O 1
ATOM 2756 N N . GLN A 1 353 ? -0.138 -7.316 -2.007 1.00 72.12 353 GLN A N 1
ATOM 2757 C CA . GLN A 1 353 ? -0.566 -6.467 -0.912 1.00 72.12 353 GLN A CA 1
ATOM 2758 C C . GLN A 1 353 ? -0.715 -7.328 0.331 1.00 72.12 353 GLN A C 1
ATOM 2760 O O . GLN A 1 353 ? -1.439 -8.319 0.327 1.00 72.12 353 GLN A O 1
ATOM 2765 N N . VAL A 1 354 ? -0.027 -6.931 1.394 1.00 61.16 354 VAL A N 1
ATOM 2766 C CA . VAL A 1 354 ? -0.186 -7.508 2.729 1.00 61.16 354 VAL A CA 1
ATOM 2767 C C . VAL A 1 354 ? -0.672 -6.387 3.624 1.00 61.16 354 VAL A C 1
ATOM 2769 O O . VAL A 1 354 ? -0.008 -5.354 3.731 1.00 61.16 354 VAL A O 1
ATOM 2772 N N . ALA A 1 355 ? -1.837 -6.562 4.238 1.00 66.50 355 ALA A N 1
ATOM 2773 C CA . ALA A 1 355 ? -2.429 -5.533 5.074 1.00 66.50 355 ALA A CA 1
ATOM 2774 C C . ALA A 1 355 ? -2.853 -6.074 6.435 1.00 66.50 355 ALA A C 1
ATOM 2776 O O . ALA A 1 355 ? -3.319 -7.200 6.554 1.00 66.50 355 ALA A O 1
ATOM 2777 N N . ALA A 1 356 ? -2.689 -5.253 7.467 1.00 63.09 356 ALA A N 1
ATOM 2778 C CA . ALA A 1 356 ? -3.252 -5.471 8.786 1.00 63.09 356 ALA A CA 1
ATOM 2779 C C . ALA A 1 356 ? -4.611 -4.770 8.850 1.00 63.09 356 ALA A C 1
ATOM 2781 O O . ALA A 1 356 ? -4.709 -3.558 8.642 1.00 63.09 356 ALA A O 1
ATOM 2782 N N . LYS A 1 357 ? -5.655 -5.545 9.134 1.00 77.69 357 LYS A N 1
ATOM 2783 C CA . LYS A 1 357 ? -7.044 -5.092 9.201 1.00 77.69 357 LYS A CA 1
ATOM 2784 C C . LYS A 1 357 ? -7.555 -5.225 10.631 1.00 77.69 357 LYS A C 1
ATOM 2786 O O . LYS A 1 357 ? -7.819 -6.331 11.107 1.00 77.69 357 LYS A O 1
ATOM 2791 N N . GLY A 1 358 ? -7.662 -4.091 11.315 1.00 67.75 358 GLY A N 1
ATOM 2792 C CA . GLY A 1 358 ? -8.253 -3.970 12.642 1.00 67.75 358 GLY A CA 1
ATOM 2793 C C . GLY A 1 358 ? -9.753 -3.713 12.543 1.00 67.75 358 GLY A C 1
ATOM 2794 O O . GLY A 1 358 ? -10.198 -2.852 11.786 1.00 67.75 358 GLY A O 1
ATOM 2795 N N . ILE A 1 359 ? -10.534 -4.470 13.305 1.00 75.12 359 ILE A N 1
ATOM 2796 C CA . ILE A 1 359 ? -11.992 -4.377 13.339 1.00 75.12 359 ILE A CA 1
ATOM 2797 C C . ILE A 1 359 ? -12.431 -4.305 14.799 1.00 75.12 359 ILE A C 1
ATOM 2799 O O . ILE A 1 359 ? -12.007 -5.126 15.614 1.00 75.12 359 ILE A O 1
ATOM 2803 N N . VAL A 1 360 ? -13.311 -3.363 15.124 1.00 71.25 360 VAL A N 1
ATOM 2804 C CA . VAL A 1 360 ? -13.954 -3.259 16.439 1.00 71.25 360 VAL A CA 1
ATOM 2805 C C . VAL A 1 360 ? -15.464 -3.340 16.213 1.00 71.25 360 VAL A C 1
ATOM 2807 O O . VAL A 1 360 ? -15.973 -2.622 15.366 1.00 71.25 360 VAL A O 1
ATOM 2810 N N . TYR A 1 361 ? -16.167 -4.248 16.901 1.00 67.81 361 TYR A N 1
ATOM 2811 C CA . TYR A 1 361 ? -17.615 -4.512 16.714 1.00 67.81 361 TYR A CA 1
ATOM 2812 C C . TYR A 1 361 ? -18.076 -4.706 15.250 1.00 67.81 361 TYR A C 1
ATOM 2814 O O . TYR A 1 361 ? -19.119 -4.211 14.824 1.00 67.81 361 TYR A O 1
ATOM 2822 N N . GLY A 1 362 ? -17.285 -5.442 14.464 1.00 68.25 362 GLY A N 1
ATOM 2823 C CA . GLY A 1 362 ? -17.608 -5.767 13.072 1.00 68.25 362 GLY A CA 1
ATOM 2824 C C . GLY A 1 362 ? -17.204 -4.688 12.061 1.00 68.25 362 GLY A C 1
ATOM 2825 O O . GLY A 1 362 ? -16.904 -3.551 12.411 1.00 68.25 362 GLY A O 1
ATOM 2826 N N . GLU A 1 363 ? -17.162 -5.065 10.778 1.00 73.06 363 GLU A N 1
ATOM 2827 C CA . GLU A 1 363 ? -16.698 -4.178 9.690 1.00 73.06 363 GLU A CA 1
ATOM 2828 C C . GLU A 1 363 ? -17.614 -2.970 9.478 1.00 73.06 363 GLU A C 1
ATOM 2830 O O . GLU A 1 363 ? -17.188 -1.949 8.940 1.00 73.06 363 GLU A O 1
ATOM 2835 N N . TRP A 1 364 ? -18.865 -3.094 9.924 1.00 68.25 364 TRP A N 1
ATOM 2836 C CA . TRP A 1 364 ? -19.812 -1.997 9.956 1.00 68.25 364 TRP A CA 1
ATOM 2837 C C . TRP A 1 364 ? -19.406 -0.947 10.990 1.00 68.25 364 TRP A C 1
ATOM 2839 O O . TRP A 1 364 ? -19.293 0.206 10.615 1.00 68.25 364 TRP A O 1
ATOM 2849 N N . PHE A 1 365 ? -19.135 -1.300 12.252 1.00 62.22 365 PHE A N 1
ATOM 2850 C CA . PHE A 1 365 ? -18.923 -0.305 13.311 1.00 62.22 365 PHE A CA 1
ATOM 2851 C C . PHE A 1 365 ? -17.609 0.467 13.172 1.00 62.22 365 PHE A C 1
ATOM 2853 O O . PHE A 1 365 ? -17.639 1.687 13.052 1.00 62.22 365 PHE A O 1
ATOM 2860 N N . LEU A 1 366 ? -16.465 -0.218 13.193 1.00 64.50 366 LEU A N 1
ATOM 2861 C CA . LEU A 1 366 ? -15.153 0.401 13.014 1.00 64.50 366 LEU A CA 1
ATOM 2862 C C . LEU A 1 366 ? -14.216 -0.589 12.329 1.00 64.50 366 LEU A C 1
ATOM 2864 O O . LEU A 1 366 ? -13.925 -1.668 12.846 1.00 64.50 366 LEU A O 1
ATOM 2868 N N . TYR A 1 367 ? -13.700 -0.170 11.183 1.00 77.31 367 TYR A N 1
ATOM 2869 C CA . TYR A 1 367 ? -12.748 -0.896 10.361 1.00 77.31 367 TYR A CA 1
ATOM 2870 C C . TYR A 1 367 ? -11.602 0.043 9.992 1.00 77.31 367 TYR A C 1
ATOM 2872 O O . TYR A 1 367 ? -11.829 1.153 9.516 1.00 77.31 367 TYR A O 1
ATOM 2880 N N . ALA A 1 368 ? -10.368 -0.406 10.192 1.00 67.81 368 ALA A N 1
ATOM 2881 C CA . ALA A 1 368 ? -9.180 0.277 9.708 1.00 67.81 368 ALA A CA 1
ATOM 2882 C C . ALA A 1 368 ? -8.206 -0.746 9.129 1.00 67.81 368 ALA A C 1
ATOM 2884 O O . ALA A 1 368 ? -7.884 -1.752 9.764 1.00 67.81 368 ALA A O 1
ATOM 2885 N N . GLN A 1 369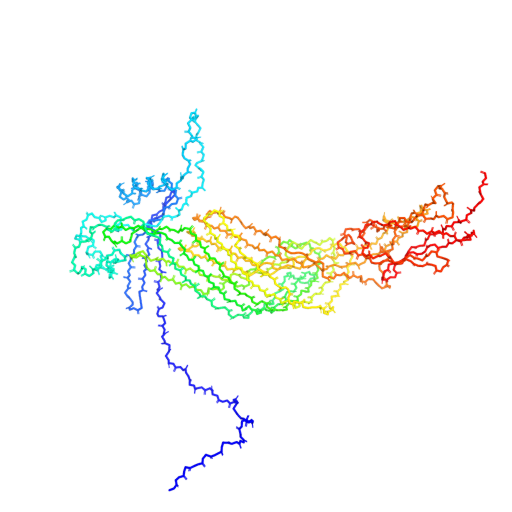 ? -7.729 -0.476 7.922 1.00 74.00 369 GLN A N 1
ATOM 2886 C CA . GLN A 1 369 ? -6.776 -1.296 7.205 1.00 74.00 369 GLN A CA 1
ATOM 2887 C C . GLN A 1 369 ? -5.575 -0.456 6.803 1.00 74.00 369 GLN A C 1
ATOM 2889 O O . GLN A 1 369 ? -5.708 0.586 6.159 1.00 74.00 369 GLN A O 1
ATOM 2894 N N . ILE A 1 370 ? -4.393 -0.957 7.141 1.00 66.56 370 ILE A N 1
ATOM 2895 C CA . ILE A 1 370 ? -3.123 -0.425 6.665 1.00 66.56 370 ILE A CA 1
ATOM 2896 C C . ILE A 1 370 ? -2.315 -1.558 6.057 1.00 66.56 370 ILE A C 1
ATOM 2898 O O . ILE A 1 370 ? -2.215 -2.640 6.631 1.00 66.56 370 ILE A O 1
ATOM 2902 N N . GLY A 1 371 ? -1.759 -1.330 4.874 1.00 62.84 371 GLY A N 1
ATOM 2903 C CA . GLY A 1 371 ? -1.029 -2.362 4.155 1.00 62.84 371 GLY A CA 1
ATOM 2904 C C . GLY A 1 371 ? 0.184 -1.852 3.420 1.00 62.84 371 GLY A C 1
ATOM 2905 O O . GLY A 1 371 ? 0.303 -0.670 3.107 1.00 62.84 371 GLY A O 1
ATOM 2906 N N . ALA A 1 372 ? 1.085 -2.782 3.142 1.00 62.09 372 ALA A N 1
ATOM 2907 C CA . ALA A 1 372 ? 2.224 -2.591 2.273 1.00 62.09 372 ALA A CA 1
ATOM 2908 C C . ALA A 1 372 ? 1.924 -3.237 0.922 1.00 62.09 372 ALA A C 1
ATOM 2910 O O . ALA A 1 372 ? 1.466 -4.380 0.855 1.00 62.09 372 ALA A O 1
ATOM 2911 N N . LYS A 1 373 ? 2.192 -2.497 -0.155 1.00 75.94 373 LYS A N 1
ATOM 2912 C CA . LYS A 1 373 ? 1.923 -2.925 -1.526 1.00 75.94 373 LYS A CA 1
ATOM 2913 C C . LYS A 1 373 ? 3.165 -2.738 -2.404 1.00 75.94 373 LYS A C 1
ATOM 2915 O O . LYS A 1 373 ? 3.303 -1.706 -3.066 1.00 75.94 373 LYS A O 1
ATOM 2920 N N . PRO A 1 374 ? 4.110 -3.695 -2.394 1.00 65.06 374 PRO A N 1
ATOM 2921 C CA . PRO A 1 374 ? 5.105 -3.821 -3.451 1.00 65.06 374 PRO A CA 1
ATOM 2922 C C . PRO A 1 374 ? 4.450 -4.180 -4.791 1.00 65.06 374 PRO A C 1
ATOM 2924 O O . PRO A 1 374 ? 3.533 -4.998 -4.873 1.00 65.06 374 PRO A O 1
ATOM 2927 N N . SER A 1 375 ? 4.962 -3.580 -5.857 1.00 73.69 375 SER A N 1
ATOM 2928 C CA . SER A 1 375 ? 4.524 -3.790 -7.233 1.00 73.69 375 SER A CA 1
ATOM 2929 C C . SER A 1 375 ? 5.716 -3.749 -8.182 1.00 73.69 375 SER A C 1
ATOM 2931 O O . SER A 1 375 ? 6.713 -3.067 -7.928 1.00 73.69 375 SER A O 1
ATOM 2933 N N . PHE A 1 376 ? 5.617 -4.496 -9.276 1.00 68.06 376 PHE A N 1
ATOM 2934 C CA . PHE A 1 376 ? 6.658 -4.601 -10.292 1.00 68.06 376 PHE A CA 1
ATOM 2935 C C . PHE A 1 376 ? 6.072 -4.223 -11.644 1.00 68.06 376 PHE A C 1
ATOM 2937 O O . PHE A 1 376 ? 5.671 -5.113 -12.389 1.00 68.06 376 PHE A O 1
ATOM 2944 N N . PRO A 1 377 ? 5.967 -2.925 -11.968 1.00 80.38 377 PRO A N 1
ATOM 2945 C CA . PRO A 1 377 ? 5.546 -2.518 -13.297 1.00 80.38 377 PRO A CA 1
ATOM 2946 C C . PRO A 1 377 ? 6.509 -3.087 -14.339 1.00 80.38 377 PRO A C 1
ATOM 2948 O O . PRO A 1 377 ? 7.721 -2.880 -14.256 1.00 80.38 377 PRO A O 1
ATOM 2951 N N . ILE A 1 378 ? 5.963 -3.802 -15.313 1.00 72.75 378 ILE A N 1
ATOM 2952 C CA . ILE A 1 378 ? 6.695 -4.335 -16.456 1.00 72.75 378 ILE A CA 1
ATOM 2953 C C . ILE A 1 378 ? 6.103 -3.694 -17.703 1.00 72.75 378 ILE A C 1
ATOM 2955 O O . ILE A 1 378 ? 4.894 -3.756 -17.940 1.00 72.75 378 ILE A O 1
ATOM 2959 N N . GLU A 1 379 ? 6.971 -3.081 -18.496 1.00 80.19 379 GLU A N 1
ATOM 2960 C CA . GLU A 1 379 ? 6.617 -2.494 -19.781 1.00 80.19 379 GLU A CA 1
ATOM 2961 C C . GLU A 1 379 ? 7.429 -3.179 -20.868 1.00 80.19 379 GLU A C 1
ATOM 2963 O O . GLU A 1 379 ? 8.649 -3.302 -20.783 1.00 80.19 379 GLU A O 1
ATOM 2968 N N . LEU A 1 380 ? 6.738 -3.654 -21.891 1.00 74.62 380 LEU A N 1
ATOM 2969 C CA . LEU A 1 380 ? 7.327 -4.303 -23.048 1.00 74.62 380 LEU A CA 1
ATOM 2970 C C . LEU A 1 380 ? 6.931 -3.521 -24.288 1.00 74.62 380 LEU A C 1
ATOM 2972 O O . LEU A 1 380 ? 5.785 -3.089 -24.409 1.00 74.62 380 LEU A O 1
ATOM 2976 N N . PHE A 1 381 ? 7.875 -3.331 -25.200 1.00 78.62 381 PHE A N 1
ATOM 2977 C CA . PHE A 1 381 ? 7.705 -2.451 -26.344 1.00 78.62 381 PHE A CA 1
ATOM 2978 C C . PHE A 1 381 ? 8.336 -3.038 -27.598 1.00 78.62 381 PHE A C 1
ATOM 2980 O O . PHE A 1 381 ? 9.543 -3.247 -27.656 1.00 78.62 381 PHE A O 1
ATOM 2987 N N . GLY A 1 382 ? 7.513 -3.268 -28.616 1.00 74.75 382 GLY A N 1
ATOM 2988 C CA . GLY A 1 382 ? 7.947 -3.618 -29.964 1.00 74.75 382 GLY A CA 1
ATOM 2989 C C . GLY A 1 382 ? 7.678 -2.482 -30.949 1.00 74.75 382 GLY A C 1
ATOM 2990 O O . GLY A 1 382 ? 6.589 -1.909 -30.939 1.00 74.75 382 GLY A O 1
ATOM 2991 N N . TYR A 1 383 ? 8.635 -2.196 -31.829 1.00 74.50 383 TYR A N 1
ATOM 2992 C CA . TYR A 1 383 ? 8.494 -1.226 -32.914 1.00 74.50 383 TYR A CA 1
ATOM 2993 C C . TYR A 1 383 ? 9.165 -1.730 -34.192 1.00 74.50 383 TYR A C 1
ATOM 2995 O O . TYR A 1 383 ? 10.242 -2.321 -34.144 1.00 74.50 383 TYR A O 1
ATOM 3003 N N . TYR A 1 384 ? 8.548 -1.461 -35.338 1.00 77.12 384 TYR A N 1
ATOM 3004 C CA . TYR A 1 384 ? 9.147 -1.646 -36.656 1.00 77.12 384 TYR A CA 1
ATOM 3005 C C . TYR A 1 384 ? 8.571 -0.592 -37.602 1.00 77.12 384 TYR A C 1
ATOM 3007 O O . TYR A 1 384 ? 7.361 -0.559 -37.826 1.00 77.12 384 TYR A O 1
ATOM 3015 N N . GLY A 1 385 ? 9.415 0.286 -38.138 1.00 69.38 385 GLY A N 1
ATOM 3016 C CA . GLY A 1 385 ? 8.965 1.349 -39.032 1.00 69.38 385 GLY A CA 1
ATOM 3017 C C . GLY A 1 385 ? 9.995 2.453 -39.216 1.00 69.38 385 GLY A C 1
ATOM 3018 O O . GLY A 1 385 ? 11.100 2.386 -38.691 1.00 69.38 385 GLY A O 1
ATOM 3019 N N . ASN A 1 386 ? 9.628 3.482 -39.973 1.00 69.25 386 ASN A N 1
ATOM 3020 C CA . ASN A 1 386 ? 10.507 4.594 -40.338 1.00 69.25 386 ASN A CA 1
ATOM 3021 C C . ASN A 1 386 ? 9.983 5.963 -39.870 1.00 69.25 386 ASN A C 1
ATOM 3023 O O . ASN A 1 386 ? 10.488 6.995 -40.296 1.00 69.25 386 ASN A O 1
ATOM 3027 N N . LEU A 1 387 ? 8.961 6.009 -39.006 1.00 68.31 387 LEU A N 1
ATOM 3028 C CA . LEU A 1 387 ? 8.379 7.278 -38.537 1.00 68.31 387 LEU A CA 1
ATOM 3029 C C . LEU A 1 387 ? 9.315 8.043 -37.596 1.00 68.31 387 LEU A C 1
ATOM 3031 O O . LEU A 1 387 ? 9.279 9.267 -37.584 1.00 68.31 387 LEU A O 1
ATOM 3035 N N . CYS A 1 388 ? 10.152 7.322 -36.850 1.00 70.81 388 CYS A N 1
ATOM 3036 C CA . CYS A 1 388 ? 11.284 7.873 -36.101 1.00 70.81 388 CYS A CA 1
ATOM 3037 C C . CYS A 1 388 ? 12.621 7.664 -36.838 1.00 70.81 388 CYS A C 1
ATOM 3039 O O . CYS A 1 388 ? 13.679 7.620 -36.211 1.00 70.81 388 CYS A O 1
ATOM 3041 N N . GLY A 1 389 ? 12.557 7.444 -38.155 1.00 62.41 389 GLY A N 1
ATOM 3042 C CA . GLY A 1 389 ? 13.704 7.413 -39.058 1.00 62.41 389 GLY A CA 1
ATOM 3043 C C . GLY A 1 389 ? 14.186 8.825 -39.393 1.00 62.41 389 GLY A C 1
ATOM 3044 O O . GLY A 1 389 ? 13.385 9.755 -39.324 1.00 62.41 389 GLY A O 1
ATOM 3045 N N . ASP A 1 390 ? 15.442 8.936 -39.825 1.00 73.94 390 ASP A N 1
ATOM 3046 C CA . ASP A 1 390 ? 16.280 10.132 -40.062 1.00 73.94 390 ASP A CA 1
ATOM 3047 C C . ASP A 1 390 ? 17.250 10.423 -38.901 1.00 73.94 390 ASP A C 1
ATOM 3049 O O . ASP A 1 390 ? 17.266 11.491 -38.276 1.00 73.94 390 ASP A O 1
ATOM 3053 N N . GLY A 1 391 ? 18.041 9.402 -38.560 1.00 80.38 391 GLY A N 1
ATOM 3054 C CA . GLY A 1 391 ? 19.028 9.474 -37.485 1.00 80.38 391 GLY A CA 1
ATOM 3055 C C . GLY A 1 391 ? 20.193 10.393 -37.832 1.00 80.38 391 GLY A C 1
ATOM 3056 O O . GLY A 1 391 ? 20.638 11.154 -36.976 1.00 80.38 391 GLY A O 1
ATOM 3057 N N . ASP A 1 392 ? 20.653 10.364 -39.079 1.00 83.19 392 ASP A N 1
ATOM 3058 C CA . ASP A 1 392 ? 21.798 11.142 -39.569 1.00 83.19 392 ASP A CA 1
ATOM 3059 C C . ASP A 1 392 ? 21.414 12.518 -40.153 1.00 83.19 392 ASP A C 1
ATOM 3061 O O . ASP A 1 392 ? 22.296 13.296 -40.516 1.00 83.19 392 ASP A O 1
ATOM 3065 N N . ASN A 1 393 ? 20.115 12.848 -40.177 1.00 82.00 393 ASN A N 1
ATOM 3066 C CA . ASN A 1 393 ? 19.567 14.109 -40.687 1.00 82.00 393 ASN A CA 1
ATOM 3067 C C . ASN A 1 393 ? 19.808 14.331 -42.189 1.00 82.00 393 ASN A C 1
ATOM 3069 O O . ASN A 1 393 ? 19.905 15.479 -42.634 1.00 82.00 393 ASN A O 1
ATOM 3073 N N . ASN A 1 394 ? 19.935 13.261 -42.976 1.00 80.50 394 ASN A N 1
ATOM 3074 C CA . ASN A 1 394 ? 20.137 13.353 -44.421 1.00 80.50 394 ASN A CA 1
ATOM 3075 C C . ASN A 1 394 ? 18.821 13.577 -45.206 1.00 80.50 394 ASN A C 1
ATOM 3077 O O . ASN A 1 394 ? 18.848 13.734 -46.430 1.00 80.50 394 ASN A O 1
ATOM 3081 N N . GLY A 1 395 ? 17.670 13.598 -44.519 1.00 75.25 395 GLY A N 1
ATOM 3082 C CA . GLY A 1 395 ? 16.342 13.794 -45.112 1.00 75.25 395 GLY A CA 1
ATOM 3083 C C . GLY A 1 395 ? 15.685 12.513 -45.646 1.00 75.25 395 GLY A C 1
ATOM 3084 O O . GLY A 1 395 ? 14.555 12.558 -46.142 1.00 75.25 395 GLY A O 1
ATOM 3085 N N . VAL A 1 396 ? 16.350 11.362 -45.522 1.00 76.06 396 VAL A N 1
ATOM 3086 C CA . VAL A 1 396 ? 15.851 10.026 -45.860 1.00 76.06 396 VAL A CA 1
ATOM 3087 C C . VAL A 1 396 ? 15.610 9.246 -44.573 1.00 76.06 396 VAL A C 1
ATOM 3089 O O . VAL A 1 396 ? 16.522 8.872 -43.848 1.00 76.06 396 VAL A O 1
ATOM 3092 N N . ARG A 1 397 ? 14.344 8.924 -44.303 1.00 71.56 397 ARG A N 1
ATOM 3093 C CA . ARG A 1 397 ? 13.983 8.191 -43.086 1.00 71.56 397 ARG A CA 1
ATOM 3094 C C . ARG A 1 397 ? 14.418 6.729 -43.153 1.00 71.56 397 ARG A C 1
ATOM 3096 O O . ARG A 1 397 ? 13.916 5.978 -43.993 1.00 71.56 397 ARG A O 1
ATOM 3103 N N . GLU A 1 398 ? 15.258 6.289 -42.218 1.00 80.38 398 GLU A N 1
ATOM 3104 C CA . GLU A 1 398 ? 15.621 4.873 -42.111 1.00 80.38 398 GLU A CA 1
ATOM 3105 C C . GLU A 1 398 ? 14.513 4.049 -41.450 1.00 80.38 398 GLU A C 1
ATOM 3107 O O . GLU A 1 398 ? 13.785 4.517 -40.574 1.00 80.38 398 GLU A O 1
ATOM 3112 N N . THR A 1 399 ? 14.407 2.780 -41.843 1.00 78.50 399 THR A N 1
ATOM 3113 C CA . THR A 1 399 ? 13.566 1.822 -41.119 1.00 78.50 399 THR A CA 1
ATOM 3114 C C . THR A 1 399 ? 14.331 1.303 -39.911 1.00 78.50 399 THR A C 1
ATOM 3116 O O . THR A 1 399 ? 15.403 0.717 -40.056 1.00 78.50 399 THR A O 1
ATOM 3119 N N . VAL A 1 400 ? 13.761 1.482 -38.724 1.00 83.25 400 VAL A N 1
ATOM 3120 C CA . VAL A 1 400 ? 14.319 1.011 -37.459 1.00 83.25 400 VAL A CA 1
ATOM 3121 C C . VAL A 1 400 ? 13.398 -0.003 -36.794 1.00 83.25 400 VAL A C 1
ATOM 3123 O O . VAL A 1 400 ? 12.189 -0.043 -37.037 1.00 83.25 400 VAL A O 1
ATOM 3126 N N . ASN A 1 401 ? 13.982 -0.838 -35.939 1.00 82.12 401 ASN A N 1
ATOM 3127 C CA . ASN A 1 401 ? 13.266 -1.829 -35.159 1.00 82.12 401 ASN A CA 1
ATOM 3128 C C . ASN A 1 401 ? 13.660 -1.777 -33.680 1.00 82.12 401 ASN A C 1
ATOM 3130 O O . ASN A 1 401 ? 14.766 -1.377 -33.312 1.00 82.12 401 ASN A O 1
ATOM 3134 N N . ALA A 1 402 ? 12.721 -2.153 -32.823 1.00 84.50 402 ALA A N 1
ATOM 3135 C CA . ALA A 1 402 ? 12.919 -2.225 -31.389 1.00 84.50 402 ALA A CA 1
ATOM 3136 C C . ALA A 1 402 ? 12.165 -3.421 -30.821 1.00 84.50 402 ALA A C 1
ATOM 3138 O O . ALA A 1 402 ? 11.006 -3.637 -31.172 1.00 84.50 402 ALA A O 1
ATOM 3139 N N . ALA A 1 403 ? 12.795 -4.149 -29.907 1.00 78.75 403 ALA A N 1
ATOM 3140 C CA . ALA A 1 403 ? 12.095 -4.996 -28.953 1.00 78.75 403 ALA A CA 1
ATOM 3141 C C . ALA A 1 403 ? 12.725 -4.756 -27.583 1.00 78.75 403 ALA A C 1
ATOM 3143 O O . ALA A 1 403 ? 13.781 -5.297 -27.267 1.00 78.75 403 ALA A O 1
ATOM 3144 N N . LEU A 1 404 ? 12.099 -3.889 -26.795 1.00 84.00 404 LEU A N 1
ATOM 3145 C CA . LEU A 1 404 ? 12.601 -3.408 -25.516 1.00 84.00 404 LEU A CA 1
ATOM 3146 C C . LEU A 1 404 ? 11.716 -3.901 -24.376 1.00 84.00 404 LEU A C 1
ATOM 3148 O O . LEU A 1 404 ? 10.519 -4.136 -24.549 1.00 84.00 404 LEU A O 1
ATOM 3152 N N . GLY A 1 405 ? 12.300 -4.023 -23.192 1.00 77.00 405 GLY A N 1
ATOM 3153 C CA . GLY A 1 405 ? 11.562 -4.321 -21.975 1.00 77.00 405 GLY A CA 1
ATOM 3154 C C . GLY A 1 405 ? 12.133 -3.584 -20.783 1.00 77.00 405 GLY A C 1
ATOM 3155 O O . GLY A 1 405 ? 13.343 -3.394 -20.687 1.00 77.00 405 GLY A O 1
ATOM 3156 N N . THR A 1 406 ? 11.277 -3.201 -19.850 1.00 81.94 406 THR A N 1
ATOM 3157 C CA . THR A 1 406 ? 11.692 -2.622 -18.580 1.00 81.94 406 THR A CA 1
ATOM 3158 C C . THR A 1 406 ? 10.973 -3.291 -17.431 1.00 81.94 406 THR A C 1
ATOM 3160 O O . THR A 1 406 ? 9.845 -3.769 -17.555 1.00 81.94 406 THR A O 1
ATOM 3163 N N . VAL A 1 407 ? 11.666 -3.353 -16.302 1.00 70.94 407 VAL A N 1
ATOM 3164 C CA . VAL A 1 407 ? 11.093 -3.768 -15.029 1.00 70.94 407 VAL A CA 1
ATOM 3165 C C . VAL A 1 407 ? 11.419 -2.679 -14.029 1.00 70.94 407 VAL A C 1
ATOM 3167 O O . VAL A 1 407 ? 12.592 -2.417 -13.753 1.00 70.94 407 VAL A O 1
ATOM 3170 N N . ASP A 1 408 ? 10.374 -2.083 -13.479 1.00 80.00 408 ASP A N 1
ATOM 3171 C CA . ASP A 1 408 ? 10.453 -1.162 -12.359 1.00 80.00 408 ASP A CA 1
ATOM 3172 C C . ASP A 1 408 ? 10.121 -1.895 -11.061 1.00 80.00 408 ASP A C 1
ATOM 3174 O O . ASP A 1 408 ? 9.448 -2.926 -11.038 1.00 80.00 408 ASP A O 1
ATOM 3178 N N . PHE A 1 409 ? 10.563 -1.318 -9.953 1.00 71.56 409 PHE A N 1
ATOM 3179 C CA . PHE A 1 409 ? 10.041 -1.612 -8.635 1.00 71.56 409 PHE A CA 1
ATOM 3180 C C . PHE A 1 409 ? 9.311 -0.391 -8.095 1.00 71.56 409 PHE A C 1
ATOM 3182 O O . PHE A 1 409 ? 9.837 0.724 -8.135 1.00 71.56 409 PHE A O 1
ATOM 3189 N N . ARG A 1 410 ? 8.111 -0.606 -7.562 1.00 81.06 410 ARG A N 1
ATOM 3190 C CA . ARG A 1 410 ? 7.303 0.402 -6.882 1.00 81.06 410 ARG A CA 1
ATOM 3191 C C . ARG A 1 410 ? 6.869 -0.131 -5.528 1.00 81.06 410 ARG A C 1
ATOM 3193 O O . ARG A 1 410 ? 6.331 -1.228 -5.421 1.00 81.06 410 ARG A O 1
ATOM 3200 N N . PHE A 1 411 ? 7.055 0.676 -4.498 1.00 73.62 411 PHE A N 1
ATOM 3201 C CA . PHE A 1 411 ? 6.565 0.393 -3.159 1.00 73.62 411 PHE A CA 1
ATOM 3202 C C . PHE A 1 411 ? 5.699 1.545 -2.676 1.00 73.62 411 PHE A C 1
ATOM 3204 O O . PHE A 1 411 ? 6.080 2.719 -2.770 1.00 73.62 411 PHE A O 1
ATOM 3211 N N . GLY A 1 412 ? 4.548 1.202 -2.118 1.00 73.81 412 GLY A N 1
ATOM 3212 C CA . GLY A 1 412 ? 3.690 2.159 -1.451 1.00 73.81 412 GLY A CA 1
ATOM 3213 C C . GLY A 1 412 ? 2.892 1.528 -0.329 1.00 73.81 412 GLY A C 1
ATOM 3214 O O . GLY A 1 412 ? 2.851 0.305 -0.174 1.00 73.81 412 GLY A O 1
ATOM 3215 N N . LEU A 1 413 ? 2.265 2.395 0.455 1.00 73.31 413 LEU A N 1
ATOM 3216 C CA . LEU A 1 413 ? 1.353 1.999 1.516 1.00 73.31 413 LEU A CA 1
ATOM 3217 C C . LEU A 1 413 ? -0.082 2.188 1.057 1.00 73.31 413 LEU A C 1
ATOM 3219 O O . LEU A 1 413 ? -0.399 3.145 0.351 1.00 73.31 413 LEU A O 1
ATOM 3223 N N . THR A 1 414 ? -0.941 1.274 1.481 1.00 77.75 414 THR A N 1
ATOM 3224 C CA . THR A 1 414 ? -2.384 1.346 1.288 1.00 77.75 414 THR A CA 1
ATOM 3225 C C . THR A 1 414 ? -3.064 1.656 2.607 1.00 77.75 414 THR A C 1
ATOM 3227 O O . THR A 1 414 ? -2.697 1.077 3.630 1.00 77.75 414 THR A O 1
ATOM 3230 N N . GLY A 1 415 ? -4.072 2.520 2.582 1.00 71.31 415 GLY A N 1
ATOM 3231 C CA . GLY A 1 415 ? -4.896 2.824 3.747 1.00 71.31 415 GLY A CA 1
ATOM 3232 C C . GLY A 1 415 ? -6.369 2.875 3.380 1.00 71.31 415 GLY A C 1
ATOM 3233 O O . GLY A 1 415 ? -6.731 3.446 2.354 1.00 71.31 415 GLY A O 1
ATOM 3234 N N . GLU A 1 416 ? -7.209 2.288 4.220 1.00 80.88 416 GLU A N 1
ATOM 3235 C CA . GLU A 1 416 ? -8.665 2.381 4.134 1.00 80.88 416 GLU A CA 1
ATOM 3236 C C . GLU A 1 416 ? -9.235 2.340 5.551 1.00 80.88 416 GLU A C 1
ATOM 3238 O O . GLU A 1 416 ? -8.729 1.613 6.403 1.00 80.88 416 GLU A O 1
ATOM 3243 N N . ALA A 1 417 ? -10.290 3.099 5.823 1.00 66.62 417 ALA A N 1
ATOM 3244 C CA . ALA A 1 417 ? -11.005 2.992 7.082 1.00 66.62 417 ALA A CA 1
ATOM 3245 C C . ALA A 1 417 ? -12.488 3.334 6.911 1.00 66.62 417 ALA A C 1
ATOM 3247 O O . ALA A 1 417 ? -12.858 4.212 6.122 1.00 66.62 417 ALA A O 1
ATOM 3248 N N . LYS A 1 418 ? -13.332 2.628 7.665 1.00 67.75 418 LYS A N 1
ATOM 3249 C CA . LYS A 1 418 ? -14.782 2.811 7.717 1.00 67.75 418 LYS A CA 1
ATOM 3250 C C . LYS A 1 418 ? -15.256 2.904 9.154 1.00 67.75 418 LYS A C 1
ATOM 3252 O O . LYS A 1 418 ? -14.733 2.222 10.034 1.00 67.75 418 LYS A O 1
ATOM 3257 N N . VAL A 1 419 ? -16.291 3.703 9.350 1.00 58.72 419 VAL A N 1
ATOM 3258 C CA . VAL A 1 419 ? -17.061 3.754 10.590 1.00 58.72 419 VAL A CA 1
ATOM 3259 C C . VAL A 1 419 ? -18.531 3.793 10.195 1.00 58.72 419 VAL A C 1
ATOM 3261 O O . VAL A 1 419 ? -18.899 4.546 9.297 1.00 58.72 419 VAL A O 1
ATOM 3264 N N . PHE A 1 420 ? -19.356 2.941 10.796 1.00 62.00 420 PHE A N 1
ATOM 3265 C CA . PHE A 1 420 ? -20.761 2.724 10.401 1.00 62.00 420 PHE A CA 1
ATOM 3266 C C . PHE A 1 420 ? -20.933 2.465 8.894 1.00 62.00 420 PHE A C 1
ATOM 3268 O O . PHE A 1 420 ? -21.790 3.041 8.234 1.00 62.00 420 PHE A O 1
ATOM 3275 N N . GLY A 1 421 ? -20.023 1.668 8.322 1.00 63.66 421 GLY A N 1
ATOM 3276 C CA . GLY A 1 421 ? -19.942 1.348 6.893 1.00 63.66 421 GLY A CA 1
ATOM 3277 C C . GLY A 1 421 ? -19.653 2.522 5.956 1.00 63.66 421 GLY A C 1
ATOM 3278 O O . GLY A 1 421 ? -19.521 2.310 4.749 1.00 63.66 421 GLY A O 1
ATOM 3279 N N . ILE A 1 422 ? -19.494 3.735 6.484 1.00 60.22 422 ILE A N 1
ATOM 3280 C CA . ILE A 1 422 ? -19.131 4.929 5.728 1.00 60.22 422 ILE A CA 1
ATOM 3281 C C . ILE A 1 422 ? -17.609 5.044 5.701 1.00 60.22 422 ILE A C 1
ATOM 3283 O O . ILE A 1 422 ? -16.932 4.884 6.714 1.00 60.22 422 ILE A O 1
ATOM 3287 N N . TYR A 1 423 ? -17.060 5.329 4.522 1.00 62.28 423 TYR A N 1
ATOM 3288 C CA . TYR A 1 423 ? -15.632 5.560 4.342 1.00 62.28 423 TYR A CA 1
ATOM 3289 C C . TYR A 1 423 ? -15.189 6.855 5.024 1.00 62.28 423 TYR A C 1
ATOM 3291 O O . TYR A 1 423 ? -15.492 7.938 4.528 1.00 62.28 423 TYR A O 1
ATOM 3299 N N . ILE A 1 424 ? -14.397 6.733 6.087 1.00 54.69 424 ILE A N 1
ATOM 3300 C CA . ILE A 1 424 ? -13.661 7.863 6.675 1.00 54.69 424 ILE A CA 1
ATOM 3301 C C . ILE A 1 424 ? -12.311 8.068 5.978 1.00 54.69 424 ILE A C 1
ATOM 3303 O O . ILE A 1 424 ? -11.828 9.185 5.833 1.00 54.69 424 ILE A O 1
ATOM 3307 N N . LEU A 1 425 ? -11.736 6.984 5.457 1.00 62.38 425 LEU A N 1
ATOM 3308 C CA . LEU A 1 425 ? -10.590 6.996 4.565 1.00 62.38 425 LEU A CA 1
ATOM 3309 C C . LEU A 1 425 ? -10.912 6.042 3.422 1.00 62.38 425 LEU A C 1
ATOM 3311 O O . LEU A 1 425 ? -10.933 4.822 3.597 1.00 62.38 425 LEU A O 1
ATOM 3315 N N . ARG A 1 426 ? -11.194 6.599 2.242 1.00 79.69 426 ARG A N 1
ATOM 3316 C CA . ARG A 1 426 ? -11.327 5.791 1.023 1.00 79.69 426 ARG A CA 1
ATOM 3317 C C . ARG A 1 426 ? -10.017 5.048 0.751 1.00 79.69 426 ARG A C 1
ATOM 3319 O O . ARG A 1 426 ? -8.978 5.544 1.180 1.00 79.69 426 ARG A O 1
ATOM 3326 N N . PRO A 1 427 ? -10.037 3.927 0.011 1.00 82.50 427 PRO A N 1
ATOM 3327 C CA . PRO A 1 427 ? -8.816 3.228 -0.357 1.00 82.50 427 PRO A CA 1
ATOM 3328 C C . PRO A 1 427 ? -7.851 4.209 -1.023 1.00 82.50 427 PRO A C 1
ATOM 3330 O O . PRO A 1 427 ? -8.146 4.781 -2.075 1.00 82.50 427 PRO A O 1
ATOM 3333 N N . GLN A 1 428 ? -6.730 4.460 -0.360 1.00 80.06 428 GLN A N 1
ATOM 3334 C CA . GLN A 1 428 ? -5.670 5.342 -0.825 1.00 80.06 428 GLN A CA 1
ATOM 3335 C C . GLN A 1 428 ? -4.395 4.532 -0.998 1.00 80.06 428 GLN A C 1
ATOM 3337 O O . GLN A 1 428 ? -4.134 3.599 -0.240 1.00 80.06 428 GLN A O 1
ATOM 3342 N N . TYR A 1 429 ? -3.601 4.908 -1.997 1.00 82.12 429 TYR A N 1
ATOM 3343 C CA . TYR A 1 429 ? -2.267 4.371 -2.221 1.00 82.12 429 TYR A CA 1
ATOM 3344 C C . TYR A 1 429 ? -1.268 5.521 -2.232 1.00 82.12 429 TYR A C 1
ATOM 3346 O O . TYR A 1 429 ? -1.331 6.406 -3.087 1.00 82.12 429 TYR A O 1
ATOM 3354 N N . TRP A 1 430 ? -0.324 5.488 -1.300 1.00 76.69 430 TRP A N 1
ATOM 3355 C CA . TRP A 1 430 ? 0.761 6.456 -1.224 1.00 76.69 430 TRP A CA 1
ATOM 3356 C C . TRP A 1 430 ? 2.041 5.810 -1.731 1.00 76.69 430 TRP A C 1
ATOM 3358 O O . TRP A 1 430 ? 2.609 4.940 -1.070 1.00 76.69 430 TRP A O 1
ATOM 3368 N N . GLN A 1 431 ? 2.506 6.236 -2.907 1.00 85.94 431 GLN A N 1
ATOM 3369 C CA . GLN A 1 431 ? 3.794 5.792 -3.432 1.00 85.94 431 GLN A CA 1
ATOM 3370 C C . GLN A 1 431 ? 4.922 6.378 -2.583 1.00 85.94 431 GLN A C 1
ATOM 3372 O O . GLN A 1 431 ? 5.064 7.595 -2.487 1.00 85.94 431 GLN A O 1
ATOM 3377 N N . ILE A 1 432 ? 5.749 5.505 -2.018 1.00 66.94 432 ILE A N 1
ATOM 3378 C CA . ILE A 1 432 ? 6.886 5.895 -1.178 1.00 66.94 432 ILE A CA 1
ATOM 3379 C C . ILE A 1 432 ? 8.180 5.818 -1.969 1.00 66.94 432 ILE A C 1
ATOM 3381 O O . ILE A 1 432 ? 9.049 6.674 -1.830 1.00 66.94 432 ILE A O 1
ATOM 3385 N N . TRP A 1 433 ? 8.313 4.793 -2.808 1.00 66.81 433 TRP A N 1
ATOM 3386 C CA . TRP A 1 433 ? 9.550 4.544 -3.522 1.00 66.81 433 TRP A CA 1
ATOM 3387 C C . TRP A 1 433 ? 9.290 3.954 -4.903 1.00 66.81 433 TRP A C 1
ATOM 3389 O O . TRP A 1 433 ? 8.373 3.154 -5.099 1.00 66.81 433 TRP A O 1
ATOM 3399 N N . ARG A 1 434 ? 10.110 4.369 -5.868 1.00 83.31 434 ARG A N 1
ATOM 3400 C CA . ARG A 1 434 ? 10.146 3.830 -7.223 1.00 83.31 434 ARG A CA 1
ATOM 3401 C C . ARG A 1 434 ? 11.590 3.796 -7.701 1.00 83.31 434 ARG A C 1
ATOM 3403 O O . ARG A 1 434 ? 12.305 4.778 -7.531 1.00 83.31 434 ARG A O 1
ATOM 3410 N N . THR A 1 435 ? 11.996 2.696 -8.319 1.00 74.75 435 THR A N 1
ATOM 3411 C CA . THR A 1 435 ? 13.305 2.577 -8.967 1.00 74.75 435 THR A CA 1
ATOM 3412 C C . THR A 1 435 ? 13.205 1.698 -10.204 1.00 74.75 435 THR A C 1
ATOM 3414 O O . THR A 1 435 ? 12.473 0.710 -10.198 1.00 74.75 435 THR A O 1
ATOM 3417 N N . GLY A 1 436 ? 13.952 2.034 -11.254 1.00 73.94 436 GLY A N 1
ATOM 3418 C CA . GLY A 1 436 ? 14.140 1.129 -12.384 1.00 73.94 436 GLY A CA 1
ATOM 3419 C C . GLY A 1 436 ? 15.045 -0.022 -11.958 1.00 73.94 436 GLY A C 1
ATOM 3420 O O . GLY A 1 436 ? 16.103 0.222 -11.382 1.00 73.94 436 GLY A O 1
ATOM 3421 N N . LEU A 1 437 ? 14.627 -1.265 -12.192 1.00 68.25 437 LEU A N 1
ATOM 3422 C CA . LEU A 1 437 ? 15.441 -2.439 -11.873 1.00 68.25 437 LEU A CA 1
ATOM 3423 C C . LEU A 1 437 ? 16.263 -2.881 -13.077 1.00 68.25 437 LEU A C 1
ATOM 3425 O O . LEU A 1 437 ? 17.464 -3.097 -12.955 1.00 68.25 437 LEU A O 1
ATOM 3429 N N . VAL A 1 438 ? 15.617 -3.070 -14.231 1.00 70.94 438 VAL A N 1
ATOM 3430 C CA . VAL A 1 438 ? 16.278 -3.655 -15.404 1.00 70.94 438 VAL A CA 1
ATOM 3431 C C . VAL A 1 438 ? 15.707 -3.092 -16.700 1.00 70.94 438 VAL A C 1
ATOM 3433 O O . VAL A 1 438 ? 14.510 -2.832 -16.800 1.00 70.94 438 VAL A O 1
ATOM 3436 N N . PHE A 1 439 ? 16.580 -2.961 -17.699 1.00 81.56 439 PHE A N 1
ATOM 3437 C CA . PHE A 1 439 ? 16.243 -2.716 -19.097 1.00 81.56 439 PHE A CA 1
ATOM 3438 C C . PHE A 1 439 ? 16.736 -3.893 -19.947 1.00 81.56 439 PHE A C 1
ATOM 3440 O O . PHE A 1 439 ? 17.872 -4.345 -19.782 1.00 81.56 439 PHE A O 1
ATOM 3447 N N . PHE A 1 440 ? 15.908 -4.343 -20.880 1.00 79.00 440 PHE A N 1
ATOM 3448 C CA . PHE A 1 440 ? 16.172 -5.438 -21.801 1.00 79.00 440 PHE A CA 1
ATOM 3449 C C . PHE A 1 440 ? 16.077 -4.940 -23.241 1.00 79.00 440 PHE A C 1
ATOM 3451 O O . PHE A 1 440 ? 15.161 -4.198 -23.587 1.00 79.00 440 PHE A O 1
ATOM 3458 N N . ASP A 1 441 ? 17.008 -5.396 -24.072 1.00 83.69 441 ASP A N 1
ATOM 3459 C CA . ASP A 1 441 ? 16.912 -5.353 -25.528 1.00 83.69 441 ASP A CA 1
ATOM 3460 C C . ASP A 1 441 ? 16.863 -6.805 -26.010 1.00 83.69 441 ASP A C 1
ATOM 3462 O O . ASP A 1 441 ? 17.785 -7.583 -25.754 1.00 83.69 441 ASP A O 1
ATOM 3466 N N . PHE A 1 442 ? 15.743 -7.197 -26.611 1.00 74.00 442 PHE A N 1
ATOM 3467 C CA . PHE A 1 442 ? 15.481 -8.573 -27.023 1.00 74.00 442 PHE A CA 1
ATOM 3468 C C . PHE A 1 442 ? 16.007 -8.873 -28.432 1.00 74.00 442 PHE A C 1
ATOM 3470 O O . PHE A 1 442 ? 16.112 -10.047 -28.798 1.00 74.00 442 PHE A O 1
ATOM 3477 N N . LEU A 1 443 ? 16.345 -7.852 -29.231 1.00 76.62 443 LEU A N 1
ATOM 3478 C CA . LEU A 1 443 ? 16.843 -8.056 -30.590 1.00 76.62 443 LEU A CA 1
ATOM 3479 C C . LEU A 1 443 ? 18.341 -8.364 -30.590 1.00 76.62 443 LEU A C 1
ATOM 3481 O O . LEU A 1 443 ? 19.127 -7.763 -29.864 1.00 76.62 443 LEU A O 1
ATOM 3485 N N . LYS A 1 444 ? 18.744 -9.304 -31.451 1.00 76.69 444 LYS A N 1
ATOM 3486 C CA . LYS A 1 444 ? 20.151 -9.606 -31.739 1.00 76.69 444 LYS A CA 1
ATOM 3487 C C . LYS A 1 444 ? 20.488 -9.127 -33.160 1.00 76.69 444 LYS A C 1
ATOM 3489 O O . LYS A 1 444 ? 19.747 -9.485 -34.073 1.00 76.69 444 LYS A O 1
ATOM 3494 N N . PRO A 1 445 ? 21.589 -8.385 -33.385 1.00 78.25 445 PRO A N 1
ATOM 3495 C CA . PRO A 1 445 ? 22.600 -7.993 -32.399 1.00 78.25 445 PRO A CA 1
ATOM 3496 C C . PRO A 1 445 ? 22.139 -6.906 -31.409 1.00 78.25 445 PRO A C 1
ATOM 3498 O O . PRO A 1 445 ? 22.651 -6.892 -30.296 1.00 78.25 445 PRO A O 1
ATOM 3501 N N . TYR A 1 446 ? 21.186 -6.050 -31.789 1.00 87.88 446 TYR A N 1
ATOM 3502 C CA . TYR A 1 446 ? 20.593 -4.990 -30.959 1.00 87.88 446 TYR A CA 1
ATOM 3503 C C . TYR A 1 446 ? 19.346 -4.410 -31.645 1.00 87.88 446 TYR A C 1
ATOM 3505 O O . TYR A 1 446 ? 19.135 -4.619 -32.842 1.00 87.88 446 TYR A O 1
ATOM 3513 N N . SER A 1 447 ? 18.550 -3.634 -30.910 1.00 89.38 447 SER A N 1
ATOM 3514 C CA . SER A 1 447 ? 17.462 -2.812 -31.445 1.00 89.38 447 SER A CA 1
ATOM 3515 C C . SER A 1 447 ? 18.007 -1.581 -32.171 1.00 89.38 447 SER A C 1
ATOM 3517 O O . SER A 1 447 ? 18.615 -0.706 -31.552 1.00 89.38 447 SER A O 1
ATOM 3519 N N . THR A 1 448 ? 17.768 -1.460 -33.481 1.00 91.25 448 THR A N 1
ATOM 3520 C CA . THR A 1 448 ? 18.287 -0.325 -34.269 1.00 91.25 448 THR A CA 1
ATOM 3521 C C . THR A 1 448 ? 17.610 1.002 -33.927 1.00 91.25 448 THR A C 1
ATOM 3523 O O . THR A 1 448 ? 18.204 2.056 -34.136 1.00 91.25 448 THR A O 1
ATOM 3526 N N . ALA A 1 449 ? 16.424 0.984 -33.315 1.00 90.56 449 ALA A N 1
ATOM 3527 C CA . ALA A 1 449 ? 15.761 2.183 -32.800 1.00 90.56 449 ALA A CA 1
ATOM 3528 C C . ALA A 1 449 ? 16.494 2.827 -31.605 1.00 90.56 449 ALA A C 1
ATOM 3530 O O . ALA A 1 449 ? 16.194 3.964 -31.258 1.00 90.56 449 ALA A O 1
ATOM 3531 N N . LEU A 1 450 ? 17.454 2.126 -30.984 1.00 94.00 450 LEU A N 1
ATOM 3532 C CA . LEU A 1 450 ? 18.363 2.697 -29.981 1.00 94.00 450 LEU A CA 1
ATOM 3533 C C . LEU A 1 450 ? 19.556 3.438 -30.608 1.00 94.00 450 LEU A C 1
ATOM 3535 O O . LEU A 1 450 ? 20.400 3.951 -29.877 1.00 94.00 450 LEU A O 1
ATOM 3539 N N . SER A 1 451 ? 19.658 3.481 -31.941 1.00 93.94 451 SER A N 1
ATOM 3540 C CA . SER A 1 451 ? 20.607 4.373 -32.610 1.00 93.94 451 SER A CA 1
ATOM 3541 C C . SER A 1 451 ? 20.210 5.833 -32.344 1.00 93.94 451 SER A C 1
ATOM 3543 O O . SER A 1 451 ? 19.017 6.151 -32.390 1.00 93.94 451 SER A O 1
ATOM 3545 N N . PRO A 1 452 ? 21.168 6.718 -32.028 1.00 94.56 452 PRO A N 1
ATOM 3546 C CA . PRO A 1 452 ? 20.863 8.102 -31.687 1.00 94.56 452 PRO A CA 1
ATOM 3547 C C . PRO A 1 452 ? 20.505 8.931 -32.926 1.00 94.56 452 PRO A C 1
ATOM 3549 O O . PRO A 1 452 ? 20.856 8.591 -34.052 1.00 94.56 452 PRO A O 1
ATOM 3552 N N . GLU A 1 453 ? 19.851 10.060 -32.710 1.00 92.44 453 GLU A N 1
ATOM 3553 C CA . GLU A 1 453 ? 19.704 11.123 -33.700 1.00 92.44 453 GLU A CA 1
ATOM 3554 C C . GLU A 1 453 ? 20.858 12.120 -33.533 1.00 92.44 453 GLU A C 1
ATOM 3556 O O . GLU A 1 453 ? 21.155 12.567 -32.422 1.00 92.44 453 GLU A O 1
ATOM 3561 N N . LEU A 1 454 ? 21.533 12.438 -34.636 1.00 95.56 454 LEU A N 1
ATOM 3562 C CA . LEU A 1 454 ? 22.710 13.299 -34.688 1.00 95.56 454 LEU A CA 1
ATOM 3563 C C . LEU A 1 454 ? 22.393 14.555 -35.488 1.00 95.56 454 LEU A C 1
ATOM 3565 O O . LEU A 1 454 ? 21.836 14.473 -36.583 1.00 95.56 454 LEU A O 1
ATOM 3569 N N . ARG A 1 455 ? 22.730 15.727 -34.945 1.00 93.81 455 ARG A N 1
ATOM 3570 C CA . ARG A 1 455 ? 22.449 17.025 -35.586 1.00 93.81 455 ARG A CA 1
ATOM 3571 C C . ARG A 1 455 ? 23.679 17.944 -35.572 1.00 93.81 455 ARG A C 1
ATOM 3573 O O . ARG A 1 455 ? 23.628 18.986 -34.923 1.00 93.81 455 ARG A O 1
ATOM 3580 N N . PRO A 1 456 ? 24.800 17.559 -36.212 1.00 93.06 456 PRO A N 1
ATOM 3581 C CA . PRO A 1 456 ? 26.040 18.326 -36.136 1.00 93.06 456 PRO A CA 1
ATOM 3582 C C . PRO A 1 456 ? 25.844 19.764 -36.634 1.00 93.06 456 PRO A C 1
ATOM 3584 O O . PRO A 1 456 ? 25.170 20.004 -37.634 1.00 93.06 456 PRO A O 1
ATOM 3587 N N . ALA A 1 457 ? 26.452 20.713 -35.931 1.00 92.44 457 ALA A N 1
ATOM 3588 C CA . ALA A 1 457 ? 26.445 22.129 -36.264 1.00 92.44 457 ALA A CA 1
ATOM 3589 C C . ALA A 1 457 ? 27.839 22.725 -36.037 1.00 92.44 457 ALA A C 1
ATOM 3591 O O . ALA A 1 457 ? 28.448 22.504 -34.988 1.00 92.44 457 ALA A O 1
ATOM 3592 N N . TYR A 1 458 ? 28.331 23.492 -37.006 1.00 91.19 458 TYR A N 1
ATOM 3593 C CA . TYR A 1 458 ? 29.608 24.198 -36.903 1.00 91.19 458 TYR A CA 1
ATOM 3594 C C . TYR A 1 458 ? 29.489 25.393 -35.953 1.00 91.19 458 TYR A C 1
ATOM 3596 O O . TYR A 1 458 ? 28.450 26.059 -35.892 1.00 91.19 458 TYR A O 1
ATOM 3604 N N . ASP A 1 459 ? 30.540 25.652 -35.180 1.00 89.56 459 ASP A N 1
ATOM 3605 C CA . ASP A 1 459 ? 30.630 26.853 -34.356 1.00 89.56 459 ASP A CA 1
ATOM 3606 C C . ASP A 1 459 ? 30.894 28.067 -35.258 1.00 89.56 459 ASP A C 1
ATOM 3608 O O . ASP A 1 459 ? 31.858 28.092 -36.018 1.00 89.56 459 ASP A O 1
ATOM 3612 N N . ALA A 1 460 ? 30.036 29.085 -35.175 1.00 85.31 460 ALA A N 1
ATOM 3613 C CA . ALA A 1 460 ? 30.131 30.261 -36.038 1.00 85.31 460 ALA A CA 1
ATOM 3614 C C . ALA A 1 460 ? 31.421 31.076 -35.828 1.00 85.31 460 ALA A C 1
ATOM 3616 O O . ALA A 1 460 ? 31.780 31.861 -36.698 1.00 85.31 460 ALA A O 1
ATOM 3617 N N . ALA A 1 461 ? 32.092 30.927 -34.679 1.00 86.56 461 ALA A N 1
ATOM 3618 C CA . ALA A 1 461 ? 33.335 31.632 -34.370 1.00 86.56 461 ALA A CA 1
ATOM 3619 C C . ALA A 1 461 ? 34.593 30.777 -34.593 1.00 86.56 461 ALA A C 1
ATOM 3621 O O . ALA A 1 461 ? 35.698 31.312 -34.562 1.00 86.56 461 ALA A O 1
ATOM 3622 N N . VAL A 1 462 ? 34.441 29.458 -34.749 1.00 87.69 462 VAL A N 1
ATOM 3623 C CA . VAL A 1 462 ? 35.553 28.508 -34.889 1.00 87.69 462 VAL A CA 1
ATOM 3624 C C . VAL A 1 462 ? 35.135 27.421 -35.892 1.00 87.69 462 VAL A C 1
ATOM 3626 O O . VAL A 1 462 ? 34.544 26.423 -35.476 1.00 87.69 462 VAL A O 1
ATOM 3629 N N . PRO A 1 463 ? 35.433 27.578 -37.197 1.00 84.38 463 PRO A N 1
ATOM 3630 C CA . PRO A 1 463 ? 34.992 26.653 -38.254 1.00 84.38 463 PRO A CA 1
ATOM 3631 C C . PRO A 1 463 ? 35.438 25.196 -38.045 1.00 84.38 463 PRO A C 1
ATOM 3633 O O . PRO A 1 463 ? 34.757 24.255 -38.451 1.00 84.38 463 PRO A O 1
ATOM 3636 N N . THR A 1 464 ? 36.545 24.999 -37.326 1.00 91.06 464 THR A N 1
ATOM 3637 C CA . THR A 1 464 ? 37.101 23.690 -36.951 1.00 91.06 464 THR A CA 1
ATOM 3638 C C . THR A 1 464 ? 36.397 23.011 -35.773 1.00 91.06 464 THR A C 1
ATOM 3640 O O . THR A 1 464 ? 36.664 21.843 -35.472 1.00 91.06 464 THR A O 1
ATOM 3643 N N . LYS A 1 465 ? 35.459 23.699 -35.111 1.00 93.88 465 LYS A N 1
ATOM 3644 C CA . LYS A 1 465 ? 34.718 23.186 -33.959 1.00 93.88 465 LYS A CA 1
ATOM 3645 C C . LYS A 1 465 ? 33.308 22.752 -34.348 1.00 93.88 465 LYS A C 1
ATOM 3647 O O . LYS A 1 465 ? 32.504 23.537 -34.846 1.00 93.88 465 LYS A O 1
ATOM 3652 N N . VAL A 1 466 ? 32.974 21.509 -34.010 1.00 95.50 466 VAL A N 1
ATOM 3653 C CA . VAL A 1 466 ? 31.651 20.915 -34.233 1.00 95.50 466 VAL A CA 1
ATOM 3654 C C . VAL A 1 466 ? 30.934 20.734 -32.902 1.00 95.50 466 VAL A C 1
ATOM 3656 O O . VAL A 1 466 ? 31.461 20.126 -31.970 1.00 95.50 466 VAL A O 1
ATOM 3659 N N . ASN A 1 467 ? 29.704 21.235 -32.825 1.00 96.06 467 ASN A N 1
ATOM 3660 C CA . ASN A 1 467 ? 28.748 20.945 -31.765 1.00 96.06 467 ASN A CA 1
ATOM 3661 C C . ASN A 1 467 ? 27.800 19.842 -32.248 1.00 96.06 467 ASN A C 1
ATOM 3663 O O . ASN A 1 467 ? 27.166 19.968 -33.291 1.00 96.06 467 ASN A O 1
ATOM 3667 N N . LEU A 1 468 ? 27.682 18.766 -31.480 1.00 96.56 468 LEU A N 1
ATOM 3668 C CA . LEU A 1 468 ? 26.887 17.589 -31.799 1.00 96.56 468 LEU A CA 1
ATOM 3669 C C . LEU A 1 468 ? 25.814 17.373 -30.722 1.00 96.56 468 LEU A C 1
ATOM 3671 O O . LEU A 1 468 ? 26.086 16.748 -29.693 1.00 96.56 468 LEU A O 1
ATOM 3675 N N . PRO A 1 469 ? 24.590 17.879 -30.933 1.00 96.06 469 PRO A N 1
ATOM 3676 C CA . PRO A 1 469 ? 23.396 17.372 -30.280 1.00 96.06 469 PRO A CA 1
ATOM 3677 C C . PRO A 1 469 ? 23.221 15.888 -30.614 1.00 96.06 469 PRO A C 1
ATOM 3679 O O . PRO A 1 469 ? 23.119 15.505 -31.782 1.00 96.06 469 PRO A O 1
ATOM 3682 N N . VAL A 1 470 ? 23.192 15.075 -29.565 1.00 96.19 470 VAL A N 1
ATOM 3683 C CA . VAL A 1 470 ? 22.879 13.649 -29.597 1.00 96.19 470 VAL A CA 1
ATOM 3684 C C . VAL A 1 470 ? 21.546 13.471 -28.884 1.00 96.19 470 VAL A C 1
ATOM 3686 O O . VAL A 1 470 ? 21.466 13.706 -27.675 1.00 96.19 470 VAL A O 1
ATOM 3689 N N . SER A 1 471 ? 20.502 13.085 -29.615 1.00 93.69 471 SER A N 1
ATOM 3690 C CA . SER A 1 471 ? 19.166 12.823 -29.070 1.00 93.69 471 SER A CA 1
ATOM 3691 C C . SER A 1 471 ? 18.759 11.360 -29.202 1.00 93.69 471 SER A C 1
ATOM 3693 O O . SER A 1 471 ? 19.293 10.590 -30.000 1.00 93.69 471 SER A O 1
ATOM 3695 N N . ILE A 1 472 ? 17.808 10.956 -28.369 1.00 92.69 472 ILE A N 1
ATOM 3696 C CA . ILE A 1 472 ? 17.155 9.655 -28.463 1.00 92.69 472 ILE A CA 1
ATOM 3697 C C . ILE A 1 472 ? 15.996 9.740 -29.455 1.00 92.69 472 ILE A C 1
ATOM 3699 O O . ILE A 1 472 ? 15.196 10.672 -29.382 1.00 92.69 472 ILE A O 1
ATOM 3703 N N . ARG A 1 473 ? 15.851 8.726 -30.317 1.00 88.81 473 ARG A N 1
ATOM 3704 C CA . ARG A 1 473 ? 14.716 8.632 -31.241 1.00 88.81 473 ARG A CA 1
ATOM 3705 C C . ARG A 1 473 ? 13.381 8.678 -30.504 1.00 88.81 473 ARG A C 1
ATOM 3707 O O . ARG A 1 473 ? 13.158 7.957 -29.527 1.00 88.81 473 ARG A O 1
ATOM 3714 N N . SER A 1 474 ? 12.449 9.463 -31.035 1.00 85.38 474 SER A N 1
ATOM 3715 C CA . SER A 1 474 ? 11.118 9.673 -30.441 1.00 85.38 474 SER A CA 1
ATOM 3716 C C . SER A 1 474 ? 10.333 8.377 -30.187 1.00 85.38 474 SER A C 1
ATOM 3718 O O . SER A 1 474 ? 9.634 8.274 -29.183 1.00 85.38 474 SER A O 1
ATOM 3720 N N . CYS A 1 475 ? 10.497 7.352 -31.030 1.00 80.62 475 CYS A N 1
ATOM 3721 C CA . CYS A 1 475 ? 9.815 6.063 -30.872 1.00 80.62 475 CYS A CA 1
ATOM 3722 C C . CYS A 1 475 ? 10.246 5.262 -29.633 1.00 80.62 475 CYS A C 1
ATOM 3724 O O . CYS A 1 475 ? 9.508 4.374 -29.223 1.00 80.62 475 CYS A O 1
ATOM 3726 N N . VAL A 1 476 ? 11.399 5.556 -29.022 1.00 88.25 476 VAL A N 1
ATOM 3727 C CA . VAL A 1 476 ? 11.877 4.891 -27.791 1.00 88.25 476 VAL A CA 1
ATOM 3728 C C . VAL A 1 476 ? 12.078 5.869 -26.626 1.00 88.25 476 VAL A C 1
ATOM 3730 O O . VAL A 1 476 ? 12.470 5.454 -25.533 1.00 88.25 476 VAL A O 1
ATOM 3733 N N . GLY A 1 477 ? 11.783 7.158 -26.832 1.00 86.31 477 GLY A N 1
ATOM 3734 C CA . GLY A 1 477 ? 12.043 8.235 -25.872 1.00 86.31 477 GLY A CA 1
ATOM 3735 C C . GLY A 1 477 ? 11.371 8.027 -24.512 1.00 86.31 477 GLY A C 1
ATOM 3736 O O . GLY A 1 477 ? 12.015 8.196 -23.479 1.00 86.31 477 GLY A O 1
ATOM 3737 N N . ASP A 1 478 ? 10.121 7.563 -24.478 1.00 83.00 478 ASP A N 1
ATOM 3738 C CA . ASP A 1 478 ? 9.386 7.315 -23.224 1.00 83.00 478 ASP A CA 1
ATOM 3739 C C . ASP A 1 478 ? 10.028 6.233 -22.343 1.00 83.00 478 ASP A C 1
ATOM 3741 O O . ASP A 1 478 ? 9.891 6.239 -21.117 1.00 83.00 478 ASP A O 1
ATOM 3745 N N . ILE A 1 479 ? 10.698 5.263 -22.964 1.00 85.25 479 ILE A N 1
ATOM 3746 C CA . ILE A 1 479 ? 11.350 4.148 -22.271 1.00 85.25 479 ILE A CA 1
ATOM 3747 C C . ILE A 1 479 ? 12.757 4.564 -21.854 1.00 85.25 479 ILE A C 1
ATOM 3749 O O . ILE A 1 479 ? 13.147 4.369 -20.704 1.00 85.25 479 ILE A O 1
ATOM 3753 N N . VAL A 1 480 ? 13.509 5.178 -22.767 1.00 88.19 480 VAL A N 1
ATOM 3754 C CA . VAL A 1 480 ? 14.892 5.602 -22.522 1.00 88.19 480 VAL A CA 1
ATOM 3755 C C . VAL A 1 480 ? 14.972 6.776 -21.542 1.00 88.19 480 VAL A C 1
ATOM 3757 O O . VAL A 1 480 ? 15.897 6.831 -20.742 1.00 88.19 480 VAL A O 1
ATOM 3760 N N . SER A 1 481 ? 13.988 7.675 -21.508 1.00 85.94 481 SER A N 1
ATOM 3761 C CA . SER A 1 481 ? 13.932 8.747 -20.500 1.00 85.94 481 SER A CA 1
ATOM 3762 C C . SER A 1 481 ? 13.802 8.217 -19.069 1.00 85.94 481 SER A C 1
ATOM 3764 O O . SER A 1 481 ? 14.353 8.809 -18.142 1.00 85.94 481 SER A O 1
ATOM 3766 N N . ARG A 1 482 ? 13.123 7.076 -18.880 1.00 84.06 482 ARG A N 1
ATOM 3767 C CA . ARG A 1 482 ? 13.019 6.377 -17.586 1.00 84.06 482 ARG A CA 1
ATOM 3768 C C . ARG A 1 482 ? 14.185 5.426 -17.320 1.00 84.06 482 ARG A C 1
ATOM 3770 O O . ARG A 1 482 ? 14.507 5.178 -16.161 1.00 84.06 482 ARG A O 1
ATOM 3777 N N . HIS A 1 483 ? 14.834 4.935 -18.375 1.00 85.50 483 HIS A N 1
ATOM 3778 C CA . HIS A 1 483 ? 16.018 4.076 -18.309 1.00 85.50 483 HIS A CA 1
ATOM 3779 C C . HIS A 1 483 ? 17.135 4.620 -19.211 1.00 85.50 483 HIS A C 1
ATOM 3781 O O . HIS A 1 483 ? 17.351 4.087 -20.309 1.00 85.50 483 HIS A O 1
ATOM 3787 N N . PRO A 1 484 ? 17.843 5.673 -18.759 1.00 89.56 484 PRO A N 1
ATOM 3788 C CA . PRO A 1 484 ? 18.856 6.347 -19.559 1.00 89.56 484 PRO A CA 1
ATOM 3789 C C . PRO A 1 484 ? 19.944 5.395 -20.055 1.00 89.56 484 PRO A C 1
ATOM 3791 O O . PRO A 1 484 ? 20.283 4.409 -19.393 1.00 89.56 484 PRO A O 1
ATOM 3794 N N . ARG A 1 485 ? 20.480 5.671 -21.247 1.00 91.19 485 ARG A N 1
ATOM 3795 C CA . ARG A 1 485 ? 21.442 4.790 -21.922 1.00 91.19 485 ARG A CA 1
ATOM 3796 C C . ARG A 1 485 ? 22.797 5.458 -22.071 1.00 91.19 485 ARG A C 1
ATOM 3798 O O . ARG A 1 485 ? 22.892 6.666 -22.257 1.00 91.19 485 ARG A O 1
ATOM 3805 N N . ASP A 1 486 ? 23.836 4.636 -22.044 1.00 94.31 486 ASP A N 1
ATOM 3806 C CA . ASP A 1 486 ? 25.196 5.091 -22.301 1.00 94.31 486 ASP A CA 1
ATOM 3807 C C . ASP A 1 486 ? 25.510 5.007 -23.799 1.00 94.31 486 ASP A C 1
ATOM 3809 O O . ASP A 1 486 ? 25.181 4.011 -24.460 1.00 94.31 486 ASP A O 1
ATOM 3813 N N . TYR A 1 487 ? 26.194 6.026 -24.307 1.00 96.50 487 TYR A N 1
ATOM 3814 C CA . TYR A 1 487 ? 26.691 6.129 -25.673 1.00 96.50 487 TYR A CA 1
ATOM 3815 C C . TYR A 1 487 ? 28.183 6.469 -25.676 1.00 96.50 487 TYR A C 1
ATOM 3817 O O . TYR A 1 487 ? 28.748 6.957 -24.700 1.00 96.50 487 TYR A O 1
ATOM 3825 N N . THR A 1 488 ? 28.840 6.206 -26.796 1.00 98.00 488 THR A N 1
ATOM 3826 C CA . THR A 1 488 ? 30.208 6.635 -27.082 1.00 98.00 488 THR A CA 1
ATOM 3827 C C . THR A 1 488 ? 30.211 7.368 -28.409 1.00 98.00 488 THR A C 1
ATOM 3829 O O . THR A 1 488 ? 29.755 6.822 -29.411 1.00 98.00 488 THR A O 1
ATOM 3832 N N . VAL A 1 489 ? 30.713 8.596 -28.399 1.00 98.12 489 VAL A N 1
ATOM 3833 C CA . VAL A 1 489 ? 30.947 9.420 -29.583 1.00 98.12 489 VAL A CA 1
ATOM 3834 C C . VAL A 1 489 ? 32.384 9.183 -30.028 1.00 98.12 489 VAL A C 1
ATOM 3836 O O . VAL A 1 489 ? 33.302 9.388 -29.240 1.00 98.12 489 VAL A O 1
ATOM 3839 N N . ASP A 1 490 ? 32.571 8.722 -31.257 1.00 97.94 490 ASP A N 1
ATOM 3840 C CA . ASP A 1 490 ? 33.850 8.639 -31.958 1.00 97.94 490 ASP A CA 1
ATOM 3841 C C . ASP A 1 490 ? 33.869 9.749 -33.011 1.00 97.94 490 ASP A C 1
ATOM 3843 O O . ASP A 1 490 ? 32.993 9.797 -33.875 1.00 97.94 490 ASP A O 1
ATOM 3847 N N . TRP A 1 491 ? 34.823 10.671 -32.904 1.00 97.69 491 TRP A N 1
ATOM 3848 C CA . TRP A 1 491 ? 34.895 11.855 -33.765 1.00 97.69 491 TRP A CA 1
ATOM 3849 C C . TRP A 1 491 ? 35.549 11.577 -35.125 1.00 97.69 491 TRP A C 1
ATOM 3851 O O . TRP A 1 491 ? 35.635 12.480 -35.957 1.00 97.69 491 TRP A O 1
ATOM 3861 N N . GLY A 1 492 ? 36.003 10.342 -35.367 1.00 96.38 492 GLY A N 1
ATOM 3862 C CA . GLY A 1 492 ? 36.610 9.927 -36.632 1.00 96.38 492 GLY A CA 1
ATOM 3863 C C . GLY A 1 492 ? 38.087 10.307 -36.781 1.00 96.38 492 GLY A C 1
ATOM 3864 O O . GLY A 1 492 ? 38.728 9.874 -37.733 1.00 96.38 492 GLY A O 1
ATOM 3865 N N . ASP A 1 493 ? 38.652 11.060 -35.832 1.00 95.94 493 ASP A N 1
ATOM 3866 C CA . ASP A 1 493 ? 40.076 11.423 -35.758 1.00 95.94 493 ASP A CA 1
ATOM 3867 C C . ASP A 1 493 ? 40.857 10.603 -34.707 1.00 95.94 493 ASP A C 1
ATOM 3869 O O . ASP A 1 493 ? 42.020 10.880 -34.417 1.00 95.94 493 ASP A O 1
ATOM 3873 N N . GLY A 1 494 ? 40.212 9.583 -34.131 1.00 94.44 494 GLY A N 1
ATOM 3874 C CA . GLY A 1 494 ? 40.735 8.770 -33.032 1.00 94.44 494 GLY A CA 1
ATOM 3875 C C . GLY A 1 494 ? 40.302 9.241 -31.638 1.00 94.44 494 GLY A C 1
ATOM 3876 O O . GLY A 1 494 ? 40.483 8.496 -30.670 1.00 94.44 494 GLY A O 1
ATOM 3877 N N . THR A 1 495 ? 39.688 10.422 -31.514 1.00 97.25 495 THR A N 1
ATOM 3878 C CA . THR A 1 495 ? 39.151 10.935 -30.246 1.00 97.25 495 THR A CA 1
ATOM 3879 C C . THR A 1 495 ? 37.791 10.319 -29.932 1.00 97.25 495 THR A C 1
ATOM 3881 O O . THR A 1 495 ? 36.912 10.232 -30.791 1.00 97.25 495 THR A O 1
ATOM 3884 N N . ARG A 1 496 ? 37.581 9.932 -28.666 1.00 97.31 496 ARG A N 1
ATOM 3885 C CA . ARG A 1 496 ? 36.310 9.374 -28.183 1.00 97.31 496 ARG A CA 1
ATOM 3886 C C . ARG A 1 496 ? 35.827 10.036 -26.903 1.00 97.31 496 ARG A C 1
ATOM 3888 O O . ARG A 1 496 ? 36.621 10.312 -26.007 1.00 97.31 496 ARG A O 1
ATOM 3895 N N . VAL A 1 497 ? 34.514 10.214 -26.790 1.00 97.00 497 VAL A N 1
ATOM 3896 C CA . VAL A 1 497 ? 33.845 10.786 -25.613 1.00 97.00 497 VAL A CA 1
ATOM 3897 C C . VAL A 1 497 ? 32.702 9.877 -25.171 1.00 97.00 497 VAL A C 1
ATOM 3899 O O . VAL A 1 497 ? 31.884 9.450 -25.984 1.00 97.00 497 VAL A O 1
ATOM 3902 N N . ALA A 1 498 ? 32.630 9.583 -23.873 1.00 96.12 498 ALA A N 1
ATOM 3903 C CA . ALA A 1 498 ? 31.513 8.847 -23.291 1.00 96.12 498 ALA A CA 1
ATOM 3904 C C . ALA A 1 498 ? 30.355 9.793 -22.942 1.00 96.12 498 ALA A C 1
ATOM 3906 O O . ALA A 1 498 ? 30.554 10.853 -22.350 1.00 96.12 498 ALA A O 1
ATOM 3907 N N . LEU A 1 499 ? 29.140 9.365 -23.266 1.00 95.31 499 LEU A N 1
ATOM 3908 C CA . LEU A 1 499 ? 27.880 10.004 -22.913 1.00 95.31 499 LEU A CA 1
ATOM 3909 C C . LEU A 1 499 ? 27.113 9.060 -21.992 1.00 95.31 499 LEU A C 1
ATOM 3911 O O . LEU A 1 499 ? 26.490 8.112 -22.461 1.00 95.31 499 LEU A O 1
ATOM 3915 N N . ASN A 1 500 ? 27.192 9.283 -20.684 1.00 93.88 500 ASN A N 1
ATOM 3916 C CA . ASN A 1 500 ? 26.557 8.405 -19.702 1.00 93.88 500 ASN A CA 1
ATOM 3917 C C . ASN A 1 500 ? 25.152 8.898 -19.361 1.00 93.88 500 ASN A C 1
ATOM 3919 O O . ASN A 1 500 ? 24.940 10.101 -19.221 1.00 93.88 500 ASN A O 1
ATOM 3923 N N . ASN A 1 501 ? 24.221 7.968 -19.142 1.00 90.50 501 ASN A N 1
ATOM 3924 C CA . ASN A 1 501 ? 22.848 8.273 -18.729 1.00 90.50 501 ASN A CA 1
ATOM 3925 C C . ASN A 1 501 ? 22.104 9.266 -19.652 1.00 90.50 501 ASN A C 1
ATOM 3927 O O . ASN A 1 501 ? 21.381 10.145 -19.175 1.00 90.50 501 ASN A O 1
ATOM 3931 N N . LEU A 1 502 ? 22.226 9.119 -20.974 1.00 92.75 502 LEU A N 1
ATOM 3932 C CA . LEU A 1 502 ? 21.452 9.913 -21.927 1.00 92.75 502 LEU A CA 1
ATOM 3933 C C . LEU A 1 502 ? 19.986 9.444 -21.938 1.00 92.75 502 LEU A C 1
ATOM 3935 O O . LEU A 1 502 ? 19.683 8.334 -22.382 1.00 92.75 502 LEU A O 1
ATOM 3939 N N . GLY A 1 503 ? 19.083 10.288 -21.431 1.00 87.25 503 GLY A N 1
ATOM 3940 C CA . GLY A 1 503 ? 17.633 10.041 -21.395 1.00 87.25 503 GLY A CA 1
ATOM 3941 C C . GLY A 1 503 ? 16.811 10.881 -22.381 1.00 87.25 503 GLY A C 1
ATOM 3942 O O . GLY A 1 503 ? 15.645 10.577 -22.613 1.00 87.25 503 GLY A O 1
ATOM 3943 N N . SER A 1 504 ? 17.397 11.935 -22.956 1.00 88.69 504 SER A N 1
ATOM 3944 C CA . SER A 1 504 ? 16.722 12.831 -23.904 1.00 88.69 504 SER A CA 1
ATOM 3945 C C . SER A 1 504 ? 17.688 13.354 -24.969 1.00 88.69 504 SER A C 1
ATOM 3947 O O . SER A 1 504 ? 17.851 12.714 -26.002 1.00 88.69 504 SER A O 1
ATOM 3949 N N . GLN A 1 505 ? 18.352 14.481 -24.719 1.00 93.50 505 GLN A N 1
ATOM 3950 C CA . GLN A 1 505 ? 19.343 15.085 -25.601 1.00 93.50 505 GLN A CA 1
ATOM 3951 C C . GLN A 1 505 ? 20.519 15.608 -24.780 1.00 93.50 505 GLN A C 1
ATOM 3953 O O . GLN A 1 505 ? 20.331 16.195 -23.714 1.00 93.50 505 GLN A O 1
ATOM 3958 N N . GLN A 1 506 ? 21.728 15.449 -25.307 1.00 95.25 506 GLN A N 1
ATOM 3959 C CA . GLN A 1 506 ? 22.929 16.087 -24.788 1.00 95.25 506 GLN A CA 1
ATOM 3960 C C . GLN A 1 506 ? 23.773 16.587 -25.955 1.00 95.25 506 GLN A C 1
ATOM 3962 O O . GLN A 1 506 ? 23.912 15.899 -26.960 1.00 95.25 506 GLN A O 1
ATOM 3967 N N . THR A 1 507 ? 24.346 17.779 -25.816 1.00 95.50 507 THR A N 1
ATOM 3968 C CA . THR A 1 507 ? 25.282 18.324 -26.802 1.00 95.50 507 THR A CA 1
ATOM 3969 C C . THR A 1 507 ? 26.709 18.085 -26.333 1.00 95.50 507 THR A C 1
ATOM 3971 O O . THR A 1 507 ? 27.045 18.397 -25.190 1.00 95.50 507 THR A O 1
ATOM 3974 N N . VAL A 1 508 ? 27.547 17.547 -27.215 1.00 96.19 508 VAL A N 1
ATOM 3975 C CA . VAL A 1 508 ? 29.002 17.467 -27.028 1.00 96.19 508 VAL A CA 1
ATOM 3976 C C . VAL A 1 508 ? 29.704 18.265 -28.109 1.00 96.19 508 VAL A C 1
ATOM 3978 O O . VAL A 1 508 ? 29.174 18.413 -29.204 1.00 96.19 508 VAL A O 1
ATOM 3981 N N . SER A 1 509 ? 30.892 18.772 -27.811 1.00 96.06 509 SER A N 1
ATOM 3982 C CA . SER A 1 509 ? 31.667 19.573 -28.756 1.00 96.06 509 SER A CA 1
ATOM 3983 C C . SER A 1 509 ? 33.053 18.977 -28.939 1.00 96.06 509 SER A C 1
ATOM 3985 O O . SER A 1 509 ? 33.625 18.450 -27.984 1.00 96.06 509 SER A O 1
ATOM 3987 N N . HIS A 1 510 ? 33.602 19.114 -30.141 1.00 97.00 510 HIS A N 1
ATOM 3988 C CA . HIS A 1 510 ? 34.969 18.714 -30.468 1.00 97.00 510 HIS A CA 1
ATOM 3989 C C . HIS A 1 510 ? 35.604 19.707 -31.424 1.00 97.00 510 HIS A C 1
ATOM 3991 O O . HIS A 1 510 ? 34.911 20.304 -32.246 1.00 97.00 510 HIS A O 1
ATOM 3997 N N . ASN A 1 511 ? 36.912 19.896 -31.281 1.00 96.12 511 ASN A N 1
ATOM 3998 C CA . ASN A 1 511 ? 37.691 20.805 -32.107 1.00 96.12 511 ASN A CA 1
ATOM 3999 C C . ASN A 1 511 ? 38.708 20.006 -32.920 1.00 96.12 511 ASN A C 1
ATOM 4001 O O . ASN A 1 511 ? 39.599 19.378 -32.341 1.00 96.12 511 ASN A O 1
ATOM 4005 N N . TYR A 1 512 ? 38.577 20.032 -34.242 1.00 95.50 512 TYR A N 1
ATOM 4006 C CA . TYR A 1 512 ? 39.464 19.309 -35.143 1.00 95.50 512 TYR A CA 1
ATOM 4007 C C . TYR A 1 512 ? 40.764 20.083 -35.354 1.00 95.50 512 TYR A C 1
ATOM 4009 O O . TYR A 1 512 ? 40.774 21.298 -35.510 1.00 95.50 512 TYR A O 1
ATOM 4017 N N . SER A 1 513 ? 41.887 19.366 -35.340 1.00 92.69 513 SER A N 1
ATOM 4018 C CA . SER A 1 513 ? 43.214 19.980 -35.506 1.00 92.69 513 SER A CA 1
ATOM 4019 C C . SER A 1 513 ? 43.673 20.059 -36.964 1.00 92.69 513 SER A C 1
ATOM 4021 O O . SER A 1 513 ? 44.703 20.668 -37.240 1.00 92.69 513 SER A O 1
ATOM 4023 N N . VAL A 1 514 ? 42.968 19.393 -37.883 1.00 91.44 514 VAL A N 1
ATOM 4024 C CA . VAL A 1 514 ? 43.336 19.280 -39.299 1.00 91.44 514 VAL A CA 1
ATOM 4025 C C . VAL A 1 514 ? 42.070 19.396 -40.147 1.00 91.44 514 VAL A C 1
ATOM 4027 O O . VAL A 1 514 ? 41.031 18.847 -39.783 1.00 91.44 514 VAL A O 1
ATOM 4030 N N . ASN A 1 515 ? 42.165 20.095 -41.278 1.00 92.06 515 ASN A N 1
ATOM 4031 C CA . ASN A 1 515 ? 41.086 20.155 -42.261 1.00 92.06 515 ASN A CA 1
ATOM 4032 C C . ASN A 1 515 ? 40.924 18.796 -42.935 1.00 92.06 515 ASN A C 1
ATOM 4034 O O . ASN A 1 515 ? 41.903 18.111 -43.246 1.00 92.06 515 ASN A O 1
ATOM 4038 N N . GLY A 1 516 ? 39.685 18.402 -43.193 1.00 93.44 516 GLY A N 1
ATOM 4039 C CA . GLY A 1 516 ? 39.427 17.117 -43.809 1.00 93.44 516 GLY A CA 1
ATOM 4040 C C . GLY A 1 516 ? 38.003 16.626 -43.660 1.00 93.44 516 GLY A C 1
ATOM 4041 O O . GLY A 1 516 ? 37.126 17.274 -43.092 1.00 93.44 516 GLY A O 1
ATOM 4042 N N . TYR A 1 517 ? 37.795 15.436 -44.206 1.00 95.38 517 TYR A N 1
ATOM 4043 C CA . TYR A 1 517 ? 36.543 14.709 -44.119 1.00 95.38 517 TYR A CA 1
ATOM 4044 C C . TYR A 1 517 ? 36.595 13.735 -42.943 1.00 95.38 517 TYR A C 1
ATOM 4046 O O . TYR A 1 517 ? 37.476 12.872 -42.890 1.00 95.38 517 TYR A O 1
ATOM 4054 N N . TYR A 1 518 ? 35.628 13.844 -42.036 1.00 96.44 518 TYR A N 1
ATOM 4055 C CA . TYR A 1 518 ? 35.504 12.981 -40.866 1.00 96.44 518 TYR A CA 1
ATOM 4056 C C . TYR A 1 518 ? 34.121 12.336 -40.822 1.00 96.44 518 TYR A C 1
ATOM 4058 O O . TYR A 1 518 ? 33.128 12.922 -41.249 1.00 96.44 518 TYR A O 1
ATOM 4066 N N . VAL A 1 519 ? 34.048 11.122 -40.275 1.00 96.81 519 VAL A N 1
ATOM 4067 C CA . VAL A 1 519 ? 32.781 10.437 -39.996 1.00 96.81 519 VAL A CA 1
ATOM 4068 C C . VAL A 1 519 ? 32.629 10.346 -38.489 1.00 96.81 519 VAL A C 1
ATOM 4070 O O . VAL A 1 519 ? 33.354 9.600 -37.831 1.00 96.81 519 VAL A O 1
ATOM 4073 N N . ILE A 1 520 ? 31.686 11.112 -37.947 1.00 97.62 520 ILE A N 1
ATOM 4074 C CA . ILE A 1 520 ? 31.326 11.022 -36.537 1.00 97.62 520 ILE A CA 1
ATOM 4075 C C . ILE A 1 520 ? 30.438 9.796 -36.372 1.00 97.62 520 ILE A C 1
ATOM 4077 O O . ILE A 1 520 ? 29.396 9.696 -37.019 1.00 97.62 520 ILE A O 1
ATOM 4081 N N . ARG A 1 521 ? 30.812 8.887 -35.473 1.00 97.88 521 ARG A N 1
ATOM 4082 C CA . ARG A 1 521 ? 30.020 7.705 -35.128 1.00 97.88 521 ARG A CA 1
ATOM 4083 C C . ARG A 1 521 ? 29.599 7.765 -33.673 1.00 97.88 521 ARG A C 1
ATOM 4085 O O . ARG A 1 521 ? 30.441 7.761 -32.780 1.00 97.88 521 ARG A O 1
ATOM 4092 N N . VAL A 1 522 ? 28.298 7.708 -33.409 1.00 97.75 522 VAL A N 1
ATOM 4093 C CA . VAL A 1 522 ? 27.786 7.587 -32.039 1.00 97.75 522 VAL A CA 1
ATOM 4094 C C . VAL A 1 522 ? 27.187 6.207 -31.835 1.00 97.75 522 VAL A C 1
ATOM 4096 O O . VAL A 1 522 ? 26.248 5.824 -32.525 1.00 97.75 522 VAL A O 1
ATOM 4099 N N . THR A 1 523 ? 27.745 5.455 -30.886 1.00 97.19 523 THR A N 1
ATOM 4100 C CA . THR A 1 523 ? 27.391 4.057 -30.614 1.00 97.19 523 THR A CA 1
ATOM 4101 C C . THR A 1 523 ? 26.798 3.914 -29.219 1.00 97.19 523 THR A C 1
ATOM 4103 O O . THR A 1 523 ? 27.430 4.268 -28.227 1.00 97.19 523 THR A O 1
ATOM 4106 N N . GLN A 1 524 ? 25.594 3.367 -29.131 1.00 95.62 524 GLN A N 1
ATOM 4107 C CA . GLN A 1 524 ? 24.942 2.966 -27.889 1.00 95.62 524 GLN A CA 1
ATOM 4108 C C . GLN A 1 524 ? 25.652 1.741 -27.287 1.00 95.62 524 GLN A C 1
ATOM 4110 O O . GLN A 1 524 ? 26.140 0.884 -28.017 1.00 95.62 524 GLN A O 1
ATOM 4115 N N . LYS A 1 525 ? 25.681 1.601 -25.956 1.00 88.44 525 LYS A N 1
ATOM 4116 C CA . LYS A 1 525 ? 26.385 0.517 -25.223 1.00 88.44 525 LYS A CA 1
ATOM 4117 C C . LYS A 1 525 ? 25.942 -0.930 -25.545 1.00 88.44 525 LYS A C 1
ATOM 4119 O O . LYS A 1 525 ? 26.548 -1.877 -25.057 1.00 88.44 525 LYS A O 1
ATOM 4124 N N . GLY A 1 526 ? 24.906 -1.123 -26.355 1.00 82.19 526 GLY A N 1
ATOM 4125 C CA . GLY A 1 526 ? 24.449 -2.399 -26.921 1.00 82.19 526 GLY A CA 1
ATOM 4126 C C . GLY A 1 526 ? 24.795 -2.592 -28.404 1.00 82.19 526 GLY A C 1
ATOM 4127 O O . GLY A 1 526 ? 24.596 -3.682 -28.925 1.00 82.19 526 GLY A O 1
ATOM 4128 N N . GLY A 1 527 ? 25.356 -1.581 -29.072 1.00 90.50 527 GLY A N 1
ATOM 4129 C CA . GLY A 1 527 ? 25.919 -1.668 -30.422 1.00 90.50 527 GLY A CA 1
ATOM 4130 C C . GLY A 1 527 ? 25.166 -0.888 -31.500 1.00 90.50 527 GLY A C 1
ATOM 4131 O O . GLY A 1 527 ? 25.741 -0.664 -32.563 1.00 90.50 527 GLY A O 1
ATOM 4132 N N . ALA A 1 528 ? 23.934 -0.435 -31.239 1.00 93.75 528 ALA A N 1
ATOM 4133 C CA . ALA A 1 528 ? 23.194 0.419 -32.169 1.00 93.75 528 ALA A CA 1
ATOM 4134 C C . ALA A 1 528 ? 23.940 1.739 -32.388 1.00 93.75 528 ALA A C 1
ATOM 4136 O O . ALA A 1 528 ? 24.421 2.339 -31.427 1.00 93.75 528 ALA A O 1
ATOM 4137 N N . TYR A 1 529 ? 24.058 2.194 -33.633 1.00 95.88 529 TYR A N 1
ATOM 4138 C CA . TYR A 1 529 ? 24.861 3.369 -33.953 1.00 95.88 529 TYR A CA 1
ATOM 4139 C C . TYR A 1 529 ? 24.256 4.200 -35.080 1.00 95.88 529 TYR A C 1
ATOM 4141 O O . TYR A 1 529 ? 23.470 3.691 -35.877 1.00 95.88 529 TYR A O 1
ATOM 4149 N N . THR A 1 530 ? 24.669 5.462 -35.127 1.00 96.44 530 THR A N 1
ATOM 4150 C CA . THR A 1 530 ? 24.416 6.397 -36.227 1.00 96.44 530 THR A CA 1
ATOM 4151 C C . THR A 1 530 ? 25.743 7.025 -36.624 1.00 96.44 530 THR A C 1
ATOM 4153 O O . THR A 1 530 ? 26.594 7.274 -35.762 1.00 96.44 530 THR A O 1
ATOM 4156 N N . GLU A 1 531 ? 25.922 7.258 -37.918 1.00 96.38 531 GLU A N 1
ATOM 4157 C CA . GLU A 1 531 ? 27.086 7.933 -38.484 1.00 96.38 531 GLU A CA 1
ATOM 4158 C C . GLU A 1 531 ? 26.633 9.191 -39.210 1.00 96.38 531 GLU A C 1
ATOM 4160 O O . GLU A 1 531 ? 25.601 9.181 -39.873 1.00 96.38 531 GLU A O 1
ATOM 4165 N N . VAL A 1 532 ? 27.399 10.271 -39.077 1.00 95.56 532 VAL A N 1
ATOM 4166 C CA . VAL A 1 532 ? 27.168 11.504 -39.828 1.00 95.56 532 VAL A CA 1
ATOM 4167 C C . VAL A 1 532 ? 28.508 12.048 -40.329 1.00 95.56 532 VAL A C 1
ATOM 4169 O O . VAL A 1 532 ? 29.459 12.148 -39.544 1.00 95.56 532 VAL A O 1
ATOM 4172 N N . PRO A 1 533 ? 28.635 12.360 -41.629 1.00 94.12 533 PRO A N 1
ATOM 4173 C CA . PRO A 1 533 ? 29.844 12.970 -42.151 1.00 94.12 533 PRO A CA 1
ATOM 4174 C C . PRO A 1 533 ? 29.910 14.455 -41.783 1.00 94.12 533 PRO A C 1
ATOM 4176 O O . PRO A 1 533 ? 28.897 15.155 -41.787 1.00 94.12 533 PRO A O 1
ATOM 4179 N N . VAL A 1 534 ? 31.117 14.945 -41.516 1.00 93.31 534 VAL A N 1
ATOM 4180 C CA . VAL A 1 534 ? 31.416 16.373 -41.366 1.00 93.31 534 VAL A CA 1
ATOM 4181 C C . VAL A 1 534 ? 32.634 16.729 -42.211 1.00 93.31 534 VAL A C 1
ATOM 4183 O O . VAL A 1 534 ? 33.552 15.921 -42.377 1.00 93.31 534 VAL A O 1
ATOM 4186 N N . ILE A 1 535 ? 32.626 17.935 -42.769 1.00 93.00 535 ILE A N 1
ATOM 4187 C CA . ILE A 1 535 ? 33.740 18.478 -43.544 1.00 93.00 535 ILE A CA 1
ATOM 4188 C C . ILE A 1 535 ? 34.280 19.651 -42.746 1.00 93.00 535 ILE A C 1
ATOM 4190 O O . ILE A 1 535 ? 33.552 20.601 -42.474 1.00 93.00 535 ILE A O 1
ATOM 4194 N N . ILE A 1 536 ? 35.543 19.551 -42.354 1.00 92.06 536 ILE A N 1
ATOM 4195 C CA . ILE A 1 536 ? 36.257 20.622 -41.677 1.00 92.06 536 ILE A CA 1
ATOM 4196 C C . ILE A 1 536 ? 37.071 21.361 -42.722 1.00 92.06 536 ILE A C 1
ATOM 4198 O O . ILE A 1 536 ? 38.001 20.790 -43.298 1.00 92.06 536 ILE A O 1
ATOM 4202 N N . ASP A 1 537 ? 36.693 22.609 -42.949 1.00 84.38 537 ASP A N 1
ATOM 4203 C CA . ASP A 1 537 ? 37.381 23.535 -43.830 1.00 84.38 537 ASP A CA 1
ATOM 4204 C C . ASP A 1 537 ? 37.625 24.839 -43.061 1.00 84.38 537 ASP A C 1
ATOM 4206 O O . ASP A 1 537 ? 36.721 25.341 -42.392 1.00 84.38 537 ASP A O 1
ATOM 4210 N N . ASP A 1 538 ? 38.860 25.328 -43.107 1.00 68.88 538 ASP A N 1
ATOM 4211 C CA . ASP A 1 538 ? 39.299 26.573 -42.454 1.00 68.88 538 ASP A CA 1
ATOM 4212 C C . ASP A 1 538 ? 39.400 27.719 -43.472 1.00 68.88 538 ASP A C 1
ATOM 4214 O O . ASP A 1 538 ? 39.925 28.789 -43.170 1.00 68.88 538 ASP A O 1
ATOM 4218 N N . ASP A 1 539 ? 38.918 27.501 -44.701 1.00 58.62 539 ASP A N 1
ATOM 4219 C CA . ASP A 1 539 ? 38.892 28.529 -45.730 1.00 58.62 539 ASP A CA 1
ATOM 4220 C C . ASP A 1 539 ? 37.823 29.587 -45.384 1.00 58.62 539 ASP A C 1
ATOM 4222 O O . ASP A 1 539 ? 36.660 29.516 -45.790 1.00 58.62 539 ASP A O 1
ATOM 4226 N N . GLU A 1 540 ? 38.233 30.598 -44.612 1.00 53.97 540 GLU A N 1
ATOM 4227 C CA . GLU A 1 540 ? 37.572 31.902 -44.552 1.00 53.97 540 GLU A CA 1
ATOM 4228 C C . GLU A 1 540 ? 37.596 32.525 -45.961 1.00 53.97 540 GLU A C 1
ATOM 4230 O O . GLU A 1 540 ? 38.645 32.964 -46.437 1.00 53.97 540 GLU A O 1
ATOM 4235 N N . TRP A 1 541 ? 36.447 32.553 -46.644 1.00 46.91 541 TRP A N 1
ATOM 4236 C CA . TRP A 1 541 ? 36.253 33.373 -47.848 1.00 46.91 541 TRP A CA 1
ATOM 4237 C C . TRP A 1 541 ? 35.821 34.792 -47.488 1.00 46.91 541 TRP A C 1
ATOM 4239 O O . TRP A 1 541 ? 34.823 34.932 -46.739 1.00 46.91 541 TRP A O 1
#

Foldseek 3Di:
DDDDDDDDDPPDDDDDDDDDDDDDDDPPPQQPFDWDKAFPDDDVQKTWIWIWTQHPVRDIDIWIKIKGQDLVSLVCCVVPVVQDPVRSVVVVVVVVVVPPDPPPPPDDPDPDPPPRDDWIKIFTRQQSVDDDPVSVVVLCVVLVHDQDCPPDDDDDPDDDLPDLWDKDKDKDKDKFWDWDKDWDWDWDDDDQWIKIKTKIKTKTKIKMKMWIKMFTDDSSATGMITTFKIKIKMWIKMKMKMKMKTWHADWPFKDKDWRDWDWRDWDWDDRRPDTKTKTKTKIKMKIWHGWDDPHTKIKMDMAIWIKTWMFIWIGGLQDIDGPDIDIDTPRPQDDDDIDMDDAAKIKIKIKMKIKIWMDIPDQQAKIKIKIKIKIKIKIWGWDWAQPLACQQVPPDTDTWIFTKMWIKIWIWMWIWMDHNNDTSDHTDTDTDDMATRDMDTNDVLGGLQQAWRWDWDADPVALQKIKIKTFRRPSCLVVCLRVPWKKWKDFQPRDIDIDPRHNGIDIDMDGDPDFAKGWIWMATPSGRIDIYIDGRDPDDD

Secondary structure (DSSP, 8-state):
--------S-SSS---S---S------------EEEEEEEEEETTEEEEEEEEE-TTS-EEEEEEEEE-SHHHHHHIIIII---HHHHHHHHHHHHHHS---TT--S----PPP------EEEEHHHHT--SHHHHHHHHHHHTPPP--TT--S---S----S--EEEEEEEEEEEEEEEEEEEEEEEEETTEEEEEEEEEEEEEEEEEEEEEEEEEETTEEEEEEEEEEEEEEEEEEEEEEEEEEEESS--EEEEEEEE--EEEEEEEEETTEEEEEEEE--EEEEEEEEEESS-EEEEEEEEEEEEEEEEEEEESS-EEEEEEEEEE---SPPP-EEEEESSEEEE--EEEEEEEEEESHHHHEEEEEEEEEE--EEEEEEEESTT--SS-SS-PPPEEEEEEEEEEEEEEEEEEEETTEEEEEEEEEEEEEEEEEEEE-SSS--GGGSPEE--EEETTEEEEEEEEEE--TTTHHHHTTS-EEEEEE-SSS-EEEEEEESSEEEEEEE-SS-EEEEEEEEETTS-EEEEEEEE-----

pLDDT: mean 71.44, std 18.62, range [21.5, 98.12]

InterPro domains:
  IPR000601 PKD domain [PS50093] (484-523)
  IPR013783 Immunoglobulin-like fold [G3DSA:2.60.40.10] (458-534)
  IPR035986 PKD domain superfamily [SSF49299] (463-526)